Protein AF-0000000087192881 (afdb_homodimer)

Solvent-accessible surface area (backbone atoms only — not comparable to full-atom values): 39849 Å² total; per-residue (Å²): 116,74,61,61,55,50,52,50,51,49,50,22,24,50,28,8,51,49,17,38,58,36,42,42,67,43,46,51,52,30,50,38,41,51,73,66,45,63,80,57,54,69,40,66,75,92,54,49,67,68,55,51,27,50,55,30,47,52,55,35,50,54,48,49,50,52,34,49,49,20,51,47,54,42,43,89,67,48,80,72,46,74,58,66,79,51,50,53,61,47,37,44,45,44,3,37,34,52,46,48,57,48,17,48,61,53,14,49,50,49,26,69,74,68,67,51,81,60,75,58,68,41,70,60,44,40,36,36,66,49,45,51,48,46,55,49,27,48,41,53,19,37,56,28,37,52,50,19,47,52,46,49,48,45,71,74,40,38,68,61,36,63,31,36,34,60,72,55,77,77,54,82,82,48,46,69,58,43,46,52,46,45,52,52,22,36,53,30,23,47,51,35,13,52,52,26,36,42,40,29,74,67,48,63,81,61,52,43,71,66,47,61,70,67,61,45,56,44,58,25,35,37,25,34,47,33,11,52,22,12,42,42,7,34,52,12,45,47,26,64,72,70,45,38,63,36,87,37,43,34,42,56,35,46,50,29,24,50,43,10,35,15,17,26,38,43,63,26,59,62,77,49,32,70,54,56,67,59,55,22,42,54,54,41,48,37,14,49,29,22,47,52,22,34,51,39,51,48,51,45,49,52,55,50,51,46,45,53,52,51,54,59,65,64,49,68,73,71,71,76,70,76,76,74,70,76,74,72,69,79,75,76,72,79,75,80,76,82,77,85,86,90,85,86,80,85,71,82,81,78,82,86,79,87,80,83,86,76,89,90,92,85,94,74,95,87,89,88,96,73,93,132,116,74,61,60,55,51,51,51,51,50,50,21,23,51,28,8,51,49,17,38,58,36,41,43,67,44,47,52,52,29,50,38,40,50,73,66,45,64,79,57,53,70,40,67,76,91,55,47,68,68,55,52,30,50,56,31,45,52,53,36,50,54,52,50,49,51,33,50,50,22,51,46,53,43,42,88,68,46,81,73,45,74,57,66,79,53,50,53,61,48,37,44,47,44,4,38,35,53,44,48,57,48,15,49,61,51,14,51,48,50,27,70,74,69,67,50,81,58,76,60,67,39,72,60,43,40,37,38,67,50,45,52,48,46,53,50,29,47,41,56,19,36,56,29,36,52,49,20,46,51,47,48,46,44,71,74,41,37,68,60,37,64,32,37,35,58,72,55,77,76,54,84,83,46,45,70,59,43,44,52,45,46,52,52,21,36,53,29,23,46,53,34,12,51,52,26,36,42,42,29,74,66,49,62,80,63,54,42,70,65,48,60,71,67,62,45,55,43,57,25,35,37,24,35,48,34,10,52,22,11,42,41,8,35,52,12,44,48,26,63,72,70,43,37,64,36,87,37,42,33,41,56,35,46,48,31,23,49,43,10,36,16,16,25,38,43,63,27,59,64,75,48,33,69,55,58,66,59,54,21,41,54,54,41,49,37,15,50,29,22,49,51,21,32,50,38,48,49,52,43,50,52,54,51,51,45,45,54,52,51,55,58,66,65,49,69,73,72,69,76,72,75,78,76,69,78,74,75,68,80,74,78,73,79,77,81,78,78,78,84,83,76,86,85,78,86,74,87,75,84,87,81,86,80,91,79,92,84,93,85,91,84,92,78,90,91,74,94,85,82,90,132

Secondary structure (DSSP, 8-state):
-HHHHHHHHHHHHHHHHHHHHHHHHHHHHHHHHHTT--TTB---TT--HHHHHHHHHHHHHHHHHHHHHHHHHTSGGGGGS-SHHHHHHHHHHHHHHHHHHHHHHHHHHHHHHHT---GGG--SSB-HHHHIIIIIHHHHHHHHHHHHHHHHHHHHHHHHHHSBGGGSPPPTTTHHHHHHHHHHHHHHHHHHHHHHHHHHTT--TT--HHHHHT--HHHHHHHHHHHHHHHHHHHHHHHHHTT-STTSBTHHHHHHHHHHHHHHHHSSGGG--S--TT--HHHHHHHHHHHHHHHHHHHHHHHHHHHHHHHHHHS---------------------------------------------------------/-HHHHHHHHHHHHHHHHHHHHHHHHHHHHHHHHHTT--TTB---TT--HHHHHHHHHHHHHHHHHHHHHHHHHTSGGGGGS-SHHHHHHHHHHHHHHHHHHHHHHHHHHHHHHHT---GGG--SSB-HHHHIIIIIHHHHHHHHHHHHHHHHHHHHHHHHHHSBGGGSPPPTTTHHHHHHHHHHHHHHHHHHHHHHHHHHTT--TT--HHHHHT--HHHHHHHHHHHHHHHHHHHHHHHHHTT-STTSBTHHHHHHHHHHHHHHHHSSGGG--S--TT--HHHHHHHHHHHHHHHHHHHHHHHHHHHHHHHHHHS---------------------------------------------------------

Structure (mmCIF, N/CA/C/O backbone):
data_AF-0000000087192881-model_v1
#
loop_
_entity.id
_entity.type
_entity.pdbx_description
1 polymer 'Uncharacterized protein'
#
loop_
_atom_site.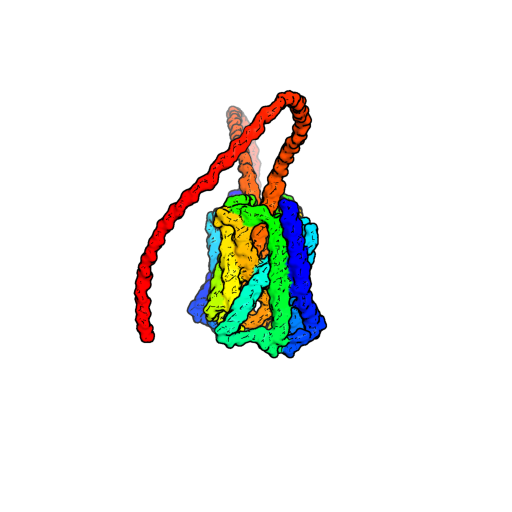group_PDB
_atom_site.id
_atom_site.type_symbol
_atom_site.label_atom_id
_atom_site.label_alt_id
_atom_site.label_comp_id
_atom_site.label_asym_id
_atom_site.label_entity_id
_atom_site.label_seq_id
_atom_site.pdbx_PDB_ins_code
_atom_site.Cartn_x
_atom_site.Cartn_y
_atom_site.Cartn_z
_atom_site.occupancy
_atom_site.B_iso_or_equiv
_atom_site.auth_seq_id
_atom_site.auth_comp_id
_atom_site.auth_asym_id
_atom_site.auth_atom_id
_atom_site.pdbx_PDB_model_num
ATOM 1 N N . MET A 1 1 ? -45.156 -8.992 7.578 1 46.88 1 MET A N 1
ATOM 2 C CA . MET A 1 1 ? -43.875 -8.289 7.477 1 46.88 1 MET A CA 1
ATOM 3 C C . MET A 1 1 ? -42.812 -8.961 8.328 1 46.88 1 MET A C 1
ATOM 5 O O . MET A 1 1 ? -41.656 -9.016 7.941 1 46.88 1 MET A O 1
ATOM 9 N N . PRO A 1 2 ? -43.219 -9.398 9.625 1 59.66 2 PRO A N 1
ATOM 10 C CA . PRO A 1 2 ? -42.312 -10.117 10.531 1 59.66 2 PRO A CA 1
ATOM 11 C C . PRO A 1 2 ? -41.844 -11.438 9.953 1 59.66 2 PRO A C 1
ATOM 13 O O . PRO A 1 2 ? -40.688 -11.836 10.195 1 59.66 2 PRO A O 1
ATOM 16 N N . ASP A 1 3 ? -42.625 -11.977 9.047 1 73.06 3 ASP A N 1
ATOM 17 C CA . ASP A 1 3 ? -42.375 -13.312 8.516 1 73.06 3 ASP A CA 1
ATOM 18 C C . ASP A 1 3 ? -41.25 -13.273 7.488 1 73.06 3 ASP A C 1
ATOM 20 O O . ASP A 1 3 ? -40.344 -14.141 7.496 1 73.06 3 ASP A O 1
ATOM 24 N N . HIS A 1 4 ? -41.188 -12.219 6.688 1 77.75 4 HIS A N 1
ATOM 25 C CA . HIS A 1 4 ? -40.156 -12.117 5.656 1 77.75 4 HIS A CA 1
ATOM 26 C C . HIS A 1 4 ? -38.75 -11.953 6.266 1 77.75 4 HIS A C 1
ATOM 28 O O . HIS A 1 4 ? -37.781 -12.523 5.77 1 77.75 4 HIS A O 1
ATOM 34 N N . SER A 1 5 ? -38.719 -11.281 7.312 1 80 5 SER A N 1
ATOM 35 C CA . SER A 1 5 ? -37.469 -11.055 7.992 1 80 5 SER A CA 1
ATOM 36 C C . SER A 1 5 ? -36.906 -12.344 8.609 1 80 5 SER A C 1
ATOM 38 O O . SER A 1 5 ? -35.719 -12.609 8.555 1 80 5 SER A O 1
ATOM 40 N N . GLU A 1 6 ? -37.812 -13.086 9.133 1 83.88 6 GLU A N 1
ATOM 41 C CA . GLU A 1 6 ? -37.406 -14.352 9.734 1 83.88 6 GLU A CA 1
ATOM 42 C C . GLU A 1 6 ? -36.938 -15.344 8.68 1 83.88 6 GLU A C 1
ATOM 44 O O . GLU A 1 6 ? -36 -16.125 8.914 1 83.88 6 GLU A O 1
ATOM 49 N N . ARG A 1 7 ? -37.625 -15.414 7.582 1 85.62 7 ARG A N 1
ATOM 50 C CA . ARG A 1 7 ? -37.25 -16.297 6.48 1 85.62 7 ARG A CA 1
ATOM 51 C C . ARG A 1 7 ? -35.844 -15.922 5.949 1 85.62 7 ARG A C 1
ATOM 53 O O . ARG A 1 7 ? -35.031 -16.812 5.66 1 85.62 7 ARG A O 1
ATOM 60 N N . ARG A 1 8 ? -35.688 -14.688 5.789 1 85.12 8 ARG A N 1
ATOM 61 C CA . ARG A 1 8 ? -34.375 -14.227 5.328 1 85.12 8 ARG A CA 1
ATOM 62 C C . ARG A 1 8 ? -33.281 -14.594 6.32 1 85.12 8 ARG A C 1
ATOM 64 O O . ARG A 1 8 ? -32.188 -15.008 5.922 1 85.12 8 ARG A O 1
ATOM 71 N N . ALA A 1 9 ? -33.562 -14.484 7.516 1 85.81 9 ALA A N 1
ATOM 72 C CA . ALA A 1 9 ? -32.625 -14.836 8.562 1 85.81 9 ALA A CA 1
ATOM 73 C C . ALA A 1 9 ? -32.312 -16.328 8.547 1 85.81 9 ALA A C 1
ATOM 75 O O . ALA A 1 9 ? -31.156 -16.734 8.711 1 85.81 9 ALA A O 1
ATOM 76 N N . ARG A 1 10 ? -33.312 -17.031 8.359 1 88.06 10 ARG A N 1
ATOM 77 C CA . ARG A 1 10 ? -33.156 -18.484 8.289 1 88.06 10 ARG A CA 1
ATOM 78 C C . ARG A 1 10 ? -32.312 -18.875 7.082 1 88.06 10 ARG A C 1
ATOM 80 O O . ARG A 1 10 ? -31.438 -19.734 7.18 1 88.06 10 ARG A O 1
ATOM 87 N N . ARG A 1 11 ? -32.625 -18.312 5.973 1 90.75 11 ARG A N 1
ATOM 88 C CA . ARG A 1 11 ? -31.859 -18.578 4.762 1 90.75 11 ARG A CA 1
ATOM 89 C C . ARG A 1 11 ? -30.391 -18.203 4.957 1 90.75 11 ARG A C 1
ATOM 91 O O . ARG A 1 11 ? -29.5 -18.938 4.531 1 90.75 11 ARG A O 1
ATOM 98 N N . ARG A 1 12 ? -30.141 -17.125 5.516 1 90.25 12 ARG A N 1
ATOM 99 C CA . ARG A 1 12 ? -28.781 -16.703 5.809 1 90.25 12 ARG A CA 1
ATOM 100 C C . ARG A 1 12 ? -28.047 -17.75 6.645 1 90.25 12 ARG A C 1
ATOM 102 O O . ARG A 1 12 ? -26.906 -18.125 6.332 1 90.25 12 ARG A O 1
ATOM 109 N N . ARG A 1 13 ? -28.688 -18.266 7.621 1 91.12 13 ARG A N 1
ATOM 110 C CA . ARG A 1 13 ? -28.078 -19.219 8.531 1 91.12 13 ARG A CA 1
ATOM 111 C C . ARG A 1 13 ? -27.766 -20.531 7.809 1 91.12 13 ARG A C 1
ATOM 113 O O . ARG A 1 13 ? -26.703 -21.125 8.023 1 91.12 13 ARG A O 1
ATOM 120 N N . ILE A 1 14 ? -28.656 -20.891 6.988 1 92.38 14 ILE A N 1
ATOM 121 C CA . ILE A 1 14 ? -28.469 -22.125 6.238 1 92.38 14 ILE A CA 1
ATOM 122 C C . ILE A 1 14 ? -27.297 -21.969 5.277 1 92.38 14 ILE A C 1
ATOM 124 O O . ILE A 1 14 ? -26.422 -22.844 5.203 1 92.38 14 ILE A O 1
ATOM 128 N N . LEU A 1 15 ? -27.328 -20.906 4.609 1 91.38 15 LEU A N 1
ATOM 129 C CA . LEU A 1 15 ? -26.234 -20.641 3.678 1 91.38 15 LEU A CA 1
ATOM 130 C C . LEU A 1 15 ? -24.891 -20.547 4.414 1 91.38 15 LEU A C 1
ATOM 132 O O . LEU A 1 15 ? -23.891 -21.062 3.938 1 91.38 15 LEU A O 1
ATOM 136 N N . ALA A 1 16 ? -24.922 -19.953 5.531 1 91.12 16 ALA A N 1
ATOM 137 C CA . ALA A 1 16 ? -23.719 -19.812 6.328 1 91.12 16 ALA A CA 1
ATOM 138 C C . ALA A 1 16 ? -23.203 -21.172 6.816 1 91.12 16 ALA A C 1
ATOM 140 O O . ALA A 1 16 ? -22 -21.438 6.812 1 91.12 16 ALA A O 1
ATOM 141 N N . ARG A 1 17 ? -24.062 -22.031 7.172 1 92.69 17 ARG A N 1
ATOM 142 C CA . ARG A 1 17 ? -23.688 -23.375 7.582 1 92.69 17 ARG A CA 1
ATOM 143 C C . ARG A 1 17 ? -23.109 -24.156 6.41 1 92.69 17 ARG A C 1
ATOM 145 O O . ARG A 1 17 ? -22.125 -24.891 6.57 1 92.69 17 ARG A O 1
ATOM 152 N N . LEU A 1 18 ? -23.719 -23.953 5.328 1 93.75 18 LEU A N 1
ATOM 153 C CA . LEU A 1 18 ? -23.219 -24.609 4.125 1 93.75 18 LEU A CA 1
ATOM 154 C C . LEU A 1 18 ? -21.828 -24.109 3.768 1 93.75 18 LEU A C 1
ATOM 156 O O . LEU A 1 18 ? -20.984 -24.875 3.289 1 93.75 18 LEU A O 1
ATOM 160 N N . ALA A 1 19 ? -21.641 -22.875 3.996 1 92.75 19 ALA A N 1
ATOM 161 C CA . ALA A 1 19 ? -20.328 -22.312 3.719 1 92.75 19 ALA A CA 1
ATOM 162 C C . ALA A 1 19 ? -19.266 -22.922 4.625 1 92.75 19 ALA A C 1
ATOM 164 O O . ALA A 1 19 ? -18.156 -23.203 4.176 1 92.75 19 ALA A O 1
ATOM 165 N N . VAL A 1 20 ? -19.547 -23.109 5.844 1 93.38 20 VAL A N 1
ATOM 166 C CA . VAL A 1 20 ? -18.625 -23.734 6.785 1 93.38 20 VAL A CA 1
ATOM 167 C C . VAL A 1 20 ? -18.266 -25.141 6.305 1 93.38 20 VAL A C 1
ATOM 169 O O . VAL A 1 20 ? -17.094 -25.516 6.27 1 93.38 20 VAL A O 1
ATOM 172 N N . VAL A 1 21 ? -19.234 -25.859 5.844 1 93.75 21 VAL A N 1
ATOM 173 C CA . VAL A 1 21 ? -19.047 -27.234 5.391 1 93.75 21 VAL A CA 1
ATOM 174 C C . VAL A 1 21 ? -18.234 -27.234 4.102 1 93.75 21 VAL A C 1
ATOM 176 O O . VAL A 1 21 ? -17.344 -28.078 3.93 1 93.75 21 VAL A O 1
ATOM 179 N N . ALA A 1 22 ? -18.531 -26.312 3.281 1 93.56 22 ALA A N 1
ATOM 180 C CA . ALA A 1 22 ? -17.859 -26.234 1.987 1 93.56 22 ALA A CA 1
ATOM 181 C C . ALA A 1 22 ? -16.375 -25.938 2.16 1 93.56 22 ALA A C 1
ATOM 183 O O . ALA A 1 22 ? -15.562 -26.25 1.281 1 93.56 22 ALA A O 1
ATOM 184 N N . CYS A 1 23 ? -15.938 -25.375 3.297 1 93.38 23 CYS A N 1
ATOM 185 C CA . CYS A 1 23 ? -14.555 -25.016 3.549 1 93.38 23 CYS A CA 1
ATOM 186 C C . CYS A 1 23 ? -13.734 -26.219 3.992 1 93.38 23 CYS A C 1
ATOM 188 O O . CYS A 1 23 ? -12.508 -26.203 3.895 1 93.38 23 CYS A O 1
ATOM 190 N N . LEU A 1 24 ? -14.328 -27.266 4.355 1 94.75 24 LEU A N 1
ATOM 191 C CA . LEU A 1 24 ? -13.656 -28.328 5.109 1 94.75 24 LEU A CA 1
ATOM 192 C C . LEU A 1 24 ? -12.664 -29.078 4.227 1 94.75 24 LEU A C 1
ATOM 194 O O . LEU A 1 24 ? -11.523 -29.312 4.629 1 94.75 24 LEU A O 1
ATOM 198 N N . PRO A 1 25 ? -13.07 -29.516 2.998 1 95.12 25 PRO A N 1
ATOM 199 C CA . PRO A 1 25 ? -12.094 -30.25 2.188 1 95.12 25 PRO A CA 1
ATOM 200 C C . PRO A 1 25 ? -10.82 -29.453 1.931 1 95.12 25 PRO A C 1
ATOM 202 O O . PRO A 1 25 ? -9.719 -30.016 2.002 1 95.12 25 PRO A O 1
ATOM 205 N N . TYR A 1 26 ? -10.977 -28.25 1.656 1 95.5 26 TYR A N 1
ATOM 206 C CA . TYR A 1 26 ? -9.828 -27.375 1.419 1 95.5 26 TYR A CA 1
ATOM 207 C C . TYR A 1 26 ? -9 -27.203 2.684 1 95.5 26 TYR A C 1
ATOM 209 O O . TYR A 1 26 ? -7.773 -27.359 2.65 1 95.5 26 TYR A O 1
ATOM 217 N N . LEU A 1 27 ? -9.617 -26.906 3.783 1 96.69 27 LEU A N 1
ATOM 218 C CA . LEU A 1 27 ? -8.93 -26.688 5.051 1 96.69 27 LEU A CA 1
ATOM 219 C C . LEU A 1 27 ? -8.188 -27.953 5.488 1 96.69 27 LEU A C 1
ATOM 221 O O . LEU A 1 27 ? -7.055 -27.875 5.969 1 96.69 27 LEU A O 1
ATOM 225 N N . VAL A 1 28 ? -8.812 -29.062 5.273 1 97 28 VAL A N 1
ATOM 226 C CA . VAL A 1 28 ? -8.188 -30.328 5.652 1 97 28 VAL A CA 1
ATOM 227 C C . VAL A 1 28 ? -6.957 -30.578 4.789 1 97 28 VAL A C 1
ATOM 229 O O . VAL A 1 28 ? -5.895 -30.938 5.301 1 97 28 VAL A O 1
ATOM 232 N N . LEU A 1 29 ? -7.09 -30.391 3.518 1 97.06 29 LEU A N 1
ATOM 233 C CA . LEU A 1 29 ? -5.969 -30.578 2.605 1 97.06 29 LEU A CA 1
ATOM 234 C C . LEU A 1 29 ? -4.801 -29.672 2.967 1 97.06 29 LEU A C 1
ATOM 236 O O . LEU A 1 29 ? -3.658 -30.125 3.049 1 97.06 29 LEU A O 1
ATOM 240 N N . LYS A 1 30 ? -5.082 -28.406 3.207 1 96.19 30 LYS A N 1
ATOM 241 C CA . LYS A 1 30 ? -4.035 -27.438 3.555 1 96.19 30 LYS A CA 1
ATOM 242 C C . LYS A 1 30 ? -3.387 -27.797 4.891 1 96.19 30 LYS A C 1
ATOM 244 O O . LYS A 1 30 ? -2.172 -27.672 5.051 1 96.19 30 LYS A O 1
ATOM 249 N N . LEU A 1 31 ? -4.152 -28.234 5.766 1 96.75 31 LEU A N 1
ATOM 250 C CA . LEU A 1 31 ? -3.623 -28.625 7.066 1 96.75 31 LEU A CA 1
ATOM 251 C C . LEU A 1 31 ? -2.688 -29.828 6.934 1 96.75 31 LEU A C 1
ATOM 253 O O . LEU A 1 31 ? -1.646 -29.891 7.594 1 96.75 31 LEU A O 1
ATOM 257 N N . LEU A 1 32 ? -3.049 -30.781 6.086 1 97.31 32 LEU A N 1
ATOM 258 C CA . LEU A 1 32 ? -2.193 -31.938 5.836 1 97.31 32 LEU A CA 1
ATOM 259 C C . LEU A 1 32 ? -0.871 -31.516 5.211 1 97.31 32 LEU A C 1
ATOM 261 O O . LEU A 1 32 ? 0.192 -32 5.594 1 97.31 32 LEU A O 1
ATOM 265 N N . TRP A 1 33 ? -0.982 -30.609 4.277 1 96.56 33 TRP A N 1
ATOM 266 C CA . TRP A 1 33 ? 0.229 -30.125 3.629 1 96.56 33 TRP A CA 1
ATOM 267 C C . TRP A 1 33 ? 1.109 -29.359 4.617 1 96.56 33 TRP A C 1
ATOM 269 O O . TRP A 1 33 ? 2.334 -29.5 4.602 1 96.56 33 TRP A O 1
ATOM 279 N N . VAL A 1 34 ? 0.533 -28.562 5.473 1 96.56 34 VAL A N 1
ATOM 280 C CA . VAL A 1 34 ? 1.275 -27.828 6.484 1 96.56 34 VAL A CA 1
ATOM 281 C C . VAL A 1 34 ? 1.902 -28.797 7.484 1 96.56 34 VAL A C 1
ATOM 283 O O . VAL A 1 34 ? 3.018 -28.562 7.961 1 96.56 34 VAL A O 1
ATOM 286 N N . ALA A 1 35 ? 1.293 -29.906 7.746 1 96.81 35 ALA A N 1
ATOM 287 C CA . ALA A 1 35 ? 1.779 -30.906 8.68 1 96.81 35 ALA A CA 1
ATOM 288 C C . ALA A 1 35 ? 2.846 -31.797 8.023 1 96.81 35 ALA A C 1
ATOM 290 O O . ALA A 1 35 ? 3.439 -32.656 8.68 1 96.81 35 ALA A O 1
ATOM 291 N N . GLY A 1 36 ? 3.01 -31.672 6.734 1 94.56 36 GLY A N 1
ATOM 292 C CA . GLY A 1 36 ? 4.102 -32.375 6.074 1 94.56 36 GLY A CA 1
ATOM 293 C C . GLY A 1 36 ? 3.643 -33.562 5.246 1 94.56 36 GLY A C 1
ATOM 294 O O . GLY A 1 36 ? 4.461 -34.281 4.672 1 94.56 36 GLY A O 1
ATOM 295 N N . ALA A 1 37 ? 2.32 -33.688 5.18 1 95.69 37 ALA A N 1
ATOM 296 C CA . ALA A 1 37 ? 1.802 -34.75 4.348 1 95.69 37 ALA A CA 1
ATOM 297 C C . ALA A 1 37 ? 1.784 -34.375 2.877 1 95.69 37 ALA A C 1
ATOM 299 O O . ALA A 1 37 ? 1.435 -33.219 2.539 1 95.69 37 ALA A O 1
ATOM 300 N N . ASP A 1 38 ? 2.184 -35.219 2.021 1 95.12 38 ASP A N 1
ATOM 301 C CA . ASP A 1 38 ? 2.266 -34.938 0.593 1 95.12 38 ASP A CA 1
ATOM 302 C C . ASP A 1 38 ? 1.069 -35.531 -0.153 1 95.12 38 ASP A C 1
ATOM 304 O O . ASP A 1 38 ? 1.235 -36.188 -1.18 1 95.12 38 ASP A O 1
ATOM 308 N N . VAL A 1 39 ? -0.024 -35.312 0.432 1 95.69 39 VAL A N 1
ATOM 309 C CA . VAL A 1 39 ? -1.247 -35.781 -0.203 1 95.69 39 VAL A CA 1
ATOM 310 C C . VAL A 1 39 ? -1.478 -35.031 -1.513 1 95.69 39 VAL A C 1
ATOM 312 O O . VAL A 1 39 ? -1.594 -33.812 -1.521 1 95.69 39 VAL A O 1
ATOM 315 N N . GLY A 1 40 ? -1.473 -35.781 -2.645 1 96.12 40 GLY A N 1
ATOM 316 C CA . GLY A 1 40 ? -1.749 -35.188 -3.939 1 96.12 40 GLY A CA 1
ATOM 317 C C . GLY A 1 40 ? -0.559 -34.438 -4.52 1 96.12 40 GLY A C 1
ATOM 318 O O . GLY A 1 40 ? -0.668 -33.812 -5.57 1 96.12 40 GLY A O 1
ATOM 319 N N . VAL A 1 41 ? 0.534 -34.438 -3.846 1 95.38 41 VAL A N 1
ATOM 320 C CA . VAL A 1 41 ? 1.734 -33.75 -4.32 1 95.38 41 VAL A CA 1
ATOM 321 C C . VAL A 1 41 ? 2.611 -34.75 -5.094 1 95.38 41 VAL A C 1
ATOM 323 O O . VAL A 1 41 ? 2.949 -35.812 -4.59 1 95.38 41 VAL A O 1
ATOM 326 N N . ARG A 1 42 ? 2.938 -34.375 -6.297 1 93.44 42 ARG A N 1
ATOM 327 C CA . ARG A 1 42 ? 3.791 -35.188 -7.137 1 93.44 42 ARG A CA 1
ATOM 328 C C . ARG A 1 42 ? 5.238 -34.719 -7.086 1 93.44 42 ARG A C 1
ATOM 330 O O . ARG A 1 42 ? 6.152 -35.531 -6.883 1 93.44 42 ARG A O 1
ATOM 337 N N . ASP A 1 43 ? 5.41 -33.438 -7.293 1 91.56 43 ASP A N 1
ATOM 338 C CA . ASP A 1 43 ? 6.746 -32.844 -7.359 1 91.56 43 ASP A CA 1
ATOM 339 C C . ASP A 1 43 ? 6.711 -31.359 -7.023 1 91.56 43 ASP A C 1
ATOM 341 O O . ASP A 1 43 ? 6.062 -30.562 -7.719 1 91.56 43 ASP A O 1
ATOM 345 N N . LEU A 1 44 ? 7.465 -31 -6.016 1 87.81 44 LEU A N 1
ATOM 346 C CA . LEU A 1 44 ? 7.48 -29.594 -5.609 1 87.81 44 LEU A CA 1
ATOM 347 C C . LEU A 1 44 ? 8.438 -28.797 -6.48 1 87.81 44 LEU A C 1
ATOM 349 O O . LEU A 1 44 ? 8.406 -27.562 -6.465 1 87.81 44 LEU A O 1
ATOM 353 N N . GLY A 1 45 ? 9.133 -29.5 -7.254 1 83.12 45 GLY A N 1
ATOM 354 C CA . GLY A 1 45 ? 10.078 -28.812 -8.117 1 83.12 45 GLY A CA 1
ATOM 355 C C . GLY A 1 45 ? 11.07 -27.953 -7.359 1 83.12 45 GLY A C 1
ATOM 356 O O . GLY A 1 45 ? 11.727 -28.438 -6.43 1 83.12 45 GLY A O 1
ATOM 357 N N . SER A 1 46 ? 11.133 -26.625 -7.719 1 75.31 46 SER A N 1
ATOM 358 C CA . SER A 1 46 ? 12.117 -25.703 -7.145 1 75.31 46 SER A CA 1
ATOM 359 C C . SER A 1 46 ? 11.617 -25.109 -5.836 1 75.31 46 SER A C 1
ATOM 361 O O . SER A 1 46 ? 12.344 -24.375 -5.16 1 75.31 46 SER A O 1
ATOM 363 N N . LEU A 1 47 ? 10.453 -25.516 -5.469 1 79.19 47 LEU A N 1
ATOM 364 C CA . LEU A 1 47 ? 9.875 -24.969 -4.246 1 79.19 47 LEU A CA 1
ATOM 365 C C . LEU A 1 47 ? 10.406 -25.688 -3.02 1 79.19 47 LEU A C 1
ATOM 367 O O . LEU A 1 47 ? 10.375 -26.922 -2.959 1 79.19 47 LEU A O 1
ATOM 371 N N . SER A 1 48 ? 10.945 -24.859 -2.115 1 81.06 48 SER A N 1
ATOM 372 C CA . SER A 1 48 ? 11.422 -25.484 -0.88 1 81.06 48 SER A CA 1
ATOM 373 C C . SER A 1 48 ? 10.258 -25.906 0.006 1 81.06 48 SER A C 1
ATOM 375 O O . SER A 1 48 ? 9.141 -25.406 -0.131 1 81.06 48 SER A O 1
ATOM 377 N N . ARG A 1 49 ? 10.57 -26.812 0.887 1 87.62 49 ARG A N 1
ATOM 378 C CA . ARG A 1 49 ? 9.562 -27.297 1.827 1 87.62 49 ARG A CA 1
ATOM 379 C C . ARG A 1 49 ? 9.078 -26.156 2.729 1 87.62 49 ARG A C 1
ATOM 381 O O . ARG A 1 49 ? 7.883 -26.062 3.018 1 87.62 49 ARG A O 1
ATOM 388 N N . ALA A 1 50 ? 9.961 -25.359 3.123 1 83.12 50 ALA A N 1
ATOM 389 C CA . ALA A 1 50 ? 9.609 -24.234 3.975 1 83.12 50 ALA A CA 1
ATOM 390 C C . ALA A 1 50 ? 8.672 -23.281 3.25 1 83.12 50 ALA A C 1
ATOM 392 O O . ALA A 1 50 ? 7.695 -22.797 3.834 1 83.12 50 ALA A O 1
ATOM 393 N N . GLN A 1 51 ? 8.977 -23.062 2.021 1 80.69 51 GLN A N 1
ATOM 394 C CA . GLN A 1 51 ? 8.117 -22.203 1.218 1 80.69 51 GLN A CA 1
ATOM 395 C C . GLN A 1 51 ? 6.734 -22.812 1.036 1 80.69 51 GLN A C 1
ATOM 397 O O . GLN A 1 51 ? 5.723 -22.125 1.115 1 80.69 51 GLN A O 1
ATOM 402 N N . TRP A 1 52 ? 6.773 -24.125 0.825 1 88.75 52 TRP A N 1
ATOM 403 C CA . TRP A 1 52 ? 5.527 -24.859 0.643 1 88.75 52 TRP A CA 1
ATOM 404 C C . TRP A 1 52 ? 4.656 -24.766 1.892 1 88.75 52 TRP A C 1
ATOM 406 O O . TRP A 1 52 ? 3.473 -24.438 1.81 1 88.75 52 TRP A O 1
ATOM 416 N N . ILE A 1 53 ? 5.223 -24.938 2.959 1 90.81 53 ILE A N 1
ATOM 417 C CA . ILE A 1 53 ? 4.496 -24.922 4.223 1 90.81 53 ILE A CA 1
ATOM 418 C C . ILE A 1 53 ? 4.004 -23.5 4.516 1 90.81 53 ILE A C 1
ATOM 420 O O . ILE A 1 53 ? 2.855 -23.312 4.918 1 90.81 53 ILE A O 1
ATOM 424 N N . ALA A 1 54 ? 4.805 -22.531 4.266 1 85.19 54 ALA A N 1
ATOM 425 C CA . ALA A 1 54 ? 4.438 -21.141 4.539 1 85.19 54 ALA A CA 1
ATOM 426 C C . ALA A 1 54 ? 3.264 -20.703 3.666 1 85.19 54 ALA A C 1
ATOM 428 O O . ALA A 1 54 ? 2.305 -20.109 4.16 1 85.19 54 ALA A O 1
ATOM 429 N N . ALA A 1 55 ? 3.412 -20.984 2.408 1 87.25 55 ALA A N 1
ATOM 430 C CA . ALA A 1 55 ? 2.346 -20.609 1.483 1 87.25 55 ALA A CA 1
ATOM 431 C C . ALA A 1 55 ? 1.027 -21.281 1.865 1 87.25 55 ALA A C 1
ATOM 433 O O . ALA A 1 55 ? -0.03 -20.641 1.824 1 87.25 55 ALA A O 1
ATOM 434 N N . ASN A 1 56 ? 1.112 -22.5 2.273 1 93.62 56 ASN A N 1
ATOM 435 C CA . ASN A 1 56 ? -0.105 -23.234 2.615 1 93.62 56 ASN A CA 1
ATOM 436 C C . ASN A 1 56 ? -0.632 -22.828 3.99 1 93.62 56 ASN A C 1
ATOM 438 O O . ASN A 1 56 ? -1.844 -22.812 4.215 1 93.62 56 ASN A O 1
ATOM 442 N N . ALA A 1 57 ? 0.207 -22.438 4.828 1 93.88 57 ALA A N 1
ATOM 443 C CA . ALA A 1 57 ? -0.234 -21.922 6.125 1 93.88 57 ALA A CA 1
ATOM 444 C C . ALA A 1 57 ? -1.009 -20.625 5.961 1 93.88 57 ALA A C 1
ATOM 446 O O . ALA A 1 57 ? -2.039 -20.422 6.609 1 93.88 57 ALA A O 1
ATOM 447 N N . VAL A 1 58 ? -0.528 -19.781 5.078 1 89.44 58 VAL A N 1
ATOM 448 C CA . VAL A 1 58 ? -1.191 -18.5 4.832 1 89.44 58 VAL A CA 1
ATOM 449 C C . VAL A 1 58 ? -2.57 -18.75 4.219 1 89.44 58 VAL A C 1
ATOM 451 O O . VAL A 1 58 ? -3.562 -18.156 4.656 1 89.44 58 VAL A O 1
ATOM 454 N N . THR A 1 59 ? -2.607 -19.625 3.242 1 93.06 59 THR A N 1
ATOM 455 C CA . THR A 1 59 ? -3.879 -19.875 2.572 1 93.06 59 THR A CA 1
ATOM 456 C C . THR A 1 59 ? -4.84 -20.609 3.492 1 93.06 59 THR A C 1
ATOM 458 O O . THR A 1 59 ? -6.055 -20.422 3.424 1 93.06 59 THR A O 1
ATOM 461 N N . PHE A 1 60 ? -4.254 -21.453 4.332 1 95.69 60 PHE A N 1
ATOM 462 C CA . PHE A 1 60 ? -5.07 -22.078 5.367 1 95.69 60 PHE A CA 1
ATOM 463 C C . PHE A 1 60 ? -5.684 -21.031 6.281 1 95.69 60 PHE A C 1
ATOM 465 O O . PHE A 1 60 ? -6.883 -21.062 6.562 1 95.69 60 PHE A O 1
ATOM 472 N N . GLY A 1 61 ? -4.875 -20.125 6.738 1 95.75 61 GLY A N 1
ATOM 473 C CA . GLY A 1 61 ? -5.359 -19.047 7.598 1 95.75 61 GLY A CA 1
ATOM 474 C C . GLY A 1 61 ? -6.449 -18.219 6.953 1 95.75 61 GLY A C 1
ATOM 475 O O . GLY A 1 61 ? -7.441 -17.875 7.602 1 95.75 61 GLY A O 1
ATOM 476 N N . MET A 1 62 ? -6.301 -17.906 5.707 1 93.5 62 MET A N 1
ATOM 477 C CA . MET A 1 62 ? -7.293 -17.109 4.984 1 93.5 62 MET A CA 1
ATOM 478 C C . MET A 1 62 ? -8.633 -17.828 4.945 1 93.5 62 MET A C 1
ATOM 480 O O . MET A 1 62 ? -9.672 -17.219 5.219 1 93.5 62 MET A O 1
ATOM 484 N N . ASP A 1 63 ? -8.547 -19.078 4.637 1 96.31 63 ASP A N 1
ATOM 485 C CA . ASP A 1 63 ? -9.789 -19.812 4.531 1 96.31 63 ASP A CA 1
ATOM 486 C C . ASP A 1 63 ? -10.398 -20.078 5.91 1 96.31 63 ASP A C 1
ATOM 488 O O . ASP A 1 63 ? -11.625 -20.172 6.047 1 96.31 63 ASP A O 1
ATOM 492 N N . ALA A 1 64 ? -9.586 -20.25 6.922 1 96.38 64 ALA A N 1
ATOM 493 C CA . ALA A 1 64 ? -10.086 -20.375 8.289 1 96.38 64 ALA A CA 1
ATOM 494 C C . ALA A 1 64 ? -10.859 -19.141 8.711 1 96.38 64 ALA A C 1
ATOM 496 O O . ALA A 1 64 ? -11.883 -19.234 9.391 1 96.38 64 ALA A O 1
ATOM 497 N N . ILE A 1 65 ? -10.375 -18.016 8.32 1 95.56 65 ILE A N 1
ATOM 498 C CA . ILE A 1 65 ? -11.062 -16.766 8.609 1 95.56 65 ILE A CA 1
ATOM 499 C C . ILE A 1 65 ? -12.406 -16.734 7.879 1 95.56 65 ILE A C 1
ATOM 501 O O . ILE A 1 65 ? -13.422 -16.344 8.453 1 95.56 65 ILE A O 1
ATOM 505 N N . ALA A 1 66 ? -12.383 -17.156 6.66 1 95.25 66 ALA A N 1
ATOM 506 C CA . ALA A 1 66 ? -13.641 -17.234 5.914 1 95.25 66 ALA A CA 1
ATOM 507 C C . ALA A 1 66 ? -14.633 -18.172 6.609 1 95.25 66 ALA A C 1
ATOM 509 O O . ALA A 1 66 ? -15.812 -17.828 6.73 1 95.25 66 ALA A O 1
ATOM 510 N N . ALA A 1 67 ? -14.133 -19.25 7.07 1 94.75 67 ALA A N 1
ATOM 511 C CA . ALA A 1 67 ? -14.977 -20.203 7.793 1 94.75 67 ALA A CA 1
ATOM 512 C C . ALA A 1 67 ? -15.516 -19.594 9.086 1 94.75 67 ALA A C 1
ATOM 514 O O . ALA A 1 67 ? -16.672 -19.797 9.445 1 94.75 67 ALA A O 1
ATOM 515 N N . LEU A 1 68 ? -14.688 -18.891 9.742 1 93.31 68 LEU A N 1
ATOM 516 C CA . LEU A 1 68 ? -15.102 -18.234 10.977 1 93.31 68 LEU A CA 1
ATOM 517 C C . LEU A 1 68 ? -16.188 -17.188 10.711 1 93.31 68 LEU A C 1
ATOM 519 O O . LEU A 1 68 ? -17.156 -17.094 11.461 1 93.31 68 LEU A O 1
ATOM 523 N N . ILE A 1 69 ? -16.016 -16.453 9.664 1 92.94 69 ILE A N 1
ATOM 524 C CA . ILE A 1 69 ? -17.031 -15.477 9.281 1 92.94 69 ILE A CA 1
ATOM 525 C C . ILE A 1 69 ? -18.344 -16.188 8.961 1 92.94 69 ILE A C 1
ATOM 527 O O . ILE A 1 69 ? -19.406 -15.758 9.414 1 92.94 69 ILE A O 1
ATOM 531 N N . ALA A 1 70 ? -18.219 -17.219 8.188 1 93.06 70 ALA A N 1
ATOM 532 C CA . ALA A 1 70 ? -19.422 -18.016 7.883 1 93.06 70 ALA A CA 1
ATOM 533 C C . ALA A 1 70 ? -20.094 -18.484 9.164 1 93.06 70 ALA A C 1
ATOM 535 O O . ALA A 1 70 ? -21.328 -18.391 9.289 1 93.06 70 ALA A O 1
ATOM 536 N N . HIS A 1 71 ? -19.328 -18.859 10.07 1 90.56 71 HIS A N 1
ATOM 537 C CA . HIS A 1 71 ? -19.859 -19.328 11.344 1 90.56 71 HIS A CA 1
ATOM 538 C C . HIS A 1 71 ? -20.562 -18.203 12.094 1 90.56 71 HIS A C 1
ATOM 540 O O . HIS A 1 71 ? -21.641 -18.406 12.656 1 90.56 71 HIS A O 1
ATOM 546 N N . VAL A 1 72 ? -19.984 -17.078 12.078 1 88.56 72 VAL A N 1
ATOM 547 C CA . VAL A 1 72 ? -20.562 -15.922 12.75 1 88.56 72 VAL A CA 1
ATOM 548 C C . VAL A 1 72 ? -21.906 -15.57 12.102 1 88.56 72 VAL A C 1
ATOM 550 O O . VAL A 1 72 ? -22.859 -15.203 12.789 1 88.56 72 VAL A O 1
ATOM 553 N N . LEU A 1 73 ? -21.984 -15.664 10.828 1 88.19 73 LEU A N 1
ATOM 554 C CA . LEU A 1 73 ? -23.188 -15.312 10.086 1 88.19 73 LEU A CA 1
ATOM 555 C C . LEU A 1 73 ? -24.312 -16.312 10.367 1 88.19 73 LEU A C 1
ATOM 557 O O . LEU A 1 73 ? -25.469 -16.047 10.055 1 88.19 73 LEU A O 1
ATOM 561 N N . THR A 1 74 ? -23.953 -17.453 10.961 1 87.5 74 THR A N 1
ATOM 562 C CA . THR A 1 74 ? -24.969 -18.438 11.312 1 87.5 74 THR A CA 1
ATOM 563 C C . THR A 1 74 ? -25.703 -18.016 12.594 1 87.5 74 THR A C 1
ATOM 565 O O . THR A 1 74 ? -26.781 -18.531 12.891 1 87.5 74 THR A O 1
ATOM 568 N N . ARG A 1 75 ? -25.109 -17.141 13.305 1 84.06 75 ARG A N 1
ATOM 569 C CA . ARG A 1 75 ? -25.625 -16.828 14.633 1 84.06 75 ARG A CA 1
ATOM 570 C C . ARG A 1 75 ? -26.688 -15.734 14.562 1 84.06 75 ARG A C 1
ATOM 572 O O . ARG A 1 75 ? -26.609 -14.844 13.719 1 84.06 75 ARG A O 1
ATOM 579 N N . PRO A 1 76 ? -27.75 -15.789 15.367 1 70.88 76 PRO A N 1
ATOM 580 C CA . PRO A 1 76 ? -28.828 -14.789 15.359 1 70.88 76 PRO A CA 1
ATOM 581 C C . PRO A 1 76 ? -28.328 -13.391 15.742 1 70.88 76 PRO A C 1
ATOM 583 O O . PRO A 1 76 ? -28.828 -12.398 15.211 1 70.88 76 PRO A O 1
ATOM 586 N N . GLY A 1 77 ? -27.484 -13.211 16.719 1 61.78 77 GLY A N 1
ATOM 587 C CA . GLY A 1 77 ? -27.062 -11.914 17.219 1 61.78 77 GLY A CA 1
ATOM 588 C C . GLY A 1 77 ? -25.938 -11.305 16.406 1 61.78 77 GLY A C 1
ATOM 589 O O . GLY A 1 77 ? -25.219 -10.43 16.906 1 61.78 77 GLY A O 1
ATOM 590 N N . GLY A 1 78 ? -25.812 -11.828 15.25 1 54 78 GLY A N 1
ATOM 591 C CA . GLY A 1 78 ? -24.688 -11.328 14.484 1 54 78 GLY A CA 1
ATOM 592 C C . GLY A 1 78 ? -24.797 -9.852 14.148 1 54 78 GLY A C 1
ATOM 593 O O . GLY A 1 78 ? -23.797 -9.188 13.898 1 54 78 GLY A O 1
ATOM 594 N N . ARG A 1 79 ? -26.016 -9.305 14.367 1 57.59 79 ARG A N 1
ATOM 595 C CA . ARG A 1 79 ? -26.266 -7.902 14.055 1 57.59 79 ARG A CA 1
ATOM 596 C C . ARG A 1 79 ? -25.625 -6.988 15.094 1 57.59 79 ARG A C 1
ATOM 598 O O . ARG A 1 79 ? -25.391 -5.809 14.828 1 57.59 79 ARG A O 1
ATOM 605 N N . HIS A 1 80 ? -25.328 -7.621 16.25 1 60.62 80 HIS A N 1
ATOM 606 C CA . HIS A 1 80 ? -24.781 -6.77 17.297 1 60.62 80 HIS A CA 1
ATOM 607 C C . HIS A 1 80 ? -23.266 -6.758 17.281 1 60.62 80 HIS A C 1
ATOM 609 O O . HIS A 1 80 ? -22.641 -5.969 17.984 1 60.62 80 HIS A O 1
ATOM 615 N N . VAL A 1 81 ? -22.828 -7.641 16.484 1 61.38 81 VAL A N 1
ATOM 616 C CA . VAL A 1 81 ? -21.375 -7.652 16.438 1 61.38 81 VAL A CA 1
ATOM 617 C C . VAL A 1 81 ? -20.875 -6.441 15.641 1 61.38 81 VAL A C 1
ATOM 619 O O . VAL A 1 81 ? -21.531 -6 14.695 1 61.38 81 VAL A O 1
ATOM 622 N N . ARG A 1 82 ? -19.922 -5.859 16.25 1 74 82 ARG A N 1
ATOM 623 C CA . ARG A 1 82 ? -19.281 -4.789 15.5 1 74 82 ARG A CA 1
ATOM 624 C C . ARG A 1 82 ? -18.938 -5.242 14.086 1 74 82 ARG A C 1
ATOM 626 O O . ARG A 1 82 ? -18.391 -6.328 13.891 1 74 82 ARG A O 1
ATOM 633 N N . ALA A 1 83 ? -19.344 -4.609 13.18 1 77.44 83 ALA A N 1
ATOM 634 C CA . ALA A 1 83 ? -19.297 -5.02 11.773 1 77.44 83 ALA A CA 1
ATOM 635 C C . ALA A 1 83 ? -17.875 -4.922 11.219 1 77.44 83 ALA A C 1
ATOM 637 O O . ALA A 1 83 ? -17.531 -5.633 10.273 1 77.44 83 ALA A O 1
ATOM 638 N N . TRP A 1 84 ? -17.016 -4.23 11.883 1 76.44 84 TRP A N 1
ATOM 639 C CA . TRP A 1 84 ? -15.766 -3.875 11.219 1 76.44 84 TRP A CA 1
ATOM 640 C C . TRP A 1 84 ? -14.836 -5.078 11.125 1 76.44 84 TRP A C 1
ATOM 642 O O . TRP A 1 84 ? -14.172 -5.285 10.102 1 76.44 84 TRP A O 1
ATOM 652 N N . PRO A 1 85 ? -14.867 -5.984 12.086 1 80.75 85 PRO A N 1
ATOM 653 C CA . PRO A 1 85 ? -13.969 -7.137 11.961 1 80.75 85 PRO A CA 1
ATOM 654 C C . PRO A 1 85 ? -14.398 -8.109 10.875 1 80.75 85 PRO A C 1
ATOM 656 O O . PRO A 1 85 ? -13.594 -8.914 10.398 1 80.75 85 PRO A O 1
ATOM 659 N N . ILE A 1 86 ? -15.609 -8 10.469 1 87.19 86 ILE A N 1
ATOM 660 C CA . ILE A 1 86 ? -16.156 -8.898 9.461 1 87.19 86 ILE A CA 1
ATOM 661 C C . ILE A 1 86 ? -15.984 -8.281 8.07 1 87.19 86 ILE A C 1
ATOM 663 O O . ILE A 1 86 ? -15.703 -8.992 7.105 1 87.19 86 ILE A O 1
ATOM 667 N N . LEU A 1 87 ? -16.062 -6.977 8.039 1 90.44 87 LEU A N 1
ATOM 668 C CA . LEU A 1 87 ? -16.172 -6.301 6.75 1 90.44 87 LEU A CA 1
ATOM 669 C C . LEU A 1 87 ? -14.852 -6.375 5.988 1 90.44 87 LEU A C 1
ATOM 671 O O . LEU A 1 87 ? -14.844 -6.602 4.773 1 90.44 87 LEU A O 1
ATOM 675 N N . PHE A 1 88 ? -13.766 -6.336 6.691 1 90.69 88 PHE A N 1
ATOM 676 C CA . PHE A 1 88 ? -12.5 -6.312 5.969 1 90.69 88 PHE A CA 1
ATOM 677 C C . PHE A 1 88 ? -12.18 -7.684 5.387 1 90.69 88 PHE A C 1
ATOM 679 O O . PHE A 1 88 ? -11.969 -7.82 4.18 1 90.69 88 PHE A O 1
ATOM 686 N N . PRO A 1 89 ? -12.125 -8.711 6.223 1 93.69 89 PRO A N 1
ATOM 687 C CA . PRO A 1 89 ? -11.852 -10.031 5.641 1 93.69 89 PRO A CA 1
ATOM 688 C C . PRO A 1 89 ? -12.875 -10.438 4.586 1 93.69 89 PRO A C 1
ATOM 690 O O . PRO A 1 89 ? -12.531 -11.102 3.607 1 93.69 89 PRO A O 1
ATOM 693 N N . MET A 1 90 ? -14.07 -10.008 4.789 1 94.81 90 MET A N 1
ATOM 694 C CA . MET A 1 90 ? -15.102 -10.352 3.816 1 94.81 90 MET A CA 1
ATOM 695 C C . MET A 1 90 ? -14.875 -9.617 2.498 1 94.81 90 MET A C 1
ATOM 697 O O . MET A 1 90 ? -15.156 -10.156 1.428 1 94.81 90 MET A O 1
ATOM 701 N N . TRP A 1 91 ? -14.438 -8.398 2.6 1 95.56 91 TRP A N 1
ATOM 702 C CA . TRP A 1 91 ? -14.109 -7.645 1.397 1 95.56 91 TRP A CA 1
ATOM 703 C C . TRP A 1 91 ? -12.992 -8.32 0.614 1 95.56 91 TRP A C 1
ATOM 705 O O . TRP A 1 91 ? -13.094 -8.508 -0.601 1 95.56 91 TRP A O 1
ATOM 715 N N . VAL A 1 92 ? -12 -8.742 1.254 1 94.81 92 VAL A N 1
ATOM 716 C CA . VAL A 1 92 ? -10.883 -9.453 0.629 1 94.81 92 VAL A CA 1
ATOM 717 C C . VAL A 1 92 ? -11.375 -10.773 0.035 1 94.81 92 VAL A C 1
ATOM 719 O O . VAL A 1 92 ? -11.062 -11.102 -1.112 1 94.81 92 VAL A O 1
ATOM 722 N N . ALA A 1 93 ? -12.156 -11.453 0.828 1 95.88 93 ALA A N 1
ATOM 723 C CA . ALA A 1 93 ? -12.711 -12.719 0.361 1 95.88 93 ALA A CA 1
ATOM 724 C C . ALA A 1 93 ? -13.57 -12.516 -0.882 1 95.88 93 ALA A C 1
ATOM 726 O O . ALA A 1 93 ? -13.484 -13.289 -1.839 1 95.88 93 ALA A O 1
ATOM 727 N N . THR A 1 94 ? -14.367 -11.516 -0.835 1 96.69 94 THR A N 1
ATOM 728 C CA . THR A 1 94 ? -15.219 -11.219 -1.984 1 96.69 94 THR A CA 1
ATOM 729 C C . THR A 1 94 ? -14.375 -11.031 -3.244 1 96.69 94 THR A C 1
ATOM 731 O O . THR A 1 94 ? -14.664 -11.633 -4.285 1 96.69 94 THR A O 1
ATOM 734 N N . GLY A 1 95 ? -13.391 -10.25 -3.166 1 96.69 95 GLY A N 1
ATOM 735 C CA . GLY A 1 95 ? -12.539 -9.992 -4.316 1 96.69 95 GLY A CA 1
ATOM 736 C C . GLY A 1 95 ? -11.891 -11.25 -4.867 1 96.69 95 GLY A C 1
ATOM 737 O O . GLY A 1 95 ? -11.938 -11.5 -6.074 1 96.69 95 GLY A O 1
ATOM 738 N N . MET A 1 96 ? -11.359 -12.016 -3.973 1 95.62 96 MET A N 1
ATOM 739 C CA . MET A 1 96 ? -10.656 -13.234 -4.375 1 95.62 96 MET A CA 1
ATOM 740 C C . MET A 1 96 ? -11.633 -14.258 -4.945 1 95.62 96 MET A C 1
ATOM 742 O O . MET A 1 96 ? -11.359 -14.867 -5.984 1 95.62 96 MET A O 1
ATOM 746 N N . LEU A 1 97 ? -12.758 -14.406 -4.309 1 96.56 97 LEU A N 1
ATOM 747 C CA . LEU A 1 97 ? -13.695 -15.461 -4.684 1 96.56 97 LEU A CA 1
ATOM 748 C C . LEU A 1 97 ? -14.445 -15.086 -5.957 1 96.56 97 LEU A C 1
ATOM 750 O O . LEU A 1 97 ? -14.672 -15.938 -6.82 1 96.56 97 LEU A O 1
ATOM 754 N N . VAL A 1 98 ? -14.844 -13.852 -6.082 1 97.44 98 VAL A N 1
ATOM 755 C CA . VAL A 1 98 ? -15.547 -13.422 -7.285 1 97.44 98 VAL A CA 1
ATOM 756 C C . VAL A 1 98 ? -14.633 -13.57 -8.5 1 97.44 98 VAL A C 1
ATOM 758 O O . VAL A 1 98 ? -15.047 -14.07 -9.547 1 97.44 98 VAL A O 1
ATOM 761 N N . ALA A 1 99 ? -13.391 -13.117 -8.367 1 96.81 99 ALA A N 1
ATOM 762 C CA . ALA A 1 99 ? -12.43 -13.266 -9.461 1 96.81 99 ALA A CA 1
ATOM 763 C C . ALA A 1 99 ? -12.289 -14.734 -9.867 1 96.81 99 ALA A C 1
ATOM 765 O O . ALA A 1 99 ? -12.328 -15.062 -11.055 1 96.81 99 ALA A O 1
ATOM 766 N N . LEU A 1 100 ? -12.195 -15.578 -8.906 1 95.94 100 LEU A N 1
ATOM 767 C CA . LEU A 1 100 ? -12.023 -17.016 -9.141 1 95.94 100 LEU A CA 1
ATOM 768 C C . LEU A 1 100 ? -13.273 -17.609 -9.773 1 95.94 100 LEU A C 1
ATOM 770 O O . LEU A 1 100 ? -13.18 -18.375 -10.742 1 95.94 100 LEU A O 1
ATOM 774 N N . MET A 1 101 ? -14.383 -17.281 -9.258 1 96.94 101 MET A N 1
ATOM 775 C CA . MET A 1 101 ? -15.648 -17.859 -9.664 1 96.94 101 MET A CA 1
ATOM 776 C C . MET A 1 101 ? -16.016 -17.438 -11.086 1 96.94 101 MET A C 1
ATOM 778 O O . MET A 1 101 ? -16.828 -18.094 -11.742 1 96.94 101 MET A O 1
ATOM 782 N N . ILE A 1 102 ? -15.438 -16.375 -11.547 1 96.75 102 ILE A N 1
ATOM 783 C CA . ILE A 1 102 ? -15.695 -15.938 -12.922 1 96.75 102 ILE A CA 1
ATOM 784 C C . ILE A 1 102 ? -14.578 -16.438 -13.836 1 96.75 102 ILE A C 1
ATOM 786 O O . ILE A 1 102 ? -14.852 -17.016 -14.891 1 96.75 102 ILE A O 1
ATOM 790 N N . ALA A 1 103 ? -13.336 -16.328 -13.438 1 95.5 103 ALA A N 1
ATOM 791 C CA . ALA A 1 103 ? -12.188 -16.641 -14.289 1 95.5 103 ALA A CA 1
ATOM 792 C C . ALA A 1 103 ? -12.109 -18.141 -14.578 1 95.5 103 ALA A C 1
ATOM 794 O O . ALA A 1 103 ? -11.773 -18.547 -15.695 1 95.5 103 ALA A O 1
ATOM 795 N N . LEU A 1 104 ? -12.445 -18.938 -13.633 1 95.25 104 LEU A N 1
ATOM 796 C CA . LEU A 1 104 ? -12.258 -20.375 -13.781 1 95.25 104 LEU A CA 1
ATOM 797 C C . LEU A 1 104 ? -13.273 -20.969 -14.75 1 95.25 104 LEU A C 1
ATOM 799 O O . LEU A 1 104 ? -12.906 -21.594 -15.75 1 95.25 104 LEU A O 1
ATOM 803 N N . PRO A 1 105 ? -14.562 -20.797 -14.547 1 95.06 105 PRO A N 1
ATOM 804 C CA . PRO A 1 105 ? -15.516 -21.344 -15.516 1 95.06 105 PRO A CA 1
ATOM 805 C C . PRO A 1 105 ? -15.375 -20.734 -16.906 1 95.06 105 PRO A C 1
ATOM 807 O O . PRO A 1 105 ? -15.492 -21.438 -17.906 1 95.06 105 PRO A O 1
ATOM 810 N N . VAL A 1 106 ? -15.109 -19.453 -16.984 1 96.06 106 VAL A N 1
ATOM 811 C CA . VAL A 1 106 ? -14.945 -18.812 -18.281 1 96.06 106 VAL A CA 1
ATOM 812 C C . VAL A 1 106 ? -13.664 -19.312 -18.953 1 96.06 106 VAL A C 1
ATOM 814 O O . VAL A 1 106 ? -13.664 -19.625 -20.141 1 96.06 106 VAL A O 1
ATOM 817 N N . GLY A 1 107 ? -12.586 -19.422 -18.188 1 95.5 107 GLY A N 1
ATOM 818 C CA . GLY A 1 107 ? -11.344 -19.984 -18.703 1 95.5 107 GLY A CA 1
ATOM 819 C C . GLY A 1 107 ? -11.484 -21.406 -19.188 1 95.5 107 GLY A C 1
ATOM 820 O O . GLY A 1 107 ? -10.969 -21.766 -20.25 1 95.5 107 GLY A O 1
ATOM 821 N N . GLN A 1 108 ? -12.188 -22.172 -18.484 1 94.56 108 GLN A N 1
ATOM 822 C CA . GLN A 1 108 ? -12.445 -23.547 -18.891 1 94.56 108 GLN A CA 1
ATOM 823 C C . GLN A 1 108 ? -13.281 -23.594 -20.172 1 94.56 108 GLN A C 1
ATOM 825 O O . GLN A 1 108 ? -13.094 -24.484 -21 1 94.56 108 GLN A O 1
ATOM 830 N N . GLY A 1 109 ? -14.211 -22.719 -20.266 1 95.88 109 GLY A N 1
ATOM 831 C CA . GLY A 1 109 ? -14.977 -22.609 -21.5 1 95.88 109 GLY A CA 1
ATOM 832 C C . GLY A 1 109 ? -14.117 -22.297 -22.703 1 95.88 109 GLY A C 1
ATOM 833 O O . GLY A 1 109 ? -14.305 -22.875 -23.781 1 95.88 109 GLY A O 1
ATOM 834 N N . VAL A 1 110 ? -13.18 -21.438 -22.516 1 94.94 110 VAL A N 1
ATOM 835 C CA . VAL A 1 110 ? -12.266 -21.078 -23.594 1 94.94 110 VAL A CA 1
ATOM 836 C C . VAL A 1 110 ? -11.414 -22.281 -23.969 1 94.94 110 VAL A C 1
ATOM 838 O O . VAL A 1 110 ? -11.211 -22.578 -25.141 1 94.94 110 VAL A O 1
ATOM 841 N N . ILE A 1 111 ? -10.992 -22.953 -23 1 94.81 111 ILE A N 1
ATOM 842 C CA . ILE A 1 111 ? -10.188 -24.156 -23.203 1 94.81 111 ILE A CA 1
ATOM 843 C C . ILE A 1 111 ? -10.992 -25.188 -24 1 94.81 111 ILE A C 1
ATOM 845 O O . ILE A 1 111 ? -10.5 -25.766 -24.969 1 94.81 111 ILE A O 1
ATOM 849 N N . ALA A 1 112 ? -12.164 -25.406 -23.609 1 95.38 112 ALA A N 1
ATOM 850 C CA . ALA A 1 112 ? -13.031 -26.359 -24.281 1 95.38 112 ALA A CA 1
ATOM 851 C C . ALA A 1 112 ? -13.297 -25.953 -25.734 1 95.38 112 ALA A C 1
ATOM 853 O O . ALA A 1 112 ? -13.336 -26.797 -26.625 1 95.38 112 ALA A O 1
ATOM 854 N N . ALA A 1 113 ? -13.43 -24.703 -25.969 1 96.12 113 ALA A N 1
ATOM 855 C CA . ALA A 1 113 ? -13.773 -24.172 -27.297 1 96.12 113 ALA A CA 1
ATOM 856 C C . ALA A 1 113 ? -12.562 -24.172 -28.219 1 96.12 113 ALA A C 1
ATOM 858 O O . ALA A 1 113 ? -12.695 -24.312 -29.438 1 96.12 113 ALA A O 1
ATOM 859 N N . THR A 1 114 ? -11.367 -24.031 -27.688 1 93.81 114 THR A N 1
ATOM 860 C CA . THR A 1 114 ? -10.188 -23.844 -28.516 1 93.81 114 THR A CA 1
ATOM 861 C C . THR A 1 114 ? -9.336 -25.109 -28.531 1 93.81 114 THR A C 1
ATOM 863 O O . THR A 1 114 ? -8.453 -25.266 -29.375 1 93.81 114 THR A O 1
ATOM 866 N N . GLY A 1 115 ? -9.5 -25.953 -27.656 1 92.75 115 GLY A N 1
ATOM 867 C CA . GLY A 1 115 ? -8.672 -27.156 -27.531 1 92.75 115 GLY A CA 1
ATOM 868 C C . GLY A 1 115 ? -7.324 -26.875 -26.891 1 92.75 115 GLY A C 1
ATOM 869 O O . GLY A 1 115 ? -6.395 -27.688 -27.016 1 92.75 115 GLY A O 1
ATOM 870 N N . ALA A 1 116 ? -7.262 -25.734 -26.234 1 90.06 116 ALA A N 1
ATOM 871 C CA . ALA A 1 116 ? -6.02 -25.375 -25.562 1 90.06 116 ALA A CA 1
ATOM 872 C C . ALA A 1 116 ? -5.727 -26.344 -24.406 1 90.06 116 ALA A C 1
ATOM 874 O O . ALA A 1 116 ? -6.617 -27.062 -23.953 1 90.06 116 ALA A O 1
ATOM 875 N N . GLU A 1 117 ? -4.488 -26.359 -24.016 1 88 117 GLU A N 1
ATOM 876 C CA . GLU A 1 117 ? -4.098 -27.203 -22.891 1 88 117 GLU A CA 1
ATOM 877 C C . GLU A 1 117 ? -4.773 -26.766 -21.609 1 88 117 GLU A C 1
ATOM 879 O O . GLU A 1 117 ? -4.891 -25.562 -21.344 1 88 117 GLU A O 1
ATOM 884 N N . ASN A 1 118 ? -5.176 -27.797 -20.844 1 89.69 118 ASN A N 1
ATOM 885 C CA . ASN A 1 118 ? -5.836 -27.531 -19.562 1 89.69 118 ASN A CA 1
ATOM 886 C C . ASN A 1 118 ? -4.887 -27.719 -18.391 1 89.69 118 ASN A C 1
ATOM 888 O O . ASN A 1 118 ? -4.539 -28.859 -18.047 1 89.69 118 ASN A O 1
ATOM 892 N N . PRO A 1 119 ? -4.512 -26.625 -17.734 1 84.94 119 PRO A N 1
ATOM 893 C CA . PRO A 1 119 ? -3.59 -26.75 -16.609 1 84.94 119 PRO A CA 1
ATOM 894 C C . PRO A 1 119 ? -4.164 -27.594 -15.469 1 84.94 119 PRO A C 1
ATOM 896 O O . PRO A 1 119 ? -3.41 -28.172 -14.672 1 84.94 119 PRO A O 1
ATOM 899 N N . ALA A 1 120 ? -5.41 -27.781 -15.398 1 85.38 120 ALA A N 1
ATOM 900 C CA . ALA A 1 120 ? -6.062 -28.547 -14.336 1 85.38 120 ALA A CA 1
ATOM 901 C C . ALA A 1 120 ? -5.801 -30.031 -14.5 1 85.38 120 ALA A C 1
ATOM 903 O O . ALA A 1 120 ? -5.977 -30.812 -13.547 1 85.38 120 ALA A O 1
ATOM 904 N N . LEU A 1 121 ? -5.43 -30.375 -15.656 1 87 121 LEU A N 1
ATOM 905 C CA . LEU A 1 121 ? -5.223 -31.797 -15.945 1 87 121 LEU A CA 1
ATOM 906 C C . LEU A 1 121 ? -3.738 -32.125 -15.938 1 87 121 LEU A C 1
ATOM 908 O O . LEU A 1 121 ? -3.367 -33.312 -16.062 1 87 121 LEU A O 1
ATOM 912 N N . SER A 1 122 ? -3.031 -31.078 -15.734 1 81.62 122 SER A N 1
ATOM 913 C CA . SER A 1 122 ? -1.593 -31.312 -15.711 1 81.62 122 SER A CA 1
ATOM 914 C C . SER A 1 122 ? -1.195 -32.125 -14.484 1 81.62 122 SER A C 1
ATOM 916 O O . SER A 1 122 ? -1.78 -31.969 -13.406 1 81.62 122 SER A O 1
ATOM 918 N N . ASP A 1 123 ? -0.282 -33.062 -14.594 1 83.69 123 ASP A N 1
ATOM 919 C CA . ASP A 1 123 ? 0.216 -33.906 -13.516 1 83.69 123 ASP A CA 1
ATOM 920 C C . ASP A 1 123 ? 1.659 -33.562 -13.164 1 83.69 123 ASP A C 1
ATOM 922 O O . ASP A 1 123 ? 2.486 -34.469 -12.953 1 83.69 123 ASP A O 1
ATOM 926 N N . ASP A 1 124 ? 1.928 -32.375 -13.078 1 83.56 124 ASP A N 1
ATOM 927 C CA . ASP A 1 124 ? 3.309 -31.953 -12.859 1 83.56 124 ASP A CA 1
ATOM 928 C C . ASP A 1 124 ? 3.594 -31.734 -11.375 1 83.56 124 ASP A C 1
ATOM 930 O O . ASP A 1 124 ? 4.172 -32.625 -10.727 1 83.56 124 ASP A O 1
ATOM 934 N N . MET A 1 125 ? 3.076 -30.797 -10.789 1 86.94 125 MET A N 1
ATOM 935 C CA . MET A 1 125 ? 3.354 -30.516 -9.383 1 86.94 125 MET A CA 1
ATOM 936 C C . MET A 1 125 ? 2.322 -31.188 -8.484 1 86.94 125 MET A C 1
ATOM 938 O O . MET A 1 125 ? 2.682 -31.859 -7.516 1 86.94 125 MET A O 1
ATOM 942 N N . LEU A 1 126 ? 1.071 -31.078 -8.891 1 92.38 126 LEU A N 1
ATOM 943 C CA . LEU A 1 126 ? -0.038 -31.641 -8.125 1 92.38 126 LEU A CA 1
ATOM 944 C C . LEU A 1 126 ? -0.854 -32.594 -8.984 1 92.38 126 LEU A C 1
ATOM 946 O O . LEU A 1 126 ? -0.966 -32.438 -10.195 1 92.38 126 LEU A O 1
ATOM 950 N N . ARG A 1 127 ? -1.385 -33.625 -8.32 1 94.44 127 ARG A N 1
ATOM 951 C CA . ARG A 1 127 ? -2.305 -34.531 -9.016 1 94.44 127 ARG A CA 1
ATOM 952 C C . ARG A 1 127 ? -3.549 -33.781 -9.484 1 94.44 127 ARG A C 1
ATOM 954 O O . ARG A 1 127 ? -4.031 -32.875 -8.797 1 94.44 127 ARG A O 1
ATOM 961 N N . PRO A 1 128 ? -4.109 -34.25 -10.539 1 92.5 128 PRO A N 1
ATOM 962 C CA . PRO A 1 128 ? -5.227 -33.5 -11.148 1 92.5 128 PRO A CA 1
ATOM 963 C C . PRO A 1 128 ? -6.426 -33.375 -10.211 1 92.5 128 PRO A C 1
ATOM 965 O O . PRO A 1 128 ? -7.133 -32.375 -10.242 1 92.5 128 PRO A O 1
ATOM 968 N N . TRP A 1 129 ? -6.668 -34.344 -9.352 1 92.88 129 TRP A N 1
ATOM 969 C CA . TRP A 1 129 ? -7.84 -34.281 -8.484 1 92.88 129 TRP A CA 1
ATOM 970 C C . TRP A 1 129 ? -7.727 -33.125 -7.488 1 92.88 129 TRP A C 1
ATOM 972 O O . TRP A 1 129 ? -8.734 -32.656 -6.969 1 92.88 129 TRP A O 1
ATOM 982 N N . VAL A 1 130 ? -6.52 -32.688 -7.172 1 94.94 130 VAL A N 1
ATOM 983 C CA . VAL A 1 130 ? -6.293 -31.609 -6.227 1 94.94 130 VAL A CA 1
ATOM 984 C C . VAL A 1 130 ? -6.918 -30.312 -6.758 1 94.94 130 VAL A C 1
ATOM 986 O O . VAL A 1 130 ? -7.488 -29.531 -5.996 1 94.94 130 VAL A O 1
ATOM 989 N N . PHE A 1 131 ? -6.863 -30.156 -8.016 1 92.44 131 PHE A N 1
ATOM 990 C CA . PHE A 1 131 ? -7.449 -28.969 -8.633 1 92.44 131 PHE A CA 1
ATOM 991 C C . PHE A 1 131 ? -8.953 -28.922 -8.391 1 92.44 131 PHE A C 1
ATOM 993 O O . PHE A 1 131 ? -9.492 -27.875 -8.031 1 92.44 131 PHE A O 1
ATOM 1000 N N . GLY A 1 132 ? -9.586 -30.016 -8.609 1 91.56 132 GLY A N 1
ATOM 1001 C CA . GLY A 1 132 ? -11.016 -30.078 -8.375 1 91.56 132 GLY A CA 1
ATOM 1002 C C . GLY A 1 132 ? -11.398 -29.812 -6.93 1 91.56 132 GLY A C 1
ATOM 1003 O O . GLY A 1 132 ? -12.359 -29.094 -6.652 1 91.56 132 GLY A O 1
ATOM 1004 N N . VAL A 1 133 ? -10.648 -30.344 -6.082 1 93.44 133 VAL A N 1
ATOM 1005 C CA . VAL A 1 133 ? -10.945 -30.203 -4.66 1 93.44 133 VAL A CA 1
ATOM 1006 C C . VAL A 1 133 ? -10.727 -28.766 -4.215 1 93.44 133 VAL A C 1
ATOM 1008 O O . VAL A 1 133 ? -11.57 -28.172 -3.529 1 93.44 133 VAL A O 1
ATOM 1011 N N . VAL A 1 134 ? -9.625 -28.188 -4.641 1 94.25 134 VAL A N 1
ATOM 1012 C CA . VAL A 1 134 ? -9.258 -26.844 -4.188 1 94.25 134 VAL A CA 1
ATOM 1013 C C . VAL A 1 134 ? -10.164 -25.812 -4.852 1 94.25 134 VAL A C 1
ATOM 1015 O O . VAL A 1 134 ? -10.898 -25.078 -4.168 1 94.25 134 VAL A O 1
ATOM 1018 N N . TYR A 1 135 ? -10.203 -25.828 -6.125 1 94.19 135 TYR A N 1
ATOM 1019 C CA . TYR A 1 135 ? -10.883 -24.75 -6.828 1 94.19 135 TYR A CA 1
ATOM 1020 C C . TYR A 1 135 ? -12.383 -25 -6.887 1 94.19 135 TYR A C 1
ATOM 1022 O O . TYR A 1 135 ? -13.18 -24.062 -6.848 1 94.19 135 TYR A O 1
ATOM 1030 N N . GLY A 1 136 ? -12.75 -26.297 -7 1 92.94 136 GLY A N 1
ATOM 1031 C CA . GLY A 1 136 ? -14.164 -26.594 -6.863 1 92.94 136 GLY A CA 1
ATOM 1032 C C . GLY A 1 136 ? -14.719 -26.25 -5.492 1 92.94 136 GLY A C 1
ATOM 1033 O O . GLY A 1 136 ? -15.82 -25.703 -5.387 1 92.94 136 GLY A O 1
ATOM 1034 N N . GLY A 1 137 ? -13.969 -26.531 -4.496 1 93.62 137 GLY A N 1
ATOM 1035 C CA . GLY A 1 137 ? -14.359 -26.188 -3.139 1 93.62 137 GLY A CA 1
ATOM 1036 C C . GLY A 1 137 ? -14.453 -24.688 -2.916 1 93.62 137 GLY A C 1
ATOM 1037 O O . GLY A 1 137 ? -15.406 -24.203 -2.301 1 93.62 137 GLY A O 1
ATOM 1038 N N . LEU A 1 138 ? -13.531 -23.984 -3.42 1 95.69 138 LEU A N 1
ATOM 1039 C CA . LEU A 1 138 ? -13.508 -22.531 -3.262 1 95.69 138 LEU A CA 1
ATOM 1040 C C . LEU A 1 138 ? -14.688 -21.891 -3.979 1 95.69 138 LEU A C 1
ATOM 1042 O O . LEU A 1 138 ? -15.281 -20.938 -3.475 1 95.69 138 LEU A O 1
ATOM 1046 N N . CYS A 1 139 ? -15.031 -22.391 -5.117 1 95.94 139 CYS A N 1
ATOM 1047 C CA . CYS A 1 139 ? -16.188 -21.859 -5.844 1 95.94 139 CYS A CA 1
ATOM 1048 C C . CYS A 1 139 ? -17.469 -22.125 -5.082 1 95.94 139 CYS A C 1
ATOM 1050 O O . CYS A 1 139 ? -18.312 -21.234 -4.941 1 95.94 139 CYS A O 1
ATOM 1052 N N . ALA A 1 140 ? -17.562 -23.328 -4.598 1 95.31 140 ALA A N 1
ATOM 1053 C CA . ALA A 1 140 ? -18.75 -23.688 -3.826 1 95.31 140 ALA A CA 1
ATOM 1054 C C . ALA A 1 140 ? -18.859 -22.828 -2.566 1 95.31 140 ALA A C 1
ATOM 1056 O O . ALA A 1 140 ? -19.922 -22.281 -2.277 1 95.31 140 ALA A O 1
ATOM 1057 N N . GLU A 1 141 ? -17.797 -22.703 -1.892 1 95.94 141 GLU A N 1
ATOM 1058 C CA . GLU A 1 141 ? -17.766 -21.891 -0.678 1 95.94 141 GLU A CA 1
ATOM 1059 C C . GLU A 1 141 ? -18.031 -20.422 -0.991 1 95.94 141 GLU A C 1
ATOM 1061 O O . GLU A 1 141 ? -18.781 -19.75 -0.266 1 95.94 141 GLU A O 1
ATOM 1066 N N . GLY A 1 142 ? -17.391 -19.953 -2.021 1 96.56 142 GLY A N 1
ATOM 1067 C CA . GLY A 1 142 ? -17.609 -18.562 -2.414 1 96.56 142 GLY A CA 1
ATOM 1068 C C . GLY A 1 142 ? -19.062 -18.25 -2.699 1 96.56 142 GLY A C 1
ATOM 1069 O O . GLY A 1 142 ? -19.578 -17.219 -2.254 1 96.56 142 GLY A O 1
ATOM 1070 N N . LEU A 1 143 ? -19.719 -19.125 -3.404 1 95.81 143 LEU A N 1
ATOM 1071 C CA . LEU A 1 143 ? -21.125 -18.922 -3.775 1 95.81 143 LEU A CA 1
ATOM 1072 C C . LEU A 1 143 ? -22 -18.812 -2.535 1 95.81 143 LEU A C 1
ATOM 1074 O O . LEU A 1 143 ? -22.797 -17.875 -2.406 1 95.81 143 LEU A O 1
ATOM 1078 N N . VAL A 1 144 ? -21.797 -19.672 -1.62 1 95.81 144 VAL A N 1
ATOM 1079 C CA . VAL A 1 144 ? -22.688 -19.734 -0.458 1 95.81 144 VAL A CA 1
ATOM 1080 C C . VAL A 1 144 ? -22.312 -18.625 0.528 1 95.81 144 VAL A C 1
ATOM 1082 O O . VAL A 1 144 ? -23.203 -18 1.129 1 95.81 144 VAL A O 1
ATOM 1085 N N . LEU A 1 145 ? -21.047 -18.391 0.717 1 96.12 145 LEU A N 1
ATOM 1086 C CA . LEU A 1 145 ? -20.609 -17.344 1.648 1 96.12 145 LEU A CA 1
ATOM 1087 C C . LEU A 1 145 ? -21.047 -15.969 1.174 1 96.12 145 LEU A C 1
ATOM 1089 O O . LEU A 1 145 ? -21.531 -15.164 1.967 1 96.12 145 LEU A O 1
ATOM 1093 N N . LEU A 1 146 ? -20.828 -15.688 -0.07 1 97.06 146 LEU A N 1
ATOM 1094 C CA . LEU A 1 146 ? -21.219 -14.383 -0.604 1 97.06 146 LEU A CA 1
ATOM 1095 C C . LEU A 1 146 ? -22.719 -14.195 -0.556 1 97.06 146 LEU A C 1
ATOM 1097 O O . LEU A 1 146 ? -23.203 -13.086 -0.295 1 97.06 146 LEU A O 1
ATOM 1101 N N . ALA A 1 147 ? -23.453 -15.266 -0.792 1 95.75 147 ALA A N 1
ATOM 1102 C CA . ALA A 1 147 ? -24.906 -15.195 -0.671 1 95.75 147 ALA A CA 1
ATOM 1103 C C . ALA A 1 147 ? -25.312 -14.898 0.769 1 95.75 147 ALA A C 1
ATOM 1105 O O . ALA A 1 147 ? -26.172 -14.047 1.015 1 95.75 147 ALA A O 1
ATOM 1106 N N . ALA A 1 148 ? -24.703 -15.594 1.663 1 94.25 148 ALA A N 1
ATOM 1107 C CA . ALA A 1 148 ? -25 -15.359 3.076 1 94.25 148 ALA A CA 1
ATOM 1108 C C . ALA A 1 148 ? -24.656 -13.922 3.475 1 94.25 148 ALA A C 1
ATOM 1110 O O . ALA A 1 148 ? -25.406 -13.281 4.215 1 94.25 148 ALA A O 1
ATOM 1111 N N . PHE A 1 149 ? -23.625 -13.453 3.021 1 94.62 149 PHE A N 1
ATOM 1112 C CA . PHE A 1 149 ? -23.188 -12.102 3.352 1 94.62 149 PHE A CA 1
ATOM 1113 C C . PHE A 1 149 ? -24.141 -11.07 2.754 1 94.62 149 PHE A C 1
ATOM 1115 O O . PHE A 1 149 ? -24.406 -10.039 3.373 1 94.62 149 PHE A O 1
ATOM 1122 N N . ALA A 1 150 ? -24.531 -11.336 1.52 1 93.62 150 ALA A N 1
ATOM 1123 C CA . ALA A 1 150 ? -25.5 -10.43 0.904 1 93.62 150 ALA A CA 1
ATOM 1124 C C . ALA A 1 150 ? -26.766 -10.312 1.747 1 93.62 150 ALA A C 1
ATOM 1126 O O . ALA A 1 150 ? -27.297 -9.219 1.927 1 93.62 150 ALA A O 1
ATOM 1127 N N . LEU A 1 151 ? -27.203 -11.398 2.25 1 91.81 151 LEU A N 1
ATOM 1128 C CA . LEU A 1 151 ? -28.375 -11.398 3.115 1 91.81 151 LEU A CA 1
ATOM 1129 C C . LEU A 1 151 ? -28.094 -10.656 4.418 1 91.81 151 LEU A C 1
ATOM 1131 O O . LEU A 1 151 ? -28.906 -9.867 4.887 1 91.81 151 LEU A O 1
ATOM 1135 N N . TYR A 1 152 ? -26.953 -10.891 4.918 1 90 152 TYR A N 1
ATOM 1136 C CA . TYR A 1 152 ? -26.531 -10.211 6.133 1 90 152 TYR A CA 1
ATOM 1137 C C . TYR A 1 152 ? -26.484 -8.703 5.926 1 90 152 TYR A C 1
ATOM 1139 O O . TYR A 1 152 ? -27 -7.941 6.746 1 90 152 TYR A O 1
ATOM 1147 N N . ALA A 1 153 ? -25.906 -8.273 4.863 1 90.5 153 ALA A N 1
ATOM 1148 C CA . ALA A 1 153 ? -25.797 -6.852 4.539 1 90.5 153 ALA A CA 1
ATOM 1149 C C . ALA A 1 153 ? -27.172 -6.223 4.352 1 90.5 153 ALA A C 1
ATOM 1151 O O . ALA A 1 153 ? -27.406 -5.09 4.777 1 90.5 153 ALA A O 1
ATOM 1152 N N . GLY A 1 154 ? -28.062 -6.973 3.721 1 89.25 154 GLY A N 1
ATOM 1153 C CA . GLY A 1 154 ? -29.422 -6.496 3.547 1 89.25 154 GLY A CA 1
ATOM 1154 C C . GLY A 1 154 ? -30.156 -6.305 4.859 1 89.25 154 GLY A C 1
ATOM 1155 O O . GLY A 1 154 ? -30.922 -5.355 5.012 1 89.25 154 GLY A O 1
ATOM 1156 N N . GLU A 1 155 ? -29.906 -7.172 5.723 1 87.19 155 GLU A N 1
ATOM 1157 C CA . GLU A 1 155 ? -30.547 -7.09 7.035 1 87.19 155 GLU A CA 1
ATOM 1158 C C . GLU A 1 155 ? -29.984 -5.93 7.848 1 87.19 155 GLU A C 1
ATOM 1160 O O . GLU A 1 155 ? -30.719 -5.223 8.531 1 87.19 155 GLU A O 1
ATOM 1165 N N . ARG A 1 156 ? -28.766 -5.754 7.723 1 84.94 156 ARG A N 1
ATOM 1166 C CA . ARG A 1 156 ? -28.109 -4.785 8.586 1 84.94 156 ARG A CA 1
ATOM 1167 C C . ARG A 1 156 ? -28.188 -3.379 8 1 84.94 156 ARG A C 1
ATOM 1169 O O . ARG A 1 156 ? -28.375 -2.406 8.734 1 84.94 156 ARG A O 1
ATOM 1176 N N . TRP A 1 157 ? -28.031 -3.285 6.695 1 89.25 157 TRP A N 1
ATOM 1177 C CA . TRP A 1 157 ? -27.922 -1.969 6.074 1 89.25 157 TRP A CA 1
ATOM 1178 C C . TRP A 1 157 ? -28.969 -1.795 4.98 1 89.25 157 TRP A C 1
ATOM 1180 O O . TRP A 1 157 ? -28.766 -1.029 4.035 1 89.25 157 TRP A O 1
ATOM 1190 N N . GLY A 1 158 ? -30 -2.441 5.055 1 89.44 158 GLY A N 1
ATOM 1191 C CA . GLY A 1 158 ? -31.031 -2.404 4.039 1 89.44 158 GLY A CA 1
ATOM 1192 C C . GLY A 1 158 ? -31.5 -0.998 3.707 1 89.44 158 GLY A C 1
ATOM 1193 O O . GLY A 1 158 ? -31.672 -0.654 2.537 1 89.44 158 GLY A O 1
ATOM 1194 N N . ARG A 1 159 ? -31.688 -0.202 4.629 1 89.19 159 ARG A N 1
ATOM 1195 C CA . ARG A 1 159 ? -32.156 1.166 4.41 1 89.19 159 ARG A CA 1
ATOM 1196 C C . ARG A 1 159 ? -31.125 1.973 3.629 1 89.19 159 ARG A C 1
ATOM 1198 O O . ARG A 1 159 ? -31.469 2.678 2.68 1 89.19 159 ARG A O 1
ATOM 1205 N N . LEU A 1 160 ? -29.938 1.825 4.008 1 89.06 160 LEU A N 1
ATOM 1206 C CA . LEU A 1 160 ? -28.859 2.535 3.312 1 89.06 160 LEU A CA 1
ATOM 1207 C C . LEU A 1 160 ? -28.75 2.074 1.863 1 89.06 160 LEU A C 1
ATOM 1209 O O . LEU A 1 160 ? -28.609 2.896 0.955 1 89.06 160 LEU A O 1
ATOM 1213 N N . LEU A 1 161 ? -28.906 0.819 1.689 1 93 161 LEU A N 1
ATOM 1214 C CA . LEU A 1 161 ? -28.734 0.236 0.363 1 93 161 LEU A CA 1
ATOM 1215 C C . LEU A 1 161 ? -29.859 0.671 -0.569 1 93 161 LEU A C 1
ATOM 1217 O O . LEU A 1 161 ? -29.672 0.721 -1.787 1 93 161 LEU A O 1
ATOM 1221 N N . ARG A 1 162 ? -30.938 1.074 -0.029 1 93.38 162 ARG A N 1
ATOM 1222 C CA . ARG A 1 162 ? -32.094 1.461 -0.827 1 93.38 162 ARG A CA 1
ATOM 1223 C C . ARG A 1 162 ? -32.188 2.977 -0.969 1 93.38 162 ARG A C 1
ATOM 1225 O O . ARG A 1 162 ? -32.969 3.488 -1.765 1 93.38 162 ARG A O 1
ATOM 1232 N N . THR A 1 163 ? -31.344 3.637 -0.269 1 93.12 163 THR A N 1
ATOM 1233 C CA . THR A 1 163 ? -31.312 5.09 -0.382 1 93.12 163 THR A CA 1
ATOM 1234 C C . THR A 1 163 ? -30.703 5.512 -1.721 1 93.12 163 THR A C 1
ATOM 1236 O O . THR A 1 163 ? -29.828 4.828 -2.256 1 93.12 163 THR A O 1
ATOM 1239 N N . ARG A 1 164 ? -31.266 6.613 -2.17 1 94.88 164 ARG A N 1
ATOM 1240 C CA . ARG A 1 164 ? -30.719 7.141 -3.418 1 94.88 164 ARG A CA 1
ATOM 1241 C C . ARG A 1 164 ? -29.391 7.844 -3.18 1 94.88 164 ARG A C 1
ATOM 1243 O O . ARG A 1 164 ? -29.203 8.5 -2.15 1 94.88 164 ARG A O 1
ATOM 1250 N N . VAL A 1 165 ? -28.469 7.766 -4.105 1 94.25 165 VAL A N 1
ATOM 1251 C CA . VAL A 1 165 ? -27.125 8.32 -3.982 1 94.25 165 VAL A CA 1
ATOM 1252 C C . VAL A 1 165 ? -27.203 9.82 -3.715 1 94.25 165 VAL A C 1
ATOM 1254 O O . VAL A 1 165 ? -26.453 10.352 -2.9 1 94.25 165 VAL A O 1
ATOM 1257 N N . ARG A 1 166 ? -28.141 10.508 -4.348 1 92.31 166 ARG A N 1
ATOM 1258 C CA . ARG A 1 166 ? -28.266 11.953 -4.188 1 92.31 166 ARG A CA 1
ATOM 1259 C C . ARG A 1 166 ? -28.719 12.305 -2.775 1 92.31 166 ARG A C 1
ATOM 1261 O O . ARG A 1 166 ? -28.547 13.445 -2.328 1 92.31 166 ARG A O 1
ATOM 1268 N N . ASP A 1 167 ? -29.328 11.391 -2.062 1 91.31 167 ASP A N 1
ATOM 1269 C CA . ASP A 1 167 ? -29.891 11.656 -0.746 1 91.31 167 ASP A CA 1
ATOM 1270 C C . ASP A 1 167 ? -28.891 11.344 0.363 1 91.31 167 ASP A C 1
ATOM 1272 O O . ASP A 1 167 ? -29.188 11.516 1.546 1 91.31 167 ASP A O 1
ATOM 1276 N N . LEU A 1 168 ? -27.75 10.961 -0.004 1 88.88 168 LEU A N 1
ATOM 1277 C CA . LEU A 1 168 ? -26.719 10.688 0.999 1 88.88 168 LEU A CA 1
ATOM 1278 C C . LEU A 1 168 ? -26.25 11.977 1.656 1 88.88 168 LEU A C 1
ATOM 1280 O O . LEU A 1 168 ? -26.094 13 0.985 1 88.88 168 LEU A O 1
ATOM 1284 N N . THR A 1 169 ? -26.125 11.898 2.889 1 83.5 169 THR A N 1
ATOM 1285 C CA . THR A 1 169 ? -25.625 13.062 3.615 1 83.5 169 THR A CA 1
ATOM 1286 C C . THR A 1 169 ? -24.141 13.266 3.344 1 83.5 169 THR A C 1
ATOM 1288 O O . THR A 1 169 ? -23.359 12.312 3.367 1 83.5 169 THR A O 1
ATOM 1291 N N . ASP A 1 170 ? -23.797 14.469 3.076 1 81.31 170 ASP A N 1
ATOM 1292 C CA . ASP A 1 170 ? -22.391 14.781 2.852 1 81.31 170 ASP A CA 1
ATOM 1293 C C . ASP A 1 170 ? -21.578 14.648 4.141 1 81.31 170 ASP A C 1
ATOM 1295 O O . ASP A 1 170 ? -22.062 15.023 5.215 1 81.31 170 ASP A O 1
ATOM 1299 N N . PRO A 1 171 ? -20.438 14.023 3.996 1 76.38 171 PRO A N 1
ATOM 1300 C CA . PRO A 1 171 ? -19.594 13.922 5.188 1 76.38 171 PRO A CA 1
ATOM 1301 C C . PRO A 1 171 ? -19.203 15.281 5.77 1 76.38 171 PRO A C 1
ATOM 1303 O O . PRO A 1 171 ? -18.938 16.219 5.02 1 76.38 171 PRO A O 1
ATOM 1306 N N . ALA A 1 172 ? -19.328 15.297 7.07 1 72.5 172 ALA A N 1
ATOM 1307 C CA . ALA A 1 172 ? -19.062 16.547 7.77 1 72.5 172 ALA A CA 1
ATOM 1308 C C . ALA A 1 172 ? -17.562 16.859 7.797 1 72.5 172 ALA A C 1
ATOM 1310 O O . ALA A 1 172 ? -16.781 16.109 8.398 1 72.5 172 ALA A O 1
ATOM 1311 N N . GLY A 1 173 ? -17.109 17.688 6.949 1 74.06 173 GLY A N 1
ATOM 1312 C CA . GLY A 1 173 ? -15.789 18.281 7.074 1 74.06 173 GLY A CA 1
ATOM 1313 C C . GLY A 1 173 ? -14.719 17.516 6.305 1 74.06 173 GLY A C 1
ATOM 1314 O O . GLY A 1 173 ? -13.641 18.047 6.039 1 74.06 173 GLY A O 1
ATOM 1315 N N . THR A 1 174 ? -14.992 16.219 5.957 1 82.44 174 THR A N 1
ATOM 1316 C CA . THR A 1 174 ? -13.898 15.453 5.352 1 82.44 174 THR A CA 1
ATOM 1317 C C . THR A 1 174 ? -14.195 15.156 3.885 1 82.44 174 THR A C 1
ATOM 1319 O O . THR A 1 174 ? -13.508 14.352 3.258 1 82.44 174 THR A O 1
ATOM 1322 N N . GLN A 1 175 ? -15.234 15.688 3.348 1 85.62 175 GLN A N 1
ATOM 1323 C CA . GLN A 1 175 ? -15.656 15.398 1.982 1 85.62 175 GLN A CA 1
ATOM 1324 C C . GLN A 1 175 ? -14.547 15.703 0.984 1 85.62 175 GLN A C 1
ATOM 1326 O O . GLN A 1 175 ? -14.289 14.922 0.067 1 85.62 175 GLN A O 1
ATOM 1331 N N . GLY A 1 176 ? -13.938 16.875 1.168 1 86.5 176 GLY A N 1
ATOM 1332 C CA . GLY A 1 176 ? -12.859 17.25 0.268 1 86.5 176 GLY A CA 1
ATOM 1333 C C . GLY A 1 176 ? -11.719 16.25 0.252 1 86.5 176 GLY A C 1
ATOM 1334 O O . GLY A 1 176 ? -11.242 15.859 -0.815 1 86.5 176 GLY A O 1
ATOM 1335 N N . MET A 1 177 ? -11.32 15.812 1.396 1 86.62 177 MET A N 1
ATOM 1336 C CA . MET A 1 177 ? -10.234 14.844 1.507 1 86.62 177 MET A CA 1
ATOM 1337 C C . MET A 1 177 ? -10.641 13.492 0.928 1 86.62 177 MET A C 1
ATOM 1339 O O . MET A 1 177 ? -9.836 12.82 0.278 1 86.62 177 MET A O 1
ATOM 1343 N N . GLN A 1 178 ? -11.812 13.07 1.177 1 90.94 178 GLN A N 1
ATOM 1344 C CA . GLN A 1 178 ? -12.312 11.828 0.599 1 90.94 178 GLN A CA 1
ATOM 1345 C C . GLN A 1 178 ? -12.305 11.883 -0.926 1 90.94 178 GLN A C 1
ATOM 1347 O O . GLN A 1 178 ? -11.969 10.898 -1.587 1 90.94 178 GLN A O 1
ATOM 1352 N N . ARG A 1 179 ? -12.656 13.008 -1.461 1 92.88 179 ARG A N 1
ATOM 1353 C CA . ARG A 1 179 ? -12.656 13.172 -2.912 1 92.88 179 ARG A CA 1
ATOM 1354 C C . ARG A 1 179 ? -11.234 13.102 -3.467 1 92.88 179 ARG A C 1
ATOM 1356 O O . ARG A 1 179 ? -11 12.5 -4.52 1 92.88 179 ARG A O 1
ATOM 1363 N N . VAL A 1 180 ? -10.328 13.664 -2.791 1 90.69 180 VAL A N 1
ATOM 1364 C CA . VAL A 1 180 ? -8.938 13.641 -3.229 1 90.69 180 VAL A CA 1
ATOM 1365 C C . VAL A 1 180 ? -8.406 12.211 -3.193 1 90.69 180 VAL A C 1
ATOM 1367 O O . VAL A 1 180 ? -7.832 11.727 -4.172 1 90.69 180 VAL A O 1
ATOM 1370 N N . LEU A 1 181 ? -8.586 11.531 -2.068 1 93.19 181 LEU A N 1
ATOM 1371 C CA . LEU A 1 181 ? -8.117 10.156 -1.932 1 93.19 181 LEU A CA 1
ATOM 1372 C C . LEU A 1 181 ? -8.797 9.242 -2.951 1 93.19 181 LEU A C 1
ATOM 1374 O O . LEU A 1 181 ? -8.156 8.352 -3.514 1 93.19 181 LEU A O 1
ATOM 1378 N N . THR A 1 182 ? -10.062 9.508 -3.154 1 95.88 182 THR A N 1
ATOM 1379 C CA . THR A 1 182 ? -10.781 8.719 -4.148 1 95.88 182 THR A CA 1
ATOM 1380 C C . THR A 1 182 ? -10.242 9 -5.551 1 95.88 182 THR A C 1
ATOM 1382 O O . THR A 1 182 ? -10.078 8.078 -6.352 1 95.88 182 THR A O 1
ATOM 1385 N N . GLY A 1 183 ? -10.008 10.273 -5.867 1 96.25 183 GLY A N 1
ATOM 1386 C CA . GLY A 1 183 ? -9.414 10.594 -7.152 1 96.25 183 GLY A CA 1
ATOM 1387 C C . GLY A 1 183 ? -8.117 9.836 -7.41 1 96.25 183 GLY A C 1
ATOM 1388 O O . GLY A 1 183 ? -7.906 9.32 -8.508 1 96.25 183 GLY A O 1
ATOM 1389 N N . LEU A 1 184 ? -7.309 9.75 -6.418 1 94.81 184 LEU A N 1
ATOM 1390 C CA . LEU A 1 184 ? -6.062 9 -6.523 1 94.81 184 LEU A CA 1
ATOM 1391 C C . LEU A 1 184 ? -6.344 7.516 -6.738 1 94.81 184 LEU A C 1
ATOM 1393 O O . LEU A 1 184 ? -5.746 6.887 -7.613 1 94.81 184 LEU A O 1
ATOM 1397 N N . ALA A 1 185 ? -7.227 6.973 -5.941 1 97.62 185 ALA A N 1
ATOM 1398 C CA . ALA A 1 185 ? -7.59 5.566 -6.09 1 97.62 185 ALA A CA 1
ATOM 1399 C C . ALA A 1 185 ? -8.094 5.273 -7.496 1 97.62 185 ALA A C 1
ATOM 1401 O O . ALA A 1 185 ? -7.754 4.246 -8.086 1 97.62 185 ALA A O 1
ATOM 1402 N N . LEU A 1 186 ? -8.914 6.207 -8.016 1 98.25 186 LEU A N 1
ATOM 1403 C CA . LEU A 1 186 ? -9.445 6.043 -9.367 1 98.25 186 LEU A CA 1
ATOM 1404 C C . LEU A 1 186 ? -8.32 5.98 -10.391 1 98.25 186 LEU A C 1
ATOM 1406 O O . LEU A 1 186 ? -8.336 5.133 -11.289 1 98.25 186 LEU A O 1
ATOM 1410 N N . GLY A 1 187 ? -7.387 6.867 -10.25 1 97.94 187 GLY A N 1
ATOM 1411 C CA . GLY A 1 187 ? -6.246 6.848 -11.148 1 97.94 187 GLY A CA 1
ATOM 1412 C C . GLY A 1 187 ? -5.52 5.516 -11.164 1 97.94 187 GLY A C 1
ATOM 1413 O O . GLY A 1 187 ? -5.215 4.98 -12.227 1 97.94 187 GLY A O 1
ATOM 1414 N N . PHE A 1 188 ? -5.262 4.949 -9.984 1 97.56 188 PHE A N 1
ATOM 1415 C CA . PHE A 1 188 ? -4.562 3.678 -9.875 1 97.56 188 PHE A CA 1
ATOM 1416 C C . PHE A 1 188 ? -5.418 2.539 -10.414 1 97.56 188 PHE A C 1
ATOM 1418 O O . PHE A 1 188 ? -4.91 1.625 -11.062 1 97.56 188 PHE A O 1
ATOM 1425 N N . LEU A 1 189 ? -6.719 2.586 -10.133 1 98.19 189 LEU A N 1
ATOM 1426 C CA . LEU A 1 189 ? -7.613 1.533 -10.602 1 98.19 189 LEU A CA 1
ATOM 1427 C C . LEU A 1 189 ? -7.711 1.546 -12.125 1 98.19 189 LEU A C 1
ATOM 1429 O O . LEU A 1 189 ? -7.68 0.49 -12.758 1 98.19 189 LEU A O 1
ATOM 1433 N N . VAL A 1 190 ? -7.836 2.707 -12.695 1 97.81 190 VAL A N 1
ATOM 1434 C CA . VAL A 1 190 ? -7.961 2.824 -14.141 1 97.81 190 VAL A CA 1
ATOM 1435 C C . VAL A 1 190 ? -6.668 2.371 -14.812 1 97.81 190 VAL A C 1
ATOM 1437 O O . VAL A 1 190 ? -6.695 1.64 -15.805 1 97.81 190 VAL A O 1
ATOM 1440 N N . CYS A 1 191 ? -5.555 2.74 -14.258 1 95.88 191 CYS A N 1
ATOM 1441 C CA . CYS A 1 191 ? -4.262 2.332 -14.797 1 95.88 191 CYS A CA 1
ATOM 1442 C C . CYS A 1 191 ? -4.09 0.821 -14.711 1 95.88 191 CYS A C 1
ATOM 1444 O O . CYS A 1 191 ? -3.754 0.174 -15.711 1 95.88 191 CYS A O 1
ATOM 1446 N N . SER A 1 192 ? -4.344 0.277 -13.578 1 95.06 192 SER A N 1
ATOM 1447 C CA . SER A 1 192 ? -4.238 -1.166 -13.383 1 95.06 192 SER A CA 1
ATOM 1448 C C . SER A 1 192 ? -5.23 -1.915 -14.266 1 95.06 192 SER A C 1
ATOM 1450 O O . SER A 1 192 ? -4.887 -2.932 -14.875 1 95.06 192 SER A O 1
ATOM 1452 N N . GLY A 1 193 ? -6.457 -1.406 -14.297 1 97.19 193 GLY A N 1
ATOM 1453 C CA . GLY A 1 193 ? -7.469 -2.033 -15.133 1 97.19 193 GLY A CA 1
ATOM 1454 C C . GLY A 1 193 ? -7.098 -2.059 -16.609 1 97.19 193 GLY A C 1
ATOM 1455 O O . GLY A 1 193 ? -7.27 -3.078 -17.266 1 97.19 193 GLY A O 1
ATOM 1456 N N . ALA A 1 194 ? -6.574 -0.972 -17.094 1 96.94 194 ALA A N 1
ATOM 1457 C CA . ALA A 1 194 ? -6.156 -0.89 -18.484 1 96.94 194 ALA A CA 1
ATOM 1458 C C . ALA A 1 194 ? -5.027 -1.871 -18.781 1 96.94 194 ALA A C 1
ATOM 1460 O O . ALA A 1 194 ? -5.043 -2.562 -19.797 1 96.94 194 ALA A O 1
ATOM 1461 N N . LEU A 1 195 ? -4.078 -1.958 -17.891 1 94.31 195 LEU A N 1
ATOM 1462 C CA . LEU A 1 195 ? -2.955 -2.873 -18.062 1 94.31 195 LEU A CA 1
ATOM 1463 C C . LEU A 1 195 ? -3.43 -4.32 -18.078 1 94.31 195 LEU A C 1
ATOM 1465 O O . LEU A 1 195 ? -3.037 -5.102 -18.953 1 94.31 195 LEU A O 1
ATOM 1469 N N . ARG A 1 196 ? -4.297 -4.613 -17.172 1 95.81 196 ARG A N 1
ATOM 1470 C CA . ARG A 1 196 ? -4.781 -5.988 -17.062 1 95.81 196 ARG A CA 1
ATOM 1471 C C . ARG A 1 196 ? -5.625 -6.367 -18.281 1 95.81 196 ARG A C 1
ATOM 1473 O O . ARG A 1 196 ? -5.551 -7.496 -18.766 1 95.81 196 ARG A O 1
ATOM 1480 N N . LEU A 1 197 ? -6.379 -5.453 -18.766 1 97.19 197 LEU A N 1
ATOM 1481 C CA . LEU A 1 197 ? -7.176 -5.719 -19.953 1 97.19 197 LEU A CA 1
ATOM 1482 C C . LEU A 1 197 ? -6.277 -5.926 -21.172 1 97.19 197 LEU A C 1
ATOM 1484 O O . LEU A 1 197 ? -6.539 -6.809 -22 1 97.19 197 LEU A O 1
ATOM 1488 N N . LEU A 1 198 ? -5.234 -5.137 -21.25 1 96.25 198 LEU A N 1
ATOM 1489 C CA . LEU A 1 198 ? -4.285 -5.305 -22.344 1 96.25 198 LEU A CA 1
ATOM 1490 C C . LEU A 1 198 ? -3.656 -6.695 -22.312 1 96.25 198 LEU A C 1
ATOM 1492 O O . LEU A 1 198 ? -3.566 -7.367 -23.344 1 96.25 198 LEU A O 1
ATOM 1496 N N . TRP A 1 199 ? -3.273 -7.094 -21.156 1 92.88 199 TRP A N 1
ATOM 1497 C CA . TRP A 1 199 ? -2.656 -8.406 -21.016 1 92.88 199 TRP A CA 1
ATOM 1498 C C . TRP A 1 199 ? -3.678 -9.516 -21.25 1 92.88 199 TRP A C 1
ATOM 1500 O O . TRP A 1 199 ? -3.359 -10.547 -21.844 1 92.88 199 TRP A O 1
ATOM 1510 N N . GLY A 1 200 ? -4.875 -9.352 -20.797 1 94.81 200 GLY A N 1
ATOM 1511 C CA . GLY A 1 200 ? -5.918 -10.344 -21.016 1 94.81 200 GLY A CA 1
ATOM 1512 C C . GLY A 1 200 ? -6.289 -10.5 -22.469 1 94.81 200 GLY A C 1
ATOM 1513 O O . GLY A 1 200 ? -6.684 -11.586 -22.906 1 94.81 200 GLY A O 1
ATOM 1514 N N . LEU A 1 201 ? -6.082 -9.469 -23.188 1 95.31 201 LEU A N 1
ATOM 1515 C CA . LEU A 1 201 ? -6.434 -9.484 -24.609 1 95.31 201 LEU A CA 1
ATOM 1516 C C . LEU A 1 201 ? -5.254 -9.945 -25.453 1 95.31 201 LEU A C 1
ATOM 1518 O O . LEU A 1 201 ? -5.348 -10 -26.688 1 95.31 201 LEU A O 1
ATOM 1522 N N . GLY A 1 202 ? -4.125 -10.211 -24.797 1 92.06 202 GLY A N 1
ATOM 1523 C CA . GLY A 1 202 ? -3.064 -10.898 -25.516 1 92.06 202 GLY A CA 1
ATOM 1524 C C . GLY A 1 202 ? -1.801 -10.07 -25.641 1 92.06 202 GLY A C 1
ATOM 1525 O O . GLY A 1 202 ? -0.813 -10.523 -26.219 1 92.06 202 GLY A O 1
ATOM 1526 N N . SER A 1 203 ? -1.8 -8.875 -25.078 1 93.06 203 SER A N 1
ATOM 1527 C CA . SER A 1 203 ? -0.596 -8.055 -25.125 1 93.06 203 SER A CA 1
ATOM 1528 C C . SER A 1 203 ? 0.487 -8.594 -24.203 1 93.06 203 SER A C 1
ATOM 1530 O O . SER A 1 203 ? 0.195 -9.039 -23.094 1 93.06 203 SER A O 1
ATOM 1532 N N . ASP A 1 204 ? 1.771 -8.508 -24.609 1 89.25 204 ASP A N 1
ATOM 1533 C CA . ASP A 1 204 ? 2.906 -8.898 -23.781 1 89.25 204 ASP A CA 1
ATOM 1534 C C . ASP A 1 204 ? 3.703 -7.676 -23.328 1 89.25 204 ASP A C 1
ATOM 1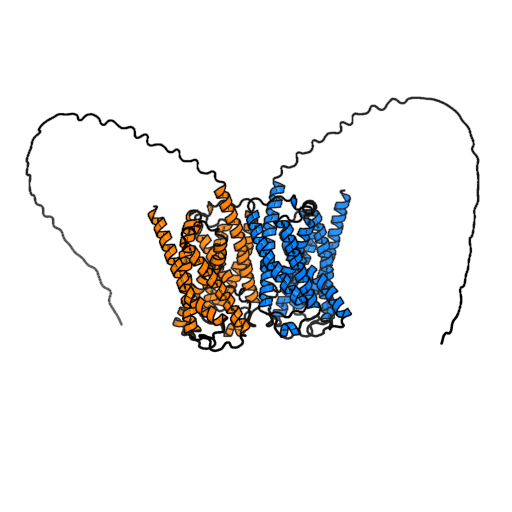536 O O . ASP A 1 204 ? 4.895 -7.777 -23.031 1 89.25 204 ASP A O 1
ATOM 1540 N N . LEU A 1 205 ? 3.029 -6.648 -23.297 1 85.94 205 LEU A N 1
ATOM 1541 C CA . LEU A 1 205 ? 3.697 -5.41 -22.922 1 85.94 205 LEU A CA 1
ATOM 1542 C C . LEU A 1 205 ? 4.355 -5.543 -21.547 1 85.94 205 LEU A C 1
ATOM 1544 O O . LEU A 1 205 ? 3.691 -5.902 -20.578 1 85.94 205 LEU A O 1
ATOM 1548 N N . GLY A 1 206 ? 5.668 -5.363 -21.484 1 81 206 GLY A N 1
ATOM 1549 C CA . GLY A 1 206 ? 6.41 -5.305 -20.234 1 81 206 GLY A CA 1
ATOM 1550 C C . GLY A 1 206 ? 6.688 -6.676 -19.656 1 81 206 GLY A C 1
ATOM 1551 O O . GLY A 1 206 ? 7.211 -6.781 -18.531 1 81 206 GLY A O 1
ATOM 1552 N N . MET A 1 207 ? 6.383 -7.723 -20.359 1 81.69 207 MET A N 1
ATOM 1553 C CA . MET A 1 207 ? 6.527 -9.055 -19.781 1 81.69 207 MET A CA 1
ATOM 1554 C C . MET A 1 207 ? 7.773 -9.75 -20.312 1 81.69 207 MET A C 1
ATOM 1556 O O . MET A 1 207 ? 8.227 -9.453 -21.422 1 81.69 207 MET A O 1
ATOM 1560 N N . ASN A 1 208 ? 8.281 -10.555 -19.438 1 77 208 ASN A N 1
ATOM 1561 C CA . ASN A 1 208 ? 9.438 -11.328 -19.891 1 77 208 ASN A CA 1
ATOM 1562 C C . ASN A 1 208 ? 9.016 -12.602 -20.609 1 77 208 ASN A C 1
ATOM 1564 O O . ASN A 1 208 ? 7.832 -12.938 -20.656 1 77 208 ASN A O 1
ATOM 1568 N N . ALA A 1 209 ? 10.023 -13.234 -21.172 1 76.75 209 ALA A N 1
ATOM 1569 C CA . ALA A 1 209 ? 9.781 -14.414 -21.984 1 76.75 209 ALA A CA 1
ATOM 1570 C C . ALA A 1 209 ? 9.219 -15.562 -21.156 1 76.75 209 ALA A C 1
ATOM 1572 O O . ALA A 1 209 ? 8.367 -16.312 -21.625 1 76.75 209 ALA A O 1
ATOM 1573 N N . GLU A 1 210 ? 9.617 -15.602 -19.984 1 74.31 210 GLU A N 1
ATOM 1574 C CA . GLU A 1 210 ? 9.164 -16.688 -19.109 1 74.31 210 GLU A CA 1
ATOM 1575 C C . GLU A 1 210 ? 7.68 -16.547 -18.781 1 74.31 210 GLU A C 1
ATOM 1577 O O . GLU A 1 210 ? 6.93 -17.516 -18.828 1 74.31 210 GLU A O 1
ATOM 1582 N N . TRP A 1 211 ? 7.281 -15.359 -18.531 1 76.81 211 TRP A N 1
ATOM 1583 C CA . TRP A 1 211 ? 5.875 -15.086 -18.25 1 76.81 211 TRP A CA 1
ATOM 1584 C C . TRP A 1 211 ? 5.008 -15.398 -19.469 1 76.81 211 TRP A C 1
ATOM 1586 O O . TRP A 1 211 ? 3.961 -16.047 -19.344 1 76.81 211 TRP A O 1
ATOM 1596 N N . THR A 1 212 ? 5.48 -15.031 -20.578 1 81.38 212 THR A N 1
ATOM 1597 C CA . THR A 1 212 ? 4.723 -15.234 -21.812 1 81.38 212 THR A CA 1
ATOM 1598 C C . THR A 1 212 ? 4.59 -16.719 -22.125 1 81.38 212 THR A C 1
ATOM 1600 O O . THR A 1 212 ? 3.537 -17.172 -22.594 1 81.38 212 THR A O 1
ATOM 1603 N N . ALA A 1 213 ? 5.598 -17.469 -21.797 1 80 213 ALA A N 1
ATOM 1604 C CA . ALA A 1 213 ? 5.602 -18.891 -22.094 1 80 213 ALA A CA 1
ATOM 1605 C C . ALA A 1 213 ? 4.605 -19.641 -21.219 1 80 213 ALA A C 1
ATOM 1607 O O . ALA A 1 213 ? 4.066 -20.672 -21.609 1 80 213 ALA A O 1
ATOM 1608 N N . HIS A 1 214 ? 4.281 -19.078 -20.094 1 78.06 214 HIS A N 1
ATOM 1609 C CA . HIS A 1 214 ? 3.441 -19.781 -19.141 1 78.06 214 HIS A CA 1
ATOM 1610 C C . HIS A 1 214 ? 2.012 -19.25 -19.172 1 78.06 214 HIS A C 1
ATOM 1612 O O . HIS A 1 214 ? 1.16 -19.719 -18.406 1 78.06 214 HIS A O 1
ATOM 1618 N N . ARG A 1 215 ? 1.838 -18.406 -20.094 1 83.94 215 ARG A N 1
ATOM 1619 C CA . ARG A 1 215 ? 0.501 -17.828 -20.188 1 83.94 215 ARG A CA 1
ATOM 1620 C C . ARG A 1 215 ? -0.496 -18.844 -20.75 1 83.94 215 ARG A C 1
ATOM 1622 O O . ARG A 1 215 ? -0.209 -19.516 -21.734 1 83.94 215 ARG A O 1
ATOM 1629 N N . ASN A 1 216 ? -1.575 -19.125 -20.016 1 88.06 216 ASN A N 1
ATOM 1630 C CA . ASN A 1 216 ? -2.645 -20.016 -20.469 1 88.06 216 ASN A CA 1
ATOM 1631 C C . ASN A 1 216 ? -3.996 -19.297 -20.469 1 88.06 216 ASN A C 1
ATOM 1633 O O . ASN A 1 216 ? -4.078 -18.109 -20.172 1 88.06 216 ASN A O 1
ATOM 1637 N N . ALA A 1 217 ? -5.004 -20.016 -20.875 1 89.94 217 ALA A N 1
ATOM 1638 C CA . ALA A 1 217 ? -6.328 -19.422 -21.062 1 89.94 217 ALA A CA 1
ATOM 1639 C C . ALA A 1 217 ? -6.906 -18.953 -19.734 1 89.94 217 ALA A C 1
ATOM 1641 O O . ALA A 1 217 ? -7.598 -17.938 -19.672 1 89.94 217 ALA A O 1
ATOM 1642 N N . ILE A 1 218 ? -6.68 -19.594 -18.688 1 89.88 218 ILE A N 1
ATOM 1643 C CA . ILE A 1 218 ? -7.203 -19.234 -17.375 1 89.88 218 ILE A CA 1
ATOM 1644 C C . ILE A 1 218 ? -6.559 -17.938 -16.891 1 89.88 218 ILE A C 1
ATOM 1646 O O . ILE A 1 218 ? -7.234 -17.062 -16.359 1 89.88 218 ILE A O 1
ATOM 1650 N N . GLY A 1 219 ? -5.254 -17.828 -17.125 1 90.31 219 GLY A N 1
ATOM 1651 C CA . GLY A 1 219 ? -4.559 -16.594 -16.781 1 90.31 219 GLY A CA 1
ATOM 1652 C C . GLY A 1 219 ? -5.066 -15.391 -17.547 1 90.31 219 GLY A C 1
ATOM 1653 O O . GLY A 1 219 ? -5.25 -14.32 -16.969 1 90.31 219 GLY A O 1
ATOM 1654 N N . ARG A 1 220 ? -5.289 -15.555 -18.797 1 92.88 220 ARG A N 1
ATOM 1655 C CA . ARG A 1 220 ? -5.797 -14.461 -19.609 1 92.88 220 ARG A CA 1
ATOM 1656 C C . ARG A 1 220 ? -7.191 -14.047 -19.156 1 92.88 220 ARG A C 1
ATOM 1658 O O . ARG A 1 220 ? -7.484 -12.852 -19.047 1 92.88 220 ARG A O 1
ATOM 1665 N N . THR A 1 221 ? -7.992 -14.992 -18.969 1 95 221 THR A N 1
ATOM 1666 C CA . THR A 1 221 ? -9.336 -14.695 -18.469 1 95 221 THR A CA 1
ATOM 1667 C C . THR A 1 221 ? -9.273 -14.008 -17.109 1 95 221 THR A C 1
ATOM 1669 O O . THR A 1 221 ? -10.047 -13.094 -16.844 1 95 221 THR A O 1
ATOM 1672 N N . GLY A 1 222 ? -8.375 -14.461 -16.281 1 95.44 222 GLY A N 1
ATOM 1673 C CA . GLY A 1 222 ? -8.172 -13.82 -15 1 95.44 222 GLY A CA 1
ATOM 1674 C C . GLY A 1 222 ? -7.816 -12.352 -15.109 1 95.44 222 GLY A C 1
ATOM 1675 O O . GLY A 1 222 ? -8.328 -11.523 -14.352 1 95.44 222 GLY A O 1
ATOM 1676 N N . ASP A 1 223 ? -6.965 -12.055 -16.047 1 95.31 223 ASP A N 1
ATOM 1677 C CA . ASP A 1 223 ? -6.594 -10.664 -16.281 1 95.31 223 ASP A CA 1
ATOM 1678 C C . ASP A 1 223 ? -7.797 -9.844 -16.75 1 95.31 223 ASP A C 1
ATOM 1680 O O . ASP A 1 223 ? -7.969 -8.695 -16.328 1 95.31 223 ASP A O 1
ATOM 1684 N N . LEU A 1 224 ? -8.586 -10.438 -17.578 1 97.56 224 LEU A N 1
ATOM 1685 C CA . LEU A 1 224 ? -9.781 -9.742 -18.047 1 97.56 224 LEU A CA 1
ATOM 1686 C C . LEU A 1 224 ? -10.742 -9.461 -16.906 1 97.56 224 LEU A C 1
ATOM 1688 O O . LEU A 1 224 ? -11.273 -8.352 -16.781 1 97.56 224 LEU A O 1
ATOM 1692 N N . VAL A 1 225 ? -10.922 -10.445 -16.062 1 97.75 225 VAL A N 1
ATOM 1693 C CA . VAL A 1 225 ? -11.805 -10.281 -14.914 1 97.75 225 VAL A CA 1
ATOM 1694 C C . VAL A 1 225 ? -11.25 -9.211 -13.977 1 97.75 225 VAL A C 1
ATOM 1696 O O . VAL A 1 225 ? -12 -8.359 -13.484 1 97.75 225 VAL A O 1
ATOM 1699 N N . HIS A 1 226 ? -9.953 -9.266 -13.781 1 97.31 226 HIS A N 1
ATOM 1700 C CA . HIS A 1 226 ? -9.281 -8.273 -12.945 1 97.31 226 HIS A CA 1
ATOM 1701 C C . HIS A 1 226 ? -9.461 -6.867 -13.508 1 97.31 226 HIS A C 1
ATOM 1703 O O . HIS A 1 226 ? -9.859 -5.953 -12.773 1 97.31 226 HIS A O 1
ATOM 1709 N N . GLY A 1 227 ? -9.188 -6.715 -14.789 1 97.94 227 GLY A N 1
ATOM 1710 C CA . GLY A 1 227 ? -9.32 -5.41 -15.414 1 97.94 227 GLY A CA 1
ATOM 1711 C C . GLY A 1 227 ? -10.734 -4.867 -15.383 1 97.94 227 GLY A C 1
ATOM 1712 O O . GLY A 1 227 ? -10.953 -3.703 -15.039 1 97.94 227 GLY A O 1
ATOM 1713 N N . LEU A 1 228 ? -11.688 -5.711 -15.688 1 98.19 228 LEU A N 1
ATOM 1714 C CA . LEU A 1 228 ? -13.086 -5.305 -15.664 1 98.19 228 LEU A CA 1
ATOM 1715 C C . LEU A 1 228 ? -13.531 -4.98 -14.25 1 98.19 228 LEU A C 1
ATOM 1717 O O . LEU A 1 228 ? -14.289 -4.027 -14.031 1 98.19 228 LEU A O 1
ATOM 1721 N N . GLY A 1 229 ? -13.094 -5.785 -13.352 1 98.31 229 GLY A N 1
ATOM 1722 C CA . GLY A 1 229 ? -13.391 -5.492 -11.953 1 98.31 229 GLY A CA 1
ATOM 1723 C C . GLY A 1 229 ? -12.844 -4.152 -11.5 1 98.31 229 GLY A C 1
ATOM 1724 O O . GLY A 1 229 ? -13.555 -3.371 -10.867 1 98.31 229 GLY A O 1
ATOM 1725 N N . ALA A 1 230 ? -11.57 -3.912 -11.844 1 98.38 230 ALA A N 1
ATOM 1726 C CA . ALA A 1 230 ? -10.945 -2.648 -11.461 1 98.38 230 ALA A CA 1
ATOM 1727 C C . ALA A 1 230 ? -11.719 -1.461 -12.023 1 98.38 230 ALA A C 1
ATOM 1729 O O . ALA A 1 230 ? -11.977 -0.486 -11.312 1 98.38 230 ALA A O 1
ATOM 1730 N N . LEU A 1 231 ? -12.141 -1.54 -13.242 1 98.44 231 LEU A N 1
ATOM 1731 C CA . LEU A 1 231 ? -12.859 -0.443 -13.883 1 98.44 231 LEU A CA 1
ATOM 1732 C C . LEU A 1 231 ? -14.266 -0.304 -13.312 1 98.44 231 LEU A C 1
ATOM 1734 O O . LEU A 1 231 ? -14.742 0.811 -13.102 1 98.44 231 LEU A O 1
ATOM 1738 N N . ALA A 1 232 ? -14.922 -1.426 -13.078 1 98.44 232 ALA A N 1
ATOM 1739 C CA . ALA A 1 232 ? -16.234 -1.38 -12.43 1 98.44 232 ALA A CA 1
ATOM 1740 C C . ALA A 1 232 ? -16.141 -0.786 -11.031 1 98.44 232 ALA A C 1
ATOM 1742 O O . ALA A 1 232 ? -16.984 0.001 -10.625 1 98.44 232 ALA A O 1
ATOM 1743 N N . GLY A 1 233 ? -15.125 -1.23 -10.312 1 98.5 233 GLY A N 1
ATOM 1744 C CA . GLY A 1 233 ? -14.906 -0.657 -8.992 1 98.5 233 GLY A CA 1
ATOM 1745 C C . GLY A 1 233 ? -14.656 0.839 -9.031 1 98.5 233 GLY A C 1
ATOM 1746 O O . GLY A 1 233 ? -15.188 1.581 -8.203 1 98.5 233 GLY A O 1
ATOM 1747 N N . ALA A 1 234 ? -13.836 1.262 -10 1 98.56 234 ALA A N 1
ATOM 1748 C CA . ALA A 1 234 ? -13.586 2.689 -10.172 1 98.56 234 ALA A CA 1
ATOM 1749 C C . ALA A 1 234 ? -14.883 3.447 -10.438 1 98.56 234 ALA A C 1
ATOM 1751 O O . ALA A 1 234 ? -15.125 4.5 -9.844 1 98.56 234 ALA A O 1
ATOM 1752 N N . ALA A 1 235 ? -15.711 2.916 -11.289 1 98.19 235 ALA A N 1
ATOM 1753 C CA . ALA A 1 235 ? -16.984 3.559 -11.625 1 98.19 235 ALA A CA 1
ATOM 1754 C C . ALA A 1 235 ? -17.891 3.646 -10.398 1 98.19 235 ALA A C 1
ATOM 1756 O O . ALA A 1 235 ? -18.516 4.68 -10.156 1 98.19 235 ALA A O 1
ATOM 1757 N N . GLY A 1 236 ? -17.953 2.588 -9.641 1 98.06 236 GLY A N 1
ATOM 1758 C CA . GLY A 1 236 ? -18.766 2.598 -8.43 1 98.06 236 GLY A CA 1
ATOM 1759 C C . GLY A 1 236 ? -18.281 3.602 -7.398 1 98.06 236 GLY A C 1
ATOM 1760 O O . GLY A 1 236 ? -19.094 4.336 -6.82 1 98.06 236 GLY A O 1
ATOM 1761 N N . LEU A 1 237 ? -17 3.615 -7.164 1 97.38 237 LEU A N 1
ATOM 1762 C CA . LEU A 1 237 ? -16.422 4.562 -6.227 1 97.38 237 LEU A CA 1
ATOM 1763 C C . LEU A 1 237 ? -16.672 6 -6.668 1 97.38 237 LEU A C 1
ATOM 1765 O O . LEU A 1 237 ? -17.016 6.855 -5.848 1 97.38 237 LEU A O 1
ATOM 1769 N N . TYR A 1 238 ? -16.469 6.238 -7.953 1 97.31 238 TYR A N 1
ATOM 1770 C CA . TYR A 1 238 ? -16.719 7.559 -8.523 1 97.31 238 TYR A CA 1
ATOM 1771 C C . TYR A 1 238 ? -18.172 7.988 -8.297 1 97.31 238 TYR A C 1
ATOM 1773 O O . TYR A 1 238 ? -18.422 9.117 -7.867 1 97.31 238 TYR A O 1
ATOM 1781 N N . ALA A 1 239 ? -19.078 7.129 -8.539 1 96.75 239 ALA A N 1
ATOM 1782 C CA . ALA A 1 239 ? -20.5 7.434 -8.398 1 96.75 239 ALA A CA 1
ATOM 1783 C C . ALA A 1 239 ? -20.844 7.754 -6.945 1 96.75 239 ALA A C 1
ATOM 1785 O O . ALA A 1 239 ? -21.641 8.656 -6.676 1 96.75 239 ALA A O 1
ATOM 1786 N N . LEU A 1 240 ? -20.266 7.09 -5.988 1 94.94 240 LEU A N 1
ATOM 1787 C CA . LEU A 1 240 ? -20.609 7.238 -4.578 1 94.94 240 LEU A CA 1
ATOM 1788 C C . LEU A 1 240 ? -20 8.516 -4.004 1 94.94 240 LEU A C 1
ATOM 1790 O O . LEU A 1 240 ? -20.703 9.305 -3.361 1 94.94 240 LEU A O 1
ATOM 1794 N N . VAL A 1 241 ? -18.75 8.719 -4.258 1 94.38 241 VAL A N 1
ATOM 1795 C CA . VAL A 1 241 ? -18.031 9.781 -3.572 1 94.38 241 VAL A CA 1
ATOM 1796 C C . VAL A 1 241 ? -18.312 11.117 -4.258 1 94.38 241 VAL A C 1
ATOM 1798 O O . VAL A 1 241 ? -18.438 12.148 -3.594 1 94.38 241 VAL A O 1
ATOM 1801 N N . PHE A 1 242 ? -18.438 11.078 -5.531 1 93.94 242 PHE A N 1
ATOM 1802 C CA . PHE A 1 242 ? -18.688 12.32 -6.258 1 93.94 242 PHE A CA 1
ATOM 1803 C C . PHE A 1 242 ? -20.188 12.484 -6.52 1 93.94 242 PHE A C 1
ATOM 1805 O O . PHE A 1 242 ? -20.594 13.406 -7.234 1 93.94 242 PHE A O 1
ATOM 1812 N N . ARG A 1 243 ? -21.047 11.578 -6.004 1 92.88 243 ARG A N 1
ATOM 1813 C CA . ARG A 1 243 ? -22.5 11.641 -6.039 1 92.88 243 ARG A CA 1
ATOM 1814 C C . ARG A 1 243 ? -23.016 11.727 -7.473 1 92.88 243 ARG A C 1
ATOM 1816 O O . ARG A 1 243 ? -23.906 12.523 -7.773 1 92.88 243 ARG A O 1
ATOM 1823 N N . ARG A 1 244 ? -22.328 10.836 -8.172 1 90 244 ARG A N 1
ATOM 1824 C CA . ARG A 1 244 ? -22.828 10.664 -9.539 1 90 244 ARG A CA 1
ATOM 1825 C C . ARG A 1 244 ? -23.891 9.578 -9.602 1 90 244 ARG A C 1
ATOM 1827 O O . ARG A 1 244 ? -24.125 8.875 -8.617 1 90 244 ARG A O 1
ATOM 1834 N N . TRP A 1 245 ? -24.719 9.492 -10.5 1 92.25 245 TRP A N 1
ATOM 1835 C CA . TRP A 1 245 ? -25.844 8.57 -10.594 1 92.25 245 TRP A CA 1
ATOM 1836 C C . TRP A 1 245 ? -26.875 8.852 -9.508 1 92.25 245 TRP A C 1
ATOM 1838 O O . TRP A 1 245 ? -27.328 7.934 -8.82 1 92.25 245 TRP A O 1
ATOM 1848 N N . GLY A 1 246 ? -27.156 10.031 -9.297 1 92.38 246 GLY A N 1
ATOM 1849 C CA . GLY A 1 246 ? -27.953 10.555 -8.195 1 92.38 246 GLY A CA 1
ATOM 1850 C C . GLY A 1 246 ? -29.281 9.852 -8.039 1 92.38 246 GLY A C 1
ATOM 1851 O O . GLY A 1 246 ? -29.781 9.703 -6.918 1 92.38 246 GLY A O 1
ATOM 1852 N N . ARG A 1 247 ? -29.906 9.367 -9.117 1 93.38 247 ARG A N 1
ATOM 1853 C CA . ARG A 1 247 ? -31.219 8.742 -9.07 1 93.38 247 ARG A CA 1
ATOM 1854 C C . ARG A 1 247 ? -31.109 7.262 -8.711 1 93.38 247 ARG A C 1
ATOM 1856 O O . ARG A 1 247 ? -32.125 6.621 -8.391 1 93.38 247 ARG A O 1
ATOM 1863 N N . GLY A 1 248 ? -29.875 6.711 -8.742 1 94.56 248 GLY A N 1
ATOM 1864 C CA . GLY A 1 248 ? -29.672 5.301 -8.453 1 94.56 248 GLY A CA 1
ATOM 1865 C C . GLY A 1 248 ? -29.594 5 -6.969 1 94.56 248 GLY A C 1
ATOM 1866 O O . GLY A 1 248 ? -29.25 5.875 -6.168 1 94.56 248 GLY A O 1
ATOM 1867 N N . ARG A 1 249 ? -29.938 3.746 -6.754 1 96.06 249 ARG A N 1
ATOM 1868 C CA . ARG A 1 249 ? -29.828 3.299 -5.371 1 96.06 249 ARG A CA 1
ATOM 1869 C C . ARG A 1 249 ? -28.359 3.098 -4.98 1 96.06 249 ARG A C 1
ATOM 1871 O O . ARG A 1 249 ? -27.562 2.6 -5.777 1 96.06 249 ARG A O 1
ATOM 1878 N N . VAL A 1 250 ? -27.984 3.377 -3.781 1 95.19 250 VAL A N 1
ATOM 1879 C CA . VAL A 1 250 ? -26.625 3.287 -3.252 1 95.19 250 VAL A CA 1
ATOM 1880 C C . VAL A 1 250 ? -26.109 1.855 -3.389 1 95.19 250 VAL A C 1
ATOM 1882 O O . VAL A 1 250 ? -24.906 1.637 -3.602 1 95.19 250 VAL A O 1
ATOM 1885 N N . GLY A 1 251 ? -26.984 0.904 -3.309 1 96.38 251 GLY A N 1
ATOM 1886 C CA . GLY A 1 251 ? -26.609 -0.497 -3.346 1 96.38 251 GLY A CA 1
ATOM 1887 C C . GLY A 1 251 ? -25.859 -0.879 -4.613 1 96.38 251 GLY A C 1
ATOM 1888 O O . GLY A 1 251 ? -25 -1.761 -4.598 1 96.38 251 GLY A O 1
ATOM 1889 N N . VAL A 1 252 ? -26.203 -0.276 -5.699 1 96.5 252 VAL A N 1
ATOM 1890 C CA . VAL A 1 252 ? -25.641 -0.65 -6.988 1 96.5 252 VAL A CA 1
ATOM 1891 C C . VAL A 1 252 ? -24.203 -0.174 -7.078 1 96.5 252 VAL A C 1
ATOM 1893 O O . VAL A 1 252 ? -23.281 -0.983 -7.23 1 96.5 252 VAL A O 1
ATOM 1896 N N . PRO A 1 253 ? -23.969 1.155 -6.938 1 97 253 PRO A N 1
ATOM 1897 C CA . PRO A 1 253 ? -22.562 1.571 -6.992 1 97 253 PRO A CA 1
ATOM 1898 C C . PRO A 1 253 ? -21.75 1.024 -5.828 1 97 253 PRO A C 1
ATOM 1900 O O . PRO A 1 253 ? -20.547 0.803 -5.969 1 97 253 PRO A O 1
ATOM 1903 N N . LEU A 1 254 ? -22.328 0.767 -4.734 1 96.31 254 LEU A N 1
ATOM 1904 C CA . LEU A 1 254 ? -21.609 0.191 -3.607 1 96.31 254 LEU A CA 1
ATOM 1905 C C . LEU A 1 254 ? -21.172 -1.238 -3.914 1 96.31 254 LEU A C 1
ATOM 1907 O O . LEU A 1 254 ? -20.047 -1.637 -3.578 1 96.31 254 LEU A O 1
ATOM 1911 N N . ALA A 1 255 ? -22.062 -2.006 -4.496 1 97.12 255 ALA A N 1
ATOM 1912 C CA . ALA A 1 255 ? -21.703 -3.363 -4.902 1 97.12 255 ALA A CA 1
ATOM 1913 C C . ALA A 1 255 ? -20.594 -3.348 -5.941 1 97.12 255 ALA A C 1
ATOM 1915 O O . ALA A 1 255 ? -19.688 -4.191 -5.902 1 97.12 255 ALA A O 1
ATOM 1916 N N . MET A 1 256 ? -20.688 -2.43 -6.844 1 97.94 256 MET A N 1
ATOM 1917 C CA . MET A 1 256 ? -19.641 -2.277 -7.852 1 97.94 256 MET A CA 1
ATOM 1918 C C . MET A 1 256 ? -18.297 -1.936 -7.203 1 97.94 256 MET A C 1
ATOM 1920 O O . MET A 1 256 ? -17.281 -2.555 -7.512 1 97.94 256 MET A O 1
ATOM 1924 N N . ALA A 1 257 ? -18.312 -0.985 -6.301 1 97.94 257 ALA A N 1
ATOM 1925 C CA . ALA A 1 257 ? -17.094 -0.569 -5.613 1 97.94 257 ALA A CA 1
ATOM 1926 C C . ALA A 1 257 ? -16.562 -1.686 -4.723 1 97.94 257 ALA A C 1
ATOM 1928 O O . ALA A 1 257 ? -15.359 -1.977 -4.738 1 97.94 257 ALA A O 1
ATOM 1929 N N . TRP A 1 258 ? -17.453 -2.322 -4.004 1 97.31 258 TRP A N 1
ATOM 1930 C CA . TRP A 1 258 ? -17.094 -3.395 -3.084 1 97.31 258 TRP A CA 1
ATOM 1931 C C . TRP A 1 258 ? -16.438 -4.551 -3.828 1 97.31 258 TRP A C 1
ATOM 1933 O O . TRP A 1 258 ? -15.32 -4.961 -3.49 1 97.31 258 TRP A O 1
ATOM 1943 N N . THR A 1 259 ? -17.094 -4.984 -4.801 1 97.94 259 THR A N 1
ATOM 1944 C CA . THR A 1 259 ? -16.625 -6.156 -5.535 1 97.94 259 THR A CA 1
ATOM 1945 C C . THR A 1 259 ? -15.469 -5.793 -6.457 1 97.94 259 THR A C 1
ATOM 1947 O O . THR A 1 259 ? -14.461 -6.5 -6.504 1 97.94 259 THR A O 1
ATOM 1950 N N . GLY A 1 260 ? -15.617 -4.711 -7.18 1 98.38 260 GLY A N 1
ATOM 1951 C CA . GLY A 1 260 ? -14.609 -4.34 -8.164 1 98.38 260 GLY A CA 1
ATOM 1952 C C . GLY A 1 260 ? -13.266 -3.996 -7.547 1 98.38 260 GLY A C 1
ATOM 1953 O O . GLY A 1 260 ? -12.234 -4.527 -7.957 1 98.38 260 GLY A O 1
ATOM 1954 N N . VAL A 1 261 ? -13.266 -3.129 -6.57 1 98.19 261 VAL A N 1
ATOM 1955 C CA . VAL A 1 261 ? -12.023 -2.791 -5.883 1 98.19 261 VAL A CA 1
ATOM 1956 C C . VAL A 1 261 ? -11.492 -4.016 -5.137 1 98.19 261 VAL A C 1
ATOM 1958 O O . VAL A 1 261 ? -10.281 -4.227 -5.062 1 98.19 261 VAL A O 1
ATOM 1961 N N . GLY A 1 262 ? -12.383 -4.836 -4.656 1 97.62 262 GLY A N 1
ATOM 1962 C CA . GLY A 1 262 ? -11.984 -6.082 -4.027 1 97.62 262 GLY A CA 1
ATOM 1963 C C . GLY A 1 262 ? -11.25 -7.016 -4.969 1 97.62 262 GLY A C 1
ATOM 1964 O O . GLY A 1 262 ? -10.242 -7.621 -4.594 1 97.62 262 GLY A O 1
ATOM 1965 N N . VAL A 1 263 ? -11.773 -7.098 -6.09 1 97.62 263 VAL A N 1
ATOM 1966 C CA . VAL A 1 263 ? -11.148 -7.949 -7.098 1 97.62 263 VAL A CA 1
ATOM 1967 C C . VAL A 1 263 ? -9.75 -7.422 -7.422 1 97.62 263 VAL A C 1
ATOM 1969 O O . VAL A 1 263 ? -8.789 -8.188 -7.461 1 97.62 263 VAL A O 1
ATOM 1972 N N . ALA A 1 264 ? -9.648 -6.172 -7.633 1 96.62 264 ALA A N 1
ATOM 1973 C CA . ALA A 1 264 ? -8.344 -5.578 -7.938 1 96.62 264 ALA A CA 1
ATOM 1974 C C . ALA A 1 264 ? -7.367 -5.785 -6.785 1 96.62 264 ALA A C 1
ATOM 1976 O O . ALA A 1 264 ? -6.211 -6.148 -7.004 1 96.62 264 ALA A O 1
ATOM 1977 N N . PHE A 1 265 ? -7.824 -5.633 -5.582 1 95.81 265 PHE A N 1
ATOM 1978 C CA . PHE A 1 265 ? -6.992 -5.766 -4.391 1 95.81 265 PHE A CA 1
ATOM 1979 C C . PHE A 1 265 ? -6.672 -7.23 -4.113 1 95.81 265 PHE A C 1
ATOM 1981 O O . PHE A 1 265 ? -5.52 -7.578 -3.84 1 95.81 265 PHE A O 1
ATOM 1988 N N . GLY A 1 266 ? -7.617 -8.047 -4.242 1 91.06 266 GLY A N 1
ATOM 1989 C CA . GLY A 1 266 ? -7.484 -9.445 -3.854 1 91.06 266 GLY A CA 1
ATOM 1990 C C . GLY A 1 266 ? -6.777 -10.289 -4.895 1 91.06 266 GLY A C 1
ATOM 1991 O O . GLY A 1 266 ? -6.141 -11.297 -4.559 1 91.06 266 GLY A O 1
ATOM 1992 N N . SER A 1 267 ? -6.969 -9.906 -6.055 1 84.5 267 SER A N 1
ATOM 1993 C CA . SER A 1 267 ? -6.359 -10.711 -7.113 1 84.5 267 SER A CA 1
ATOM 1994 C C . SER A 1 267 ? -5.039 -10.102 -7.574 1 84.5 267 SER A C 1
ATOM 1996 O O . SER A 1 267 ? -4.406 -10.617 -8.5 1 84.5 267 SER A O 1
ATOM 1998 N N . GLY A 1 268 ? -4.742 -9.023 -6.934 1 80.12 268 GLY A N 1
ATOM 1999 C CA . GLY A 1 268 ? -3.447 -8.453 -7.266 1 80.12 268 GLY A CA 1
ATOM 2000 C C . GLY A 1 268 ? -2.283 -9.289 -6.77 1 80.12 268 GLY A C 1
ATOM 2001 O O . GLY A 1 268 ? -2.41 -10.023 -5.785 1 80.12 268 GLY A O 1
ATOM 2002 N N . GLY A 1 269 ? -1.228 -9.359 -7.449 1 78.06 269 GLY A N 1
ATOM 2003 C CA . GLY A 1 269 ? -0.055 -10.164 -7.141 1 78.06 269 GLY A CA 1
ATOM 2004 C C . GLY A 1 269 ? 0.76 -9.617 -5.984 1 78.06 269 GLY A C 1
ATOM 2005 O O . GLY A 1 269 ? 1.819 -10.148 -5.656 1 78.06 269 GLY A O 1
ATOM 2006 N N . TRP A 1 270 ? 0.149 -8.617 -5.312 1 72.31 270 TRP A N 1
ATOM 2007 C CA . TRP A 1 270 ? 0.921 -8.039 -4.215 1 72.31 270 TRP A CA 1
ATOM 2008 C C . TRP A 1 270 ? 0.977 -8.992 -3.027 1 72.31 270 TRP A C 1
ATOM 2010 O O . TRP A 1 270 ? 1.882 -8.898 -2.195 1 72.31 270 TRP A O 1
ATOM 2020 N N . MET A 1 271 ? 0.122 -9.914 -3.082 1 68.06 271 MET A N 1
ATOM 2021 C CA . MET A 1 271 ? 0.09 -10.875 -1.985 1 68.06 271 MET A CA 1
ATOM 2022 C C . MET A 1 271 ? 1.054 -12.031 -2.246 1 68.06 271 MET A C 1
ATOM 2024 O O . MET A 1 271 ? 1.328 -12.828 -1.35 1 68.06 271 MET A O 1
ATOM 2028 N N . ASP A 1 272 ? 1.491 -11.977 -3.529 1 65.62 272 ASP A N 1
ATOM 2029 C CA . ASP A 1 272 ? 2.416 -13.055 -3.865 1 65.62 272 ASP A CA 1
ATOM 2030 C C . ASP A 1 272 ? 3.826 -12.742 -3.369 1 65.62 272 ASP A C 1
ATOM 2032 O O . ASP A 1 272 ? 4.621 -12.133 -4.086 1 65.62 272 ASP A O 1
ATOM 2036 N N . VAL A 1 273 ? 4.09 -12.805 -2.176 1 54.5 273 VAL A N 1
ATOM 2037 C CA . VAL A 1 273 ? 5.359 -12.422 -1.565 1 54.5 273 VAL A CA 1
ATOM 2038 C C . VAL A 1 273 ? 6.461 -13.367 -2.039 1 54.5 273 VAL A C 1
ATOM 2040 O O . VAL A 1 273 ? 7.648 -13.055 -1.917 1 54.5 273 VAL A O 1
ATOM 2043 N N . GLY A 1 274 ? 6.035 -14.508 -2.58 1 51.53 274 GLY A N 1
ATOM 2044 C CA . GLY A 1 274 ? 7.062 -15.391 -3.115 1 51.53 274 GLY A CA 1
ATOM 2045 C C . GLY A 1 274 ? 7.406 -15.094 -4.562 1 51.53 274 GLY A C 1
ATOM 2046 O O . GLY A 1 274 ? 7.176 -15.922 -5.441 1 51.53 274 GLY A O 1
ATOM 2047 N N . ARG A 1 275 ? 7.652 -13.758 -4.77 1 49.97 275 ARG A N 1
ATOM 2048 C CA . ARG A 1 275 ? 7.797 -13.305 -6.148 1 49.97 275 ARG A CA 1
ATOM 2049 C C . ARG A 1 275 ? 8.781 -14.18 -6.914 1 49.97 275 ARG A C 1
ATOM 2051 O O . ARG A 1 275 ? 9.898 -14.414 -6.449 1 49.97 275 ARG A O 1
ATOM 2058 N N . SER A 1 276 ? 8.227 -15.07 -7.68 1 48.91 276 SER A N 1
ATOM 2059 C CA . SER A 1 276 ? 9.023 -15.75 -8.695 1 48.91 276 SER A CA 1
ATOM 2060 C C . SER A 1 276 ? 9.844 -14.758 -9.516 1 48.91 276 SER A C 1
ATOM 2062 O O . SER A 1 276 ? 9.484 -13.578 -9.609 1 48.91 276 SER A O 1
ATOM 2064 N N . LEU A 1 277 ? 11.086 -15.078 -9.828 1 46.12 277 LEU A N 1
ATOM 2065 C CA . LEU A 1 277 ? 12.078 -14.531 -10.742 1 46.12 277 LEU A CA 1
ATOM 2066 C C . LEU A 1 277 ? 11.414 -13.781 -11.891 1 46.12 277 LEU A C 1
ATOM 2068 O O . LEU A 1 277 ? 12.016 -12.883 -12.484 1 46.12 277 LEU A O 1
ATOM 2072 N N . ASP A 1 278 ? 10.172 -14.195 -12.242 1 49.44 278 ASP A N 1
ATOM 2073 C CA . ASP A 1 278 ? 9.633 -13.82 -13.547 1 49.44 278 ASP A CA 1
ATOM 2074 C C . ASP A 1 278 ? 8.93 -12.469 -13.484 1 49.44 278 ASP A C 1
ATOM 2076 O O . ASP A 1 278 ? 8.164 -12.117 -14.383 1 49.44 278 ASP A O 1
ATOM 2080 N N . THR A 1 279 ? 9.156 -11.742 -12.297 1 58.19 279 THR A N 1
ATOM 2081 C CA . THR A 1 279 ? 8.164 -10.672 -12.242 1 58.19 279 THR A CA 1
ATOM 2082 C C . THR A 1 279 ? 8.656 -9.438 -12.992 1 58.19 279 THR A C 1
ATOM 2084 O O . THR A 1 279 ? 9.812 -9.039 -12.852 1 58.19 279 THR A O 1
ATOM 2087 N N . SER A 1 280 ? 7.98 -9.156 -14.211 1 71.69 280 SER A N 1
ATOM 2088 C CA . SER A 1 280 ? 8.109 -7.922 -14.977 1 71.69 280 SER A CA 1
ATOM 2089 C C . SER A 1 280 ? 7.875 -6.699 -14.094 1 71.69 280 SER A C 1
ATOM 2091 O O . SER A 1 280 ? 7.07 -6.742 -13.164 1 71.69 280 SER A O 1
ATOM 2093 N N . ALA A 1 281 ? 8.836 -5.746 -14.227 1 74.56 281 ALA A N 1
ATOM 2094 C CA . ALA A 1 281 ? 8.711 -4.477 -13.516 1 74.56 281 ALA A CA 1
ATOM 2095 C C . ALA A 1 281 ? 7.309 -3.895 -13.664 1 74.56 281 ALA A C 1
ATOM 2097 O O . ALA A 1 281 ? 6.754 -3.346 -12.711 1 74.56 281 ALA A O 1
ATOM 2098 N N . LEU A 1 282 ? 6.73 -4.074 -14.797 1 81.75 282 LEU A N 1
ATOM 2099 C CA . LEU A 1 282 ? 5.418 -3.498 -15.055 1 81.75 282 LEU A CA 1
ATOM 2100 C C . LEU A 1 282 ? 4.336 -4.242 -14.281 1 81.75 282 LEU A C 1
ATOM 2102 O O . LEU A 1 282 ? 3.371 -3.633 -13.812 1 81.75 282 LEU A O 1
ATOM 2106 N N . LEU A 1 283 ? 4.508 -5.516 -14.133 1 83.5 283 LEU A N 1
ATOM 2107 C CA . LEU A 1 283 ? 3.586 -6.289 -13.312 1 83.5 283 LEU A CA 1
ATOM 2108 C C . LEU A 1 283 ? 3.662 -5.852 -11.852 1 83.5 283 LEU A C 1
ATOM 2110 O O . LEU A 1 283 ? 2.637 -5.75 -11.172 1 83.5 283 LEU A O 1
ATOM 2114 N N . GLY A 1 284 ? 4.883 -5.652 -11.438 1 82.75 284 GLY A N 1
ATOM 2115 C CA . GLY A 1 284 ? 5.066 -5.152 -10.078 1 82.75 284 GLY A CA 1
ATOM 2116 C C . GLY A 1 284 ? 4.391 -3.816 -9.836 1 82.75 284 GLY A C 1
ATOM 2117 O O . GLY A 1 284 ? 3.771 -3.609 -8.797 1 82.75 284 GLY A O 1
ATOM 2118 N N . VAL A 1 285 ? 4.48 -2.963 -10.789 1 83.56 285 VAL A N 1
ATOM 2119 C CA . VAL A 1 285 ? 3.838 -1.655 -10.711 1 83.56 285 VAL A CA 1
ATOM 2120 C C . VAL A 1 285 ? 2.322 -1.828 -10.641 1 83.56 285 VAL A C 1
ATOM 2122 O O . VAL A 1 285 ? 1.648 -1.163 -9.852 1 83.56 285 VAL A O 1
ATOM 2125 N N . GLY A 1 286 ? 1.836 -2.693 -11.477 1 87.38 286 GLY A N 1
ATOM 2126 C CA . GLY A 1 286 ? 0.409 -2.975 -11.445 1 87.38 286 GLY A CA 1
ATOM 2127 C C . GLY A 1 286 ? -0.063 -3.512 -10.109 1 87.38 286 GLY A C 1
ATOM 2128 O O . GLY A 1 286 ? -1.087 -3.068 -9.578 1 87.38 286 GLY A O 1
ATOM 2129 N N . ASN A 1 287 ? 0.67 -4.414 -9.555 1 88.44 287 ASN A N 1
ATOM 2130 C CA . ASN A 1 287 ? 0.322 -4.992 -8.266 1 88.44 287 ASN A CA 1
ATOM 2131 C C . ASN A 1 287 ? 0.361 -3.945 -7.152 1 88.44 287 ASN A C 1
ATOM 2133 O O . ASN A 1 287 ? -0.507 -3.93 -6.277 1 88.44 287 ASN A O 1
ATOM 2137 N N . THR A 1 288 ? 1.334 -3.17 -7.184 1 88.31 288 THR A N 1
ATOM 2138 C CA . THR A 1 288 ? 1.449 -2.102 -6.199 1 88.31 288 THR A CA 1
ATOM 2139 C C . THR A 1 288 ? 0.294 -1.113 -6.332 1 88.31 288 THR A C 1
ATOM 2141 O O . THR A 1 288 ? -0.25 -0.646 -5.328 1 88.31 288 THR A O 1
ATOM 2144 N N . ALA A 1 289 ? -0.042 -0.796 -7.566 1 91.88 289 ALA A N 1
ATOM 2145 C CA . ALA A 1 289 ? -1.176 0.089 -7.816 1 91.88 289 ALA A CA 1
ATOM 2146 C C . ALA A 1 289 ? -2.459 -0.477 -7.215 1 91.88 289 ALA A C 1
ATOM 2148 O O . ALA A 1 289 ? -3.246 0.259 -6.617 1 91.88 289 ALA A O 1
ATOM 2149 N N . ASP A 1 290 ? -2.625 -1.725 -7.363 1 94.88 290 ASP A N 1
ATOM 2150 C CA . ASP A 1 290 ? -3.807 -2.377 -6.809 1 94.88 290 ASP A CA 1
ATOM 2151 C C . ASP A 1 290 ? -3.834 -2.268 -5.285 1 94.88 290 ASP A C 1
ATOM 2153 O O . ASP A 1 290 ? -4.883 -1.999 -4.695 1 94.88 290 ASP A O 1
ATOM 2157 N N . LEU A 1 291 ? -2.729 -2.49 -4.703 1 93.38 291 LEU A N 1
ATOM 2158 C CA . LEU A 1 291 ? -2.625 -2.398 -3.252 1 93.38 291 LEU A CA 1
ATOM 2159 C C . LEU A 1 291 ? -2.947 -0.987 -2.771 1 93.38 291 LEU A C 1
ATOM 2161 O O . LEU A 1 291 ? -3.736 -0.807 -1.841 1 93.38 291 LEU A O 1
ATOM 2165 N N . ILE A 1 292 ? -2.377 -0.027 -3.416 1 94.81 292 ILE A N 1
ATOM 2166 C CA . ILE A 1 292 ? -2.584 1.366 -3.033 1 94.81 292 ILE A CA 1
ATOM 2167 C C . ILE A 1 292 ? -4.051 1.741 -3.223 1 94.81 292 ILE A C 1
ATOM 2169 O O . ILE A 1 292 ? -4.676 2.305 -2.32 1 94.81 292 ILE A O 1
ATOM 2173 N N . ALA A 1 293 ? -4.559 1.396 -4.375 1 96.94 293 ALA A N 1
ATOM 2174 C CA . ALA A 1 293 ? -5.957 1.711 -4.664 1 96.94 293 ALA A CA 1
ATOM 2175 C C . ALA A 1 293 ? -6.887 1.052 -3.65 1 96.94 293 ALA A C 1
ATOM 2177 O O . ALA A 1 293 ? -7.84 1.677 -3.176 1 96.94 293 ALA A O 1
ATOM 2178 N N . GLY A 1 294 ? -6.605 -0.156 -3.373 1 96.94 294 GLY A N 1
ATOM 2179 C CA . GLY A 1 294 ? -7.422 -0.865 -2.4 1 96.94 294 GLY A CA 1
ATOM 2180 C C . GLY A 1 294 ? -7.387 -0.236 -1.02 1 96.94 294 GLY A C 1
ATOM 2181 O O . GLY A 1 294 ? -8.43 -0.088 -0.372 1 96.94 294 GLY A O 1
ATOM 2182 N N . LEU A 1 295 ? -6.238 0.158 -0.57 1 95.44 295 LEU A N 1
ATOM 2183 C CA . LEU A 1 295 ? -6.098 0.753 0.754 1 95.44 295 LEU A CA 1
ATOM 2184 C C . LEU A 1 295 ? -6.77 2.121 0.81 1 95.44 295 LEU A C 1
ATOM 2186 O O . LEU A 1 295 ? -7.414 2.459 1.806 1 95.44 295 LEU A O 1
ATOM 2190 N N . LEU A 1 296 ? -6.59 2.883 -0.208 1 96.19 296 LEU A N 1
ATOM 2191 C CA . LEU A 1 296 ? -7.238 4.191 -0.258 1 96.19 296 LEU A CA 1
ATOM 2192 C C . LEU A 1 296 ? -8.758 4.047 -0.232 1 96.19 296 LEU A C 1
ATOM 2194 O O . LEU A 1 296 ? -9.438 4.762 0.503 1 96.19 296 LEU A O 1
ATOM 2198 N N . ALA A 1 297 ? -9.242 3.129 -1.02 1 96.06 297 ALA A N 1
ATOM 2199 C CA . ALA A 1 297 ? -10.68 2.891 -1.049 1 96.06 297 ALA A CA 1
ATOM 2200 C C . ALA A 1 297 ? -11.188 2.422 0.312 1 96.06 297 ALA A C 1
ATOM 2202 O O . ALA A 1 297 ? -12.266 2.824 0.753 1 96.06 297 ALA A O 1
ATOM 2203 N N . LEU A 1 298 ? -10.406 1.603 0.921 1 93.19 298 LEU A N 1
ATOM 2204 C CA . LEU A 1 298 ? -10.766 1.12 2.25 1 93.19 298 LEU A CA 1
ATOM 2205 C C . LEU A 1 298 ? -10.82 2.271 3.248 1 93.19 298 LEU A C 1
ATOM 2207 O O . LEU A 1 298 ? -11.766 2.369 4.035 1 93.19 298 LEU A O 1
ATOM 2211 N N . CYS A 1 299 ? -9.844 3.152 3.236 1 91.75 299 CYS A N 1
ATOM 2212 C CA . CYS A 1 299 ? -9.805 4.289 4.148 1 91.75 299 CYS A CA 1
ATOM 2213 C C . CYS A 1 299 ? -10.992 5.219 3.914 1 91.75 299 CYS A C 1
ATOM 2215 O O . CYS A 1 299 ? -11.672 5.609 4.863 1 91.75 299 CYS A O 1
ATOM 2217 N N . VAL A 1 300 ? -11.273 5.496 2.666 1 91.88 300 VAL A N 1
ATOM 2218 C CA . VAL A 1 300 ? -12.406 6.348 2.324 1 91.88 300 VAL A CA 1
ATOM 2219 C C . VAL A 1 300 ? -13.703 5.699 2.807 1 91.88 300 VAL A C 1
ATOM 2221 O O . VAL A 1 300 ? -14.555 6.371 3.391 1 91.88 300 VAL A O 1
ATOM 2224 N N . GLY A 1 301 ? -13.828 4.422 2.557 1 89.81 301 GLY A N 1
ATOM 2225 C CA . GLY A 1 301 ? -15.016 3.701 3.002 1 89.81 301 GLY A CA 1
ATOM 2226 C C . GLY A 1 301 ? -15.195 3.725 4.508 1 89.81 301 GLY A C 1
ATOM 2227 O O . GLY A 1 301 ? -16.312 3.889 5.004 1 89.81 301 GLY A O 1
ATOM 2228 N N . CYS A 1 302 ? -14.133 3.551 5.246 1 86.94 302 CYS A N 1
ATOM 2229 C CA . CYS A 1 302 ? -14.18 3.557 6.703 1 86.94 302 CYS A CA 1
ATOM 2230 C C . CYS A 1 302 ? -14.625 4.914 7.23 1 86.94 302 CYS A C 1
ATOM 2232 O O . CYS A 1 302 ? -15.492 4.996 8.102 1 86.94 302 CYS A O 1
ATOM 2234 N N . PHE A 1 303 ? -14.086 5.961 6.723 1 85.38 303 PHE A N 1
ATOM 2235 C CA . PHE A 1 303 ? -14.43 7.297 7.188 1 85.38 303 PHE A CA 1
ATOM 2236 C C . PHE A 1 303 ? -15.852 7.664 6.773 1 85.38 303 PHE A C 1
ATOM 2238 O O . PHE A 1 303 ? -16.594 8.258 7.551 1 85.38 303 PHE A O 1
ATOM 2245 N N . ALA A 1 304 ? -16.219 7.27 5.559 1 84.25 304 ALA A N 1
ATOM 2246 C CA . ALA A 1 304 ? -17.578 7.535 5.09 1 84.25 304 ALA A CA 1
ATOM 2247 C C . ALA A 1 304 ? -18.609 6.801 5.945 1 84.25 304 ALA A C 1
ATOM 2249 O O . ALA A 1 304 ? -19.625 7.379 6.328 1 84.25 304 ALA A O 1
ATOM 2250 N N . LEU A 1 305 ? -18.391 5.582 6.23 1 80.38 305 LEU A N 1
ATOM 2251 C CA . LEU A 1 305 ? -19.312 4.785 7.027 1 80.38 305 LEU A CA 1
ATOM 2252 C C . LEU A 1 305 ? -19.406 5.328 8.445 1 80.38 305 LEU A C 1
ATOM 2254 O O . LEU A 1 305 ? -20.484 5.348 9.031 1 80.38 305 LEU A O 1
ATOM 2258 N N . THR A 1 306 ? -18.297 5.742 8.992 1 79.38 306 THR A N 1
ATOM 2259 C CA . THR A 1 306 ? -18.281 6.301 10.336 1 79.38 306 THR A CA 1
ATOM 2260 C C . THR A 1 306 ? -19.109 7.582 10.398 1 79.38 306 THR A C 1
ATOM 2262 O O . THR A 1 306 ? -19.906 7.773 11.328 1 79.38 306 THR A O 1
ATOM 2265 N N . GLU A 1 307 ? -18.984 8.352 9.453 1 79.56 307 GLU A N 1
ATOM 2266 C CA . GLU A 1 307 ? -19.719 9.617 9.438 1 79.56 307 GLU A CA 1
ATOM 2267 C C . GLU A 1 307 ? -21.203 9.391 9.18 1 79.56 307 GLU A C 1
ATOM 2269 O O . GLU A 1 307 ? -22.047 10.086 9.734 1 79.56 307 GLU A O 1
ATOM 2274 N N . LEU A 1 308 ? -21.531 8.438 8.367 1 77.56 308 LEU A N 1
ATOM 2275 C CA . LEU A 1 308 ? -22.922 8.109 8.078 1 77.56 308 LEU A CA 1
ATOM 2276 C C . LEU A 1 308 ? -23.609 7.535 9.312 1 77.56 308 LEU A C 1
ATOM 2278 O O . LEU A 1 308 ? -24.766 7.852 9.586 1 77.56 308 LEU A O 1
ATOM 2282 N N . THR A 1 309 ? -22.922 6.758 10.039 1 75.31 309 THR A N 1
ATOM 2283 C CA . THR A 1 309 ? -23.484 6.168 11.242 1 75.31 309 THR A CA 1
ATOM 2284 C C . THR A 1 309 ? -23.625 7.215 12.344 1 75.31 309 THR A C 1
ATOM 2286 O O . THR A 1 309 ? -24.594 7.195 13.117 1 75.31 309 THR A O 1
ATOM 2289 N N . ALA A 1 310 ? -22.688 8.125 12.438 1 75.06 310 ALA A N 1
ATOM 2290 C CA . ALA A 1 310 ? -22.75 9.195 13.43 1 75.06 310 ALA A CA 1
ATOM 2291 C C . ALA A 1 310 ? -23.922 10.133 13.141 1 75.06 310 ALA A C 1
ATOM 2293 O O . ALA A 1 310 ? -24.578 10.617 14.07 1 75.06 310 ALA A O 1
ATOM 2294 N N . SER A 1 311 ? -24.156 10.375 11.961 1 72 311 SER A N 1
ATOM 2295 C CA . SER A 1 311 ? -25.266 11.25 11.57 1 72 311 SER A CA 1
ATOM 2296 C C . SER A 1 311 ? -26.609 10.602 11.852 1 72 311 SER A C 1
ATOM 2298 O O . SER A 1 311 ? -27.578 11.289 12.195 1 72 311 SER A O 1
ATOM 2300 N N . GLU A 1 312 ? -26.688 9.375 11.703 1 67.69 312 GLU A N 1
ATOM 2301 C CA . GLU A 1 312 ? -27.938 8.664 11.961 1 67.69 312 GLU A CA 1
ATOM 2302 C C . GLU A 1 312 ? -28.234 8.617 13.461 1 67.69 312 GLU A C 1
ATOM 2304 O O . GLU A 1 312 ? -29.406 8.641 13.859 1 67.69 312 GLU A O 1
ATOM 2309 N N . SER A 1 313 ? -27.172 8.516 14.164 1 63.16 313 SER A N 1
ATOM 2310 C CA . SER A 1 313 ? -27.359 8.477 15.609 1 63.16 313 SER A CA 1
ATOM 2311 C C . SER A 1 313 ? -27.75 9.852 16.156 1 63.16 313 SER A C 1
ATOM 2313 O O . SER A 1 313 ? -28.344 9.953 17.219 1 63.16 313 SER A O 1
ATOM 2315 N N . ALA A 1 314 ? -27.438 10.906 15.508 1 59.44 314 ALA A N 1
ATOM 2316 C CA . ALA A 1 314 ? -27.75 12.266 15.945 1 59.44 314 ALA A CA 1
ATOM 2317 C C . ALA A 1 314 ? -29.188 12.641 15.617 1 59.44 314 ALA A C 1
ATOM 2319 O O . ALA A 1 314 ? -29.703 13.633 16.125 1 59.44 314 ALA A O 1
ATOM 2320 N N . LEU A 1 315 ? -29.797 12.016 14.805 1 55.31 315 LEU A N 1
ATOM 2321 C CA . LEU A 1 315 ? -31.219 12.266 14.547 1 55.31 315 LEU A CA 1
ATOM 2322 C C . LEU A 1 315 ? -32.062 11.898 15.758 1 55.31 315 LEU A C 1
ATOM 2324 O O . LEU A 1 315 ? -31.906 10.812 16.328 1 55.31 315 LEU A O 1
ATOM 2328 N N . PRO A 1 316 ? -32.594 12.938 16.375 1 55.66 316 PRO A N 1
ATOM 2329 C CA . PRO A 1 316 ? -33.469 12.664 17.531 1 55.66 316 PRO A CA 1
ATOM 2330 C C . PRO A 1 316 ? -34.438 11.516 17.281 1 55.66 316 PRO A C 1
ATOM 2332 O O . PRO A 1 316 ? -34.844 11.281 16.141 1 55.66 316 PRO A O 1
ATOM 2335 N N . PRO A 1 317 ? -34.438 10.641 18.188 1 50.56 317 PRO A N 1
ATOM 2336 C CA . PRO A 1 317 ? -35.469 9.625 18.016 1 50.56 317 PRO A CA 1
ATOM 2337 C C . PRO A 1 317 ? -36.812 10.211 17.578 1 50.56 317 PRO A C 1
ATOM 2339 O O . PRO A 1 317 ? -37.156 11.336 17.969 1 50.56 317 PRO A O 1
ATOM 2342 N N . SER A 1 318 ? -37.219 9.875 16.438 1 53.16 318 SER A N 1
ATOM 2343 C CA . SER A 1 318 ? -38.562 10.297 16.062 1 53.16 318 SER A CA 1
ATOM 2344 C C . SER A 1 318 ? -39.5 10.352 17.266 1 53.16 318 SER A C 1
ATOM 2346 O O . SER A 1 318 ? -39.469 9.453 18.109 1 53.16 318 SER A O 1
ATOM 2348 N N . PRO A 1 319 ? -40.031 11.461 17.531 1 51.56 319 PRO A N 1
ATOM 2349 C CA . PRO A 1 319 ? -40.969 11.461 18.656 1 51.56 319 PRO A CA 1
ATOM 2350 C C . PRO A 1 319 ? -41.906 10.266 18.641 1 51.56 319 PRO A C 1
ATOM 2352 O O . PRO A 1 319 ? -42.25 9.758 17.562 1 51.56 319 PRO A O 1
ATOM 2355 N N . PRO A 1 320 ? -41.938 9.602 19.672 1 50.38 320 PRO A N 1
ATOM 2356 C CA . PRO A 1 320 ? -42.969 8.539 19.672 1 50.38 320 PRO A CA 1
ATOM 2357 C C . PRO A 1 320 ? -44.281 8.984 19.078 1 50.38 320 PRO A C 1
ATOM 2359 O O . PRO A 1 320 ? -44.719 10.117 19.297 1 50.38 320 PRO A O 1
ATOM 2362 N N . GLN A 1 321 ? -44.625 8.516 17.906 1 51.12 321 GLN A N 1
ATOM 2363 C CA . GLN A 1 321 ? -45.969 8.789 17.391 1 51.12 321 GLN A CA 1
ATOM 2364 C C . GLN A 1 321 ? -47 8.711 18.5 1 51.12 321 GLN A C 1
ATOM 2366 O O . GLN A 1 321 ? -47 7.777 19.297 1 51.12 321 GLN A O 1
ATOM 2371 N N . PRO A 1 322 ? -47.656 9.781 18.781 1 47.69 322 PRO A N 1
ATOM 2372 C CA . PRO A 1 322 ? -48.688 9.664 19.812 1 47.69 322 PRO A CA 1
ATOM 2373 C C . PRO A 1 322 ? -49.594 8.438 19.625 1 47.69 322 PRO A C 1
ATOM 2375 O O . PRO A 1 322 ? -49.938 8.086 18.5 1 47.69 322 PRO A O 1
ATOM 2378 N N . ASP A 1 323 ? -49.469 7.527 20.469 1 41.72 323 ASP A N 1
ATOM 2379 C CA . ASP A 1 323 ? -50.406 6.426 20.484 1 41.72 323 ASP A CA 1
ATOM 2380 C C . ASP A 1 323 ? -51.844 6.938 20.359 1 41.72 323 ASP A C 1
ATOM 2382 O O . ASP A 1 323 ? -52.375 7.551 21.297 1 41.72 323 ASP A O 1
ATOM 2386 N N . VAL A 1 324 ? -52.312 7.402 19.25 1 45.62 324 VAL A N 1
ATOM 2387 C CA . VAL A 1 324 ? -53.75 7.598 19.094 1 45.62 324 VAL A CA 1
ATOM 2388 C C . VAL A 1 324 ? -54.5 6.406 19.688 1 45.62 324 VAL A C 1
ATOM 2390 O O . VAL A 1 324 ? -54.469 5.301 19.141 1 45.62 324 VAL A O 1
ATOM 2393 N N . HIS A 1 325 ? -54.562 6.285 20.906 1 38.47 325 HIS A N 1
ATOM 2394 C CA . HIS A 1 325 ? -55.5 5.367 21.531 1 38.47 325 HIS A CA 1
ATOM 2395 C C . HIS A 1 325 ? -56.844 5.387 20.797 1 38.47 325 HIS A C 1
ATOM 2397 O O . HIS A 1 325 ? -57.438 6.445 20.625 1 38.47 325 HIS A O 1
ATOM 2403 N N . ARG A 1 326 ? -57.094 4.465 19.797 1 40.59 326 ARG A N 1
ATOM 2404 C CA . ARG A 1 326 ? -58.406 4.145 19.25 1 40.59 326 ARG A CA 1
ATOM 2405 C C . ARG A 1 326 ? -59.469 4.172 20.344 1 40.59 326 ARG A C 1
ATOM 2407 O O . ARG A 1 326 ? -59.469 3.307 21.219 1 40.59 326 ARG A O 1
ATOM 2414 N N . GLY A 1 327 ? -59.875 5.359 20.812 1 35.81 327 GLY A N 1
ATOM 2415 C CA . GLY A 1 327 ? -61.125 5.375 21.531 1 35.81 327 GLY A CA 1
ATOM 2416 C C . GLY A 1 327 ? -62.219 4.562 20.859 1 35.81 327 GLY A C 1
ATOM 2417 O O . GLY A 1 327 ? -62.719 4.953 19.797 1 35.81 327 GLY A O 1
ATOM 2418 N N . THR A 1 328 ? -62.062 3.215 20.844 1 37.16 328 THR A N 1
ATOM 2419 C CA . THR A 1 328 ? -63.188 2.357 20.453 1 37.16 328 THR A CA 1
ATOM 2420 C C . THR A 1 328 ? -64.5 2.85 21.094 1 37.16 328 THR A C 1
ATOM 2422 O O . THR A 1 328 ? -64.688 2.723 22.297 1 37.16 328 THR A O 1
ATOM 2425 N N . ALA A 1 329 ? -64.938 3.99 20.641 1 36.56 329 ALA A N 1
ATOM 2426 C CA . ALA A 1 329 ? -66.312 4.32 21 1 36.56 329 ALA A CA 1
ATOM 2427 C C . ALA A 1 329 ? -67.25 3.084 20.938 1 36.56 329 ALA A C 1
ATOM 2429 O O . ALA A 1 329 ? -67.25 2.385 19.922 1 36.56 329 ALA A O 1
ATOM 2430 N N . ALA A 1 330 ? -67.562 2.516 22.016 1 35.03 330 ALA A N 1
ATOM 2431 C CA . ALA A 1 330 ? -68.562 1.474 22.25 1 35.03 330 ALA A CA 1
ATOM 2432 C C . ALA A 1 330 ? -69.812 1.729 21.438 1 35.03 330 ALA A C 1
ATOM 2434 O O . ALA A 1 330 ? -70.562 2.68 21.703 1 35.03 330 ALA A O 1
ATOM 2435 N N . TRP A 1 331 ? -69.75 1.573 20.047 1 35.88 331 TRP A N 1
ATOM 2436 C CA . TRP A 1 331 ? -71 1.619 19.25 1 35.88 331 TRP A CA 1
ATOM 2437 C C . TRP A 1 331 ? -72.125 0.795 19.906 1 35.88 331 TRP A C 1
ATOM 2439 O O . TRP A 1 331 ? -71.938 -0.403 20.156 1 35.88 331 TRP A O 1
ATOM 2449 N N . ALA A 1 332 ? -72.938 1.401 20.688 1 33.72 332 ALA A N 1
ATOM 2450 C CA . ALA A 1 332 ? -74.125 0.89 21.312 1 33.72 332 ALA A CA 1
ATOM 2451 C C . ALA A 1 332 ? -75 0.166 20.312 1 33.72 332 ALA A C 1
ATOM 2453 O O . ALA A 1 332 ? -75.438 0.751 19.297 1 33.72 332 ALA A O 1
ATOM 2454 N N . GLY A 1 333 ? -74.875 -1.174 20.141 1 29.22 333 GLY A N 1
ATOM 2455 C CA . GLY A 1 333 ? -75.562 -2.156 19.312 1 29.22 333 GLY A CA 1
ATOM 2456 C C . GLY A 1 333 ? -77.062 -2.02 19.344 1 29.22 333 GLY A C 1
ATOM 2457 O O . GLY A 1 333 ? -77.625 -1.735 20.391 1 29.22 333 GLY A O 1
ATOM 2458 N N . PRO A 1 334 ? -77.625 -1.423 18.234 1 31.42 334 PRO A N 1
ATOM 2459 C CA . PRO A 1 334 ? -79.062 -1.216 18.297 1 31.42 334 PRO A CA 1
ATOM 2460 C C . PRO A 1 334 ? -79.812 -2.445 18.812 1 31.42 334 PRO A C 1
ATOM 2462 O O . PRO A 1 334 ? -79.25 -3.564 18.734 1 31.42 334 PRO A O 1
ATOM 2465 N N . ALA A 1 335 ? -80.812 -2.184 19.625 1 27.55 335 ALA A N 1
ATOM 2466 C CA . ALA A 1 335 ? -81.688 -3.119 20.312 1 27.55 335 ALA A CA 1
ATOM 2467 C C . ALA A 1 335 ? -82.312 -4.133 19.344 1 27.55 335 ALA A C 1
ATOM 2469 O O . ALA A 1 335 ? -82.5 -3.848 18.156 1 27.55 335 ALA A O 1
ATOM 2470 N N . PRO A 1 336 ? -82.562 -5.367 19.828 1 28.47 336 PRO A N 1
ATOM 2471 C CA . PRO A 1 336 ? -82.938 -6.629 19.188 1 28.47 336 PRO A CA 1
ATOM 2472 C C . PRO A 1 336 ? -84.312 -6.539 18.453 1 28.47 336 PRO A C 1
ATOM 2474 O O . PRO A 1 336 ? -85.312 -6.258 19.062 1 28.47 336 PRO A O 1
ATOM 2477 N N . SER A 1 337 ? -84.312 -5.695 17.328 1 23.7 337 SER A N 1
ATOM 2478 C CA . SER A 1 337 ? -85.75 -5.68 17.047 1 23.7 337 SER A CA 1
ATOM 2479 C C . SER A 1 337 ? -86.312 -7.094 16.812 1 23.7 337 SER A C 1
ATOM 2481 O O . SER A 1 337 ? -85.562 -7.941 16.266 1 23.7 337 SER A O 1
ATOM 2483 N N . PRO A 1 338 ? -87.562 -7.254 17.297 1 23.05 338 PRO A N 1
ATOM 2484 C CA . PRO A 1 338 ? -88.312 -8.484 17.578 1 23.05 338 PRO A CA 1
ATOM 2485 C C . PRO A 1 338 ? -88.5 -9.336 16.312 1 23.05 338 PRO A C 1
ATOM 2487 O O . PRO A 1 338 ? -87.75 -10.242 16.047 1 23.05 338 PRO A O 1
ATOM 2490 N N . HIS A 1 339 ? -89.75 -9.406 15.953 1 19.56 339 HIS A N 1
ATOM 2491 C CA . HIS A 1 339 ? -90.562 -10.625 15.883 1 19.56 339 HIS A CA 1
ATOM 24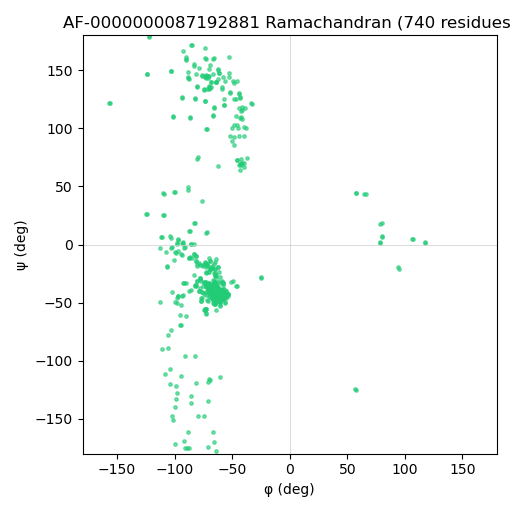92 C C . HIS A 1 339 ? -90.562 -11.211 14.477 1 19.56 339 HIS A C 1
ATOM 2494 O O . HIS A 1 339 ? -90.375 -12.43 14.305 1 19.56 339 HIS A O 1
ATOM 2500 N N . GLY A 1 340 ? -90.875 -10.477 13.266 1 17.8 340 GLY A N 1
ATOM 2501 C CA . GLY A 1 340 ? -92.125 -11.07 12.766 1 17.8 340 GLY A CA 1
ATOM 2502 C C . GLY A 1 340 ? -91.875 -12.297 11.906 1 17.8 340 GLY A C 1
ATOM 2503 O O . GLY A 1 340 ? -90.75 -12.688 11.672 1 17.8 340 GLY A O 1
ATOM 2504 N N . GLY A 1 341 ? -92.562 -12.328 10.617 1 17.23 341 GLY A N 1
ATOM 2505 C CA . GLY A 1 341 ? -93.625 -13.211 10.109 1 17.23 341 GLY A CA 1
ATOM 2506 C C . GLY A 1 341 ? -93.062 -14.328 9.234 1 17.23 341 GLY A C 1
ATOM 2507 O O . GLY A 1 341 ? -91.875 -14.422 9.016 1 17.23 341 GLY A O 1
ATOM 2508 N N . ALA A 1 342 ? -93.562 -14.414 7.855 1 17.64 342 ALA A N 1
ATOM 2509 C CA . ALA A 1 342 ? -94.438 -15.422 7.215 1 17.64 342 ALA A CA 1
ATOM 2510 C C . ALA A 1 342 ? -93.562 -16.375 6.375 1 17.64 342 ALA A C 1
ATOM 2512 O O . ALA A 1 342 ? -92.438 -16.062 6.008 1 17.64 342 ALA A O 1
ATOM 2513 N N . PRO A 1 343 ? -94.312 -16.953 5.172 1 17.92 343 PRO A N 1
ATOM 2514 C CA . PRO A 1 343 ? -94.688 -18.359 4.91 1 17.92 343 PRO A CA 1
ATOM 2515 C C . PRO A 1 343 ? -93.625 -19.047 4.008 1 17.92 343 PRO A C 1
ATOM 2517 O O . PRO A 1 343 ? -93.188 -20.156 4.312 1 17.92 343 PRO A O 1
ATOM 2520 N N . ARG A 1 344 ? -93.375 -18.547 2.715 1 16.61 344 ARG A N 1
ATOM 2521 C CA . ARG A 1 344 ? -93.938 -19.344 1.646 1 16.61 344 ARG A CA 1
ATOM 2522 C C . ARG A 1 344 ? -93 -20.422 1.158 1 16.61 344 ARG A C 1
ATOM 2524 O O . ARG A 1 344 ? -91.812 -20.312 1.36 1 16.61 344 ARG A O 1
ATOM 2531 N N . ASN A 1 345 ? -93.5 -21.125 0.044 1 15.98 345 ASN A N 1
ATOM 2532 C CA . ASN A 1 345 ? -93.625 -22.531 -0.36 1 15.98 345 ASN A CA 1
ATOM 2533 C C . ASN A 1 345 ? -92.375 -22.984 -1.141 1 15.98 345 ASN A C 1
ATOM 2535 O O . ASN A 1 345 ? -91.812 -24.031 -0.84 1 15.98 345 ASN A O 1
ATOM 2539 N N . THR A 1 346 ? -92 -22.406 -2.342 1 17.94 346 THR A N 1
ATOM 2540 C CA . THR A 1 346 ? -92.25 -23.328 -3.449 1 17.94 346 THR A CA 1
ATOM 2541 C C . THR A 1 346 ? -91 -24.219 -3.656 1 17.94 346 THR A C 1
ATOM 2543 O O . THR A 1 346 ? -89.875 -23.828 -3.354 1 17.94 346 THR A O 1
ATOM 2546 N N . SER A 1 347 ? -91.312 -25.484 -4.012 1 16.27 347 SER A N 1
ATOM 2547 C CA . SER A 1 347 ? -90.75 -26.828 -4.078 1 16.27 347 SER A CA 1
ATOM 2548 C C . SER A 1 347 ? -89.812 -26.969 -5.254 1 16.27 347 SER A C 1
ATOM 2550 O O . SER A 1 347 ? -89.375 -28.062 -5.57 1 16.27 347 SER A O 1
ATOM 2552 N N . ARG A 1 348 ? -89.062 -25.953 -5.539 1 16.09 348 ARG A N 1
ATOM 2553 C CA . ARG A 1 348 ? -88.625 -26.328 -6.875 1 16.09 348 ARG A CA 1
ATOM 2554 C C . ARG A 1 348 ? -87.812 -27.625 -6.836 1 16.09 348 ARG A C 1
ATOM 2556 O O . ARG A 1 348 ? -87.062 -27.859 -5.91 1 16.09 348 ARG A O 1
ATOM 2563 N N . ALA A 1 349 ? -88.125 -28.375 -7.945 1 15.83 349 ALA A N 1
ATOM 2564 C CA . ALA A 1 349 ? -87.938 -29.766 -8.383 1 15.83 349 ALA A CA 1
ATOM 2565 C C . ALA A 1 349 ? -86.5 -30.109 -8.555 1 15.83 349 ALA A C 1
ATOM 2567 O O . ALA A 1 349 ? -85.625 -29.234 -8.742 1 15.83 349 ALA A O 1
ATOM 2568 N N . PRO A 1 350 ? -86.25 -31.453 -9.039 1 16.81 350 PRO A N 1
ATOM 2569 C CA . PRO A 1 350 ? -85.312 -32.562 -8.734 1 16.81 350 PRO A CA 1
ATOM 2570 C C . PRO A 1 350 ? -84.125 -32.594 -9.664 1 16.81 350 PRO A C 1
ATOM 2572 O O . PRO A 1 350 ? -83.062 -33.094 -9.297 1 16.81 350 PRO A O 1
ATOM 2575 N N . GLY A 1 351 ? -84 -31.734 -10.789 1 16.64 351 GLY A N 1
ATOM 2576 C CA . GLY A 1 351 ? -83.688 -32.656 -11.875 1 16.64 351 GLY A CA 1
ATOM 2577 C C . GLY A 1 351 ? -82.375 -33.312 -11.758 1 16.64 351 GLY A C 1
ATOM 2578 O O . GLY A 1 351 ? -81.438 -32.75 -11.109 1 16.64 351 GLY A O 1
ATOM 2579 N N . PRO A 1 352 ? -82.312 -34.594 -12.25 1 16.23 352 PRO A N 1
ATOM 2580 C CA . PRO A 1 352 ? -81.5 -35.781 -11.984 1 16.23 352 PRO A CA 1
ATOM 2581 C C . PRO A 1 352 ? -80.062 -35.625 -12.477 1 16.23 352 PRO A C 1
ATOM 2583 O O . PRO A 1 352 ? -79.688 -34.562 -13.023 1 16.23 352 PRO A O 1
ATOM 2586 N N . SER A 1 353 ? -79.625 -36.562 -13.492 1 15.5 353 SER A N 1
ATOM 2587 C CA . SER A 1 353 ? -78.812 -37.75 -13.406 1 15.5 353 SER A CA 1
ATOM 2588 C C . SER A 1 353 ? -77.5 -37.562 -14.094 1 15.5 353 SER A C 1
ATOM 2590 O O . SER A 1 353 ? -76.438 -38 -13.578 1 15.5 353 SER A O 1
ATOM 2592 N N . CYS A 1 354 ? -77.375 -37.031 -15.43 1 16.3 354 CYS A N 1
ATOM 2593 C CA . CYS A 1 354 ? -76.875 -38.031 -16.375 1 16.3 354 CYS A CA 1
ATOM 2594 C C . CYS A 1 354 ? -75.312 -38.156 -16.281 1 16.3 354 CYS A C 1
ATOM 2596 O O . CYS A 1 354 ? -74.625 -37.156 -16.078 1 16.3 354 CYS A O 1
ATOM 2598 N N . PRO A 1 355 ? -74.688 -39.438 -16.516 1 16.84 355 PRO A N 1
ATOM 2599 C CA . PRO A 1 355 ? -73.438 -40.188 -16.25 1 16.84 355 PRO A CA 1
ATOM 2600 C C . PRO A 1 355 ? -72.312 -39.875 -17.25 1 16.84 355 PRO A C 1
ATOM 2602 O O . PRO A 1 355 ? -71.188 -40.281 -17.031 1 16.84 355 PRO A O 1
ATOM 2605 N N . THR A 1 356 ? -72.438 -39 -18.266 1 16.31 356 THR A N 1
ATOM 2606 C CA . THR A 1 356 ? -71.938 -39.562 -19.516 1 16.31 356 THR A CA 1
ATOM 2607 C C . THR A 1 356 ? -70.438 -39.875 -19.375 1 16.31 356 THR A C 1
ATOM 2609 O O . THR A 1 356 ? -69.688 -39.156 -18.734 1 16.31 356 THR A O 1
ATOM 2612 N N . LEU A 1 357 ? -70 -41.031 -20.141 1 15.84 357 LEU A N 1
ATOM 2613 C CA . LEU A 1 357 ? -69.062 -42.156 -20.359 1 15.84 357 LEU A CA 1
ATOM 2614 C C . LEU A 1 357 ? -67.688 -41.656 -20.812 1 15.84 357 LEU A C 1
ATOM 2616 O O . LEU A 1 357 ? -67.562 -40.5 -21.141 1 15.84 357 LEU A O 1
ATOM 2620 N N . THR A 1 358 ? -67.125 -42.406 -21.922 1 15.48 358 THR A N 1
ATOM 2621 C CA . THR A 1 358 ? -66.062 -43.406 -22.188 1 15.48 358 THR A CA 1
ATOM 2622 C C . THR A 1 358 ? -64.938 -42.844 -23.031 1 15.48 358 THR A C 1
ATOM 2624 O O . THR A 1 358 ? -63.938 -43.5 -23.281 1 15.48 358 THR A O 1
ATOM 2627 N N . ALA A 1 359 ? -64.812 -41.625 -23.594 1 14.99 359 ALA A N 1
ATOM 2628 C CA . ALA A 1 359 ? -64.312 -41.688 -24.953 1 14.99 359 ALA A CA 1
ATOM 2629 C C . ALA A 1 359 ? -62.906 -42.312 -25.016 1 14.99 359 ALA A C 1
ATOM 2631 O O . ALA A 1 359 ? -62.062 -42.031 -24.156 1 14.99 359 ALA A O 1
ATOM 2632 N N . SER A 1 360 ? -62.594 -43.094 -26.234 1 15.45 360 SER A N 1
ATOM 2633 C CA . SER A 1 360 ? -61.844 -44.156 -26.859 1 15.45 360 SER A CA 1
ATOM 2634 C C . SER A 1 360 ? -60.406 -43.781 -27.094 1 15.45 360 SER A C 1
ATOM 2636 O O . SER A 1 360 ? -60.031 -42.625 -27.016 1 15.45 360 SER A O 1
ATOM 2638 N N . PRO A 1 361 ? -59.719 -44.406 -28.359 1 16.17 361 PRO A N 1
ATOM 2639 C CA . PRO A 1 361 ? -58.719 -45.406 -28.766 1 16.17 361 PRO A CA 1
ATOM 2640 C C . PRO A 1 361 ? -57.406 -44.781 -29.203 1 16.17 361 PRO A C 1
ATOM 2642 O O . PRO A 1 361 ? -56.344 -45.094 -28.625 1 16.17 361 PRO A O 1
ATOM 2645 N N . SER A 1 362 ? -57.062 -44.781 -30.719 1 15.16 362 SER A N 1
ATOM 2646 C CA . SER A 1 362 ? -56.281 -45.656 -31.562 1 15.16 362 SER A CA 1
ATOM 2647 C C . SER A 1 362 ? -54.938 -45.031 -31.938 1 15.16 362 SER A C 1
ATOM 2649 O O . SER A 1 362 ? -53.875 -45.656 -31.781 1 15.16 362 SER A O 1
ATOM 2651 N N . VAL A 1 363 ? -54.719 -44.156 -33.156 1 15.84 363 VAL A N 1
ATOM 2652 C CA . VAL A 1 363 ? -54.219 -44.656 -34.438 1 15.84 363 VAL A CA 1
ATOM 2653 C C . VAL A 1 363 ? -52.719 -44.531 -34.5 1 15.84 363 VAL A C 1
ATOM 2655 O O . VAL A 1 363 ? -52.094 -43.719 -33.812 1 15.84 363 VAL A O 1
ATOM 2658 N N . GLY A 1 364 ? -51.906 -45.312 -35.656 1 15.3 364 GLY A N 1
ATOM 2659 C CA . GLY A 1 364 ? -50.875 -46.125 -36.281 1 15.3 364 GLY A CA 1
ATOM 2660 C C . GLY A 1 364 ? -49.844 -45.281 -37 1 15.3 364 GLY A C 1
ATOM 2661 O O . GLY A 1 364 ? -48.844 -45.812 -37.5 1 15.3 364 GLY A O 1
ATOM 2662 N N . ARG A 1 365 ? -49.719 -44 -37.406 1 16.05 365 ARG A N 1
ATOM 2663 C CA . ARG A 1 365 ? -49.219 -43.906 -38.781 1 16.05 365 ARG A CA 1
ATOM 2664 C C . ARG A 1 365 ? -47.812 -44.469 -38.906 1 16.05 365 ARG A C 1
ATOM 2666 O O . ARG A 1 365 ? -46.969 -44.25 -38.062 1 16.05 365 ARG A O 1
ATOM 2673 N N . PRO A 1 366 ? -47.406 -45.344 -40.188 1 16.48 366 PRO A N 1
ATOM 2674 C CA . PRO A 1 366 ? -46.5 -46.25 -40.812 1 16.48 366 PRO A CA 1
ATOM 2675 C C . PRO A 1 366 ? -45.156 -45.625 -41.156 1 16.48 366 PRO A C 1
ATOM 2677 O O . PRO A 1 366 ? -44.094 -46.062 -40.688 1 16.48 366 PRO A O 1
ATOM 2680 N N . GLY A 1 367 ? -44.781 -45.531 -42.656 1 15.91 367 GLY A N 1
ATOM 2681 C CA . GLY A 1 367 ? -44 -46.188 -43.688 1 15.91 367 GLY A CA 1
ATOM 2682 C C . GLY A 1 367 ? -42.656 -45.531 -43.906 1 15.91 367 GLY A C 1
ATOM 2683 O O . GLY A 1 367 ? -42.281 -44.594 -43.188 1 15.91 367 GLY A O 1
ATOM 2684 N N . PHE A 1 368 ? -42.219 -45.094 -45.344 1 17.36 368 PHE A N 1
ATOM 2685 C CA . PHE A 1 368 ? -41.281 -45.594 -46.375 1 17.36 368 PHE A CA 1
ATOM 2686 C C . PHE A 1 368 ? -39.938 -44.875 -46.25 1 17.36 368 PHE A C 1
ATOM 2688 O O . PHE A 1 368 ? -38.906 -45.531 -46.094 1 17.36 368 PHE A O 1
ATOM 2695 N N . PRO A 1 369 ? -39.5 -43.969 -47.344 1 18.44 369 PRO A N 1
ATOM 2696 C CA . PRO A 1 369 ? -38.812 -44.375 -48.594 1 18.44 369 PRO A CA 1
ATOM 2697 C C . PRO A 1 369 ? -37.312 -44.156 -48.531 1 18.44 369 PRO A C 1
ATOM 2699 O O . PRO A 1 369 ? -36.812 -43.469 -47.656 1 18.44 369 PRO A O 1
ATOM 2702 N N . SER A 1 370 ? -36.562 -44.406 -50.031 1 16.66 370 SER A N 1
ATOM 2703 C CA . SER A 1 370 ? -35.594 -44.875 -51.031 1 16.66 370 SER A CA 1
ATOM 2704 C C . SER A 1 370 ? -34.594 -43.781 -51.344 1 16.66 370 SER A C 1
ATOM 2706 O O . SER A 1 370 ? -33.594 -44.031 -52.062 1 16.66 370 SER A O 1
ATOM 2708 N N . ALA A 1 371 ? -34.812 -42.469 -51.594 1 17.5 371 ALA A N 1
ATOM 2709 C CA . ALA A 1 371 ? -34.062 -42.062 -52.781 1 17.5 371 ALA A CA 1
ATOM 2710 C C . ALA A 1 371 ? -32.594 -42.438 -52.656 1 17.5 371 ALA A C 1
ATOM 2712 O O . ALA A 1 371 ? -32.062 -42.469 -51.562 1 17.5 371 ALA A O 1
ATOM 2713 N N . GLN A 1 372 ? -31.859 -42.469 -54 1 17.88 372 GLN A N 1
ATOM 2714 C CA . GLN A 1 372 ? -30.719 -42.5 -54.906 1 17.88 372 GLN A CA 1
ATOM 2715 C C . GLN A 1 372 ? -29.672 -41.469 -54.5 1 17.88 372 GLN A C 1
ATOM 2717 O O . GLN A 1 372 ? -30 -40.344 -54.188 1 17.88 372 GLN A O 1
ATOM 2722 N N . MET B 1 1 ? 10.336 42.094 16.25 1 46.56 1 MET B N 1
ATOM 2723 C CA . MET B 1 1 ? 9.602 40.844 15.961 1 46.56 1 MET B CA 1
ATOM 2724 C C . MET B 1 1 ? 9.484 40.625 14.461 1 46.56 1 MET B C 1
ATOM 2726 O O . MET B 1 1 ? 9.539 39.5 13.992 1 46.56 1 MET B O 1
ATOM 2730 N N . PRO B 1 2 ? 9.188 41.781 13.648 1 59.34 2 PRO B N 1
ATOM 2731 C CA . PRO B 1 2 ? 9.094 41.75 12.188 1 59.34 2 PRO B CA 1
ATOM 2732 C C . PRO B 1 2 ? 10.414 41.312 11.531 1 59.34 2 PRO B C 1
ATOM 2734 O O . PRO B 1 2 ? 10.406 40.625 10.508 1 59.34 2 PRO B O 1
ATOM 2737 N N . ASP B 1 3 ? 11.484 41.594 12.234 1 72.94 3 ASP B N 1
ATOM 2738 C CA . ASP B 1 3 ? 12.812 41.375 11.68 1 72.94 3 ASP B CA 1
ATOM 2739 C C . ASP B 1 3 ? 13.18 39.906 11.672 1 72.94 3 ASP B C 1
ATOM 2741 O O . ASP B 1 3 ? 13.727 39.406 10.688 1 72.94 3 ASP B O 1
ATOM 2745 N N . HIS B 1 4 ? 12.75 39.156 12.711 1 77.75 4 HIS B N 1
ATOM 2746 C CA . HIS B 1 4 ? 13.086 37.75 12.805 1 77.75 4 HIS B CA 1
ATOM 2747 C C . HIS B 1 4 ? 12.375 36.938 11.727 1 77.75 4 HIS B C 1
ATOM 2749 O O . HIS B 1 4 ? 12.953 36 11.156 1 77.75 4 HIS B O 1
ATOM 2755 N N . SER B 1 5 ? 11.219 37.344 11.445 1 80 5 SER B N 1
ATOM 2756 C CA . SER B 1 5 ? 10.438 36.656 10.422 1 80 5 SER B CA 1
ATOM 2757 C C . SER B 1 5 ? 11.039 36.844 9.039 1 80 5 SER B C 1
ATOM 2759 O O . SER B 1 5 ? 11.086 35.906 8.234 1 80 5 SER B O 1
ATOM 2761 N N . GLU B 1 6 ? 11.492 38.031 8.836 1 84 6 GLU B N 1
ATOM 2762 C CA . GLU B 1 6 ? 12.094 38.312 7.539 1 84 6 GLU B CA 1
ATOM 2763 C C . GLU B 1 6 ? 13.422 37.562 7.371 1 84 6 GLU B C 1
ATOM 2765 O O . GLU B 1 6 ? 13.766 37.125 6.27 1 84 6 GLU B O 1
ATOM 2770 N N . ARG B 1 7 ? 14.219 37.5 8.391 1 85.75 7 ARG B N 1
ATOM 2771 C CA . ARG B 1 7 ? 15.484 36.781 8.359 1 85.75 7 ARG B CA 1
ATOM 2772 C C . ARG B 1 7 ? 15.258 35.312 8.094 1 85.75 7 ARG B C 1
ATOM 2774 O O . ARG B 1 7 ? 16 34.688 7.32 1 85.75 7 ARG B O 1
ATOM 2781 N N . ARG B 1 8 ? 14.32 34.781 8.75 1 85.38 8 ARG B N 1
ATOM 2782 C CA . ARG B 1 8 ? 13.984 33.375 8.539 1 85.38 8 ARG B CA 1
ATOM 2783 C C . ARG B 1 8 ? 13.531 33.156 7.105 1 85.38 8 ARG B C 1
ATOM 2785 O O . ARG B 1 8 ? 13.906 32.156 6.492 1 85.38 8 ARG B O 1
ATOM 2792 N N . ALA B 1 9 ? 12.789 34.031 6.613 1 85.69 9 ALA B N 1
ATOM 2793 C CA . ALA B 1 9 ? 12.32 33.906 5.234 1 85.69 9 ALA B CA 1
ATOM 2794 C C . ALA B 1 9 ? 13.484 34 4.25 1 85.69 9 ALA B C 1
ATOM 2796 O O . ALA B 1 9 ? 13.523 33.25 3.266 1 85.69 9 ALA B O 1
ATOM 2797 N N . ARG B 1 10 ? 14.336 34.875 4.543 1 88.38 10 ARG B N 1
ATOM 2798 C CA . ARG B 1 10 ? 15.516 35.031 3.691 1 88.38 10 ARG B CA 1
ATOM 2799 C C . ARG B 1 10 ? 16.375 33.75 3.73 1 88.38 10 ARG B C 1
ATOM 2801 O O . ARG B 1 10 ? 16.859 33.312 2.697 1 88.38 10 ARG B O 1
ATOM 2808 N N . ARG B 1 11 ? 16.594 33.281 4.906 1 90.75 11 ARG B N 1
ATOM 2809 C CA . ARG B 1 11 ? 17.359 32.031 5.062 1 90.75 11 ARG B CA 1
ATOM 2810 C C . ARG B 1 11 ? 16.703 30.891 4.305 1 90.75 11 ARG B C 1
ATOM 2812 O O . ARG B 1 11 ? 17.391 30.109 3.643 1 90.75 11 ARG B O 1
ATOM 2819 N N . ARG B 1 12 ? 15.469 30.75 4.414 1 90.56 12 ARG B N 1
ATOM 2820 C CA . ARG B 1 12 ? 14.734 29.719 3.682 1 90.56 12 ARG B CA 1
ATOM 2821 C C . ARG B 1 12 ? 14.984 29.828 2.182 1 90.56 12 ARG B C 1
ATOM 2823 O O . ARG B 1 12 ? 15.266 28.828 1.517 1 90.56 12 ARG B O 1
ATOM 2830 N N . ARG B 1 13 ? 14.938 31.016 1.676 1 91.38 13 ARG B N 1
ATOM 2831 C CA . ARG B 1 13 ? 15.094 31.234 0.243 1 91.38 13 ARG B CA 1
ATOM 2832 C C . ARG B 1 13 ? 16.5 30.875 -0.213 1 91.38 13 ARG B C 1
ATOM 2834 O O . ARG B 1 13 ? 16.688 30.281 -1.276 1 91.38 13 ARG B O 1
ATOM 2841 N N . ILE B 1 14 ? 17.422 31.219 0.593 1 92.5 14 ILE B N 1
ATOM 2842 C CA . ILE B 1 14 ? 18.812 30.938 0.262 1 92.5 14 ILE B CA 1
ATOM 2843 C C . ILE B 1 14 ? 19.031 29.422 0.262 1 92.5 14 ILE B C 1
ATOM 2845 O O . ILE B 1 14 ? 19.625 28.875 -0.672 1 92.5 14 ILE B O 1
ATOM 2849 N N . LEU B 1 15 ? 18.547 28.828 1.271 1 91.5 15 LEU B N 1
ATOM 2850 C CA . LEU B 1 15 ? 18.688 27.375 1.359 1 91.5 15 LEU B CA 1
ATOM 2851 C C . LEU B 1 15 ? 17.969 26.688 0.2 1 91.5 15 LEU B C 1
ATOM 2853 O O . LEU B 1 15 ? 18.469 25.734 -0.37 1 91.5 15 LEU B O 1
ATOM 2857 N N . ALA B 1 16 ? 16.859 27.203 -0.133 1 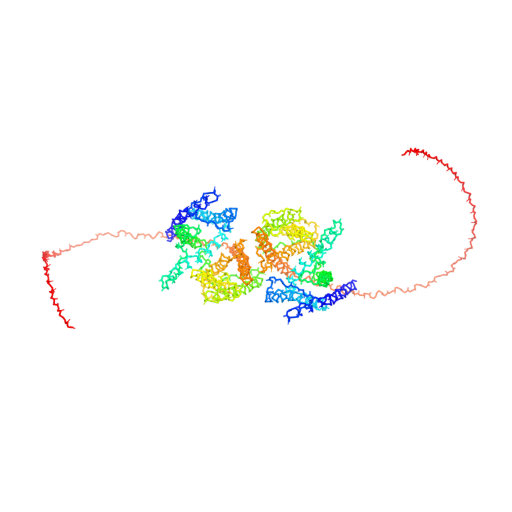91.31 16 ALA B N 1
ATOM 2858 C CA . ALA B 1 16 ? 16.078 26.625 -1.234 1 91.31 16 ALA B CA 1
ATOM 2859 C C . ALA B 1 16 ? 16.812 26.797 -2.562 1 91.31 16 ALA B C 1
ATOM 2861 O O . ALA B 1 16 ? 16.828 25.891 -3.395 1 91.31 16 ALA B O 1
ATOM 2862 N N . ARG B 1 17 ? 17.438 27.875 -2.777 1 92.88 17 ARG B N 1
ATOM 2863 C CA . ARG B 1 17 ? 18.219 28.109 -3.984 1 92.88 17 ARG B CA 1
ATOM 2864 C C . ARG B 1 17 ? 19.422 27.172 -4.035 1 92.88 17 ARG B C 1
ATOM 2866 O O . ARG B 1 17 ? 19.766 26.641 -5.098 1 92.88 17 ARG B O 1
ATOM 2873 N N . LEU B 1 18 ? 19.969 27.016 -2.902 1 93.94 18 LEU B N 1
ATOM 2874 C CA . LEU B 1 18 ? 21.109 26.094 -2.822 1 93.94 18 LEU B CA 1
ATOM 2875 C C . LEU B 1 18 ? 20.656 24.672 -3.123 1 93.94 18 LEU B C 1
ATOM 2877 O O . LEU B 1 18 ? 21.406 23.906 -3.738 1 93.94 18 LEU B O 1
ATOM 2881 N N . ALA B 1 19 ? 19.531 24.359 -2.705 1 92.88 19 ALA B N 1
ATOM 2882 C CA . ALA B 1 19 ? 19 23.031 -2.971 1 92.88 19 ALA B CA 1
ATOM 2883 C C . ALA B 1 19 ? 18.781 22.812 -4.465 1 92.88 19 ALA B C 1
ATOM 2885 O O . ALA B 1 19 ? 19.094 21.734 -4.992 1 92.88 19 ALA B O 1
ATOM 2886 N N . VAL B 1 20 ? 18.297 23.766 -5.141 1 93.31 20 VAL B N 1
ATOM 2887 C CA . VAL B 1 20 ? 18.094 23.672 -6.586 1 93.31 20 VAL B CA 1
ATOM 2888 C C . VAL B 1 20 ? 19.438 23.438 -7.273 1 93.31 20 VAL B C 1
ATOM 2890 O O . VAL B 1 20 ? 19.562 22.562 -8.125 1 93.31 20 VAL B O 1
ATOM 2893 N N . VAL B 1 21 ? 20.438 24.125 -6.844 1 93.75 21 VAL B N 1
ATOM 2894 C CA . VAL B 1 21 ? 21.766 24.031 -7.441 1 93.75 21 VAL B CA 1
ATOM 2895 C C . VAL B 1 21 ? 22.359 22.656 -7.129 1 93.75 21 VAL B C 1
ATOM 2897 O O . VAL B 1 21 ? 22.984 22.031 -7.992 1 93.75 21 VAL B O 1
ATOM 2900 N N . ALA B 1 22 ? 22.141 22.25 -5.949 1 93.56 22 ALA B N 1
ATOM 2901 C CA . ALA B 1 22 ? 22.719 20.969 -5.508 1 93.56 22 ALA B CA 1
ATOM 2902 C C . ALA B 1 22 ? 22.125 19.812 -6.297 1 93.56 22 ALA B C 1
ATOM 2904 O O . ALA B 1 22 ? 22.734 18.75 -6.395 1 93.56 22 ALA B O 1
ATOM 2905 N N . CYS B 1 23 ? 20.953 19.953 -6.926 1 93.31 23 CYS B N 1
ATOM 2906 C CA . CYS B 1 23 ? 20.281 18.891 -7.664 1 93.31 23 CYS B CA 1
ATOM 2907 C C . CYS B 1 23 ? 20.859 18.75 -9.062 1 93.31 23 CYS B C 1
ATOM 2909 O O . CYS B 1 23 ? 20.703 17.703 -9.703 1 93.31 23 CYS B O 1
ATOM 2911 N N . LEU B 1 24 ? 21.594 19.656 -9.531 1 94.88 24 LEU B N 1
ATOM 2912 C CA . LEU B 1 24 ? 21.891 19.781 -10.953 1 94.88 24 LEU B CA 1
ATOM 2913 C C . LEU B 1 24 ? 22.844 18.656 -11.391 1 94.88 24 LEU B C 1
ATOM 2915 O O . LEU B 1 24 ? 22.609 18.016 -12.414 1 94.88 24 LEU B O 1
ATOM 2919 N N . PRO B 1 25 ? 23.953 18.375 -10.664 1 95.06 25 PRO B N 1
ATOM 2920 C CA . PRO B 1 25 ? 24.844 17.312 -11.125 1 95.06 25 PRO B CA 1
ATOM 2921 C C . PRO B 1 25 ? 24.141 15.969 -11.266 1 95.06 25 PRO B C 1
ATOM 2923 O O . PRO B 1 25 ? 24.359 15.25 -12.234 1 95.06 25 PRO B O 1
ATOM 2926 N N . TYR B 1 26 ? 23.344 15.68 -10.336 1 95.5 26 TYR B N 1
ATOM 2927 C CA . TYR B 1 26 ? 22.578 14.438 -10.359 1 95.5 26 TYR B CA 1
ATOM 2928 C C . TYR B 1 26 ? 21.578 14.422 -11.516 1 95.5 26 TYR B C 1
ATOM 2930 O O . TYR B 1 26 ? 21.516 13.461 -12.273 1 95.5 26 TYR B O 1
ATOM 2938 N N . LEU B 1 27 ? 20.828 15.469 -11.664 1 96.69 27 LEU B N 1
ATOM 2939 C CA . LEU B 1 27 ? 19.812 15.57 -12.711 1 96.69 27 LEU B CA 1
ATOM 2940 C C . LEU B 1 27 ? 20.453 15.492 -14.094 1 96.69 27 LEU B C 1
ATOM 2942 O O . LEU B 1 27 ? 19.922 14.828 -14.992 1 96.69 27 LEU B O 1
ATOM 2946 N N . VAL B 1 28 ? 21.562 16.125 -14.227 1 97.06 28 VAL B N 1
ATOM 2947 C CA . VAL B 1 28 ? 22.266 16.109 -15.516 1 97.06 28 VAL B CA 1
ATOM 2948 C C . VAL B 1 28 ? 22.75 14.695 -15.828 1 97.06 28 VAL B C 1
ATOM 2950 O O . VAL B 1 28 ? 22.562 14.211 -16.938 1 97.06 28 VAL B O 1
ATOM 2953 N N . LEU B 1 29 ? 23.328 14.062 -14.867 1 97.06 29 LEU B N 1
ATOM 2954 C CA . LEU B 1 29 ? 23.812 12.703 -15.055 1 97.06 29 LEU B CA 1
ATOM 2955 C C . LEU B 1 29 ? 22.688 11.758 -15.438 1 97.06 29 LEU B C 1
ATOM 2957 O O . LEU B 1 29 ? 22.797 10.984 -16.391 1 97.06 29 LEU B O 1
ATOM 2961 N N . LYS B 1 30 ? 21.578 11.836 -14.727 1 96.12 30 LYS B N 1
ATOM 2962 C CA . LYS B 1 30 ? 20.422 10.969 -15 1 96.12 30 LYS B CA 1
ATOM 2963 C C . LYS B 1 30 ? 19.844 11.266 -16.375 1 96.12 30 LYS B C 1
ATOM 2965 O O . LYS B 1 30 ? 19.438 10.352 -17.094 1 96.12 30 LYS B O 1
ATOM 2970 N N . LEU B 1 31 ? 19.828 12.461 -16.719 1 96.81 31 LEU B N 1
ATOM 2971 C CA . LEU B 1 31 ? 19.312 12.844 -18.031 1 96.81 31 LEU B CA 1
ATOM 2972 C C . LEU B 1 31 ? 20.188 12.273 -19.141 1 96.81 31 LEU B C 1
ATOM 2974 O O . LEU B 1 31 ? 19.672 11.812 -20.172 1 96.81 31 LEU B O 1
ATOM 2978 N N . LEU B 1 32 ? 21.5 12.32 -18.953 1 97.31 32 LEU B N 1
ATOM 2979 C CA . LEU B 1 32 ? 22.422 11.75 -19.922 1 97.31 32 LEU B CA 1
ATOM 2980 C C . LEU B 1 32 ? 22.203 10.242 -20.062 1 97.31 32 LEU B C 1
ATOM 2982 O O . LEU B 1 32 ? 22.203 9.703 -21.172 1 97.31 32 LEU B O 1
ATOM 2986 N N . TRP B 1 33 ? 22.031 9.617 -18.938 1 96.56 33 TRP B N 1
ATOM 2987 C CA . TRP B 1 33 ? 21.797 8.18 -18.953 1 96.56 33 TRP B CA 1
ATOM 2988 C C . TRP B 1 33 ? 20.469 7.852 -19.641 1 96.56 33 TRP B C 1
ATOM 2990 O O . TRP B 1 33 ? 20.391 6.883 -20.391 1 96.56 33 TRP B O 1
ATOM 3000 N N . VAL B 1 34 ? 19.453 8.602 -19.406 1 96.56 34 VAL B N 1
ATOM 3001 C CA . VAL B 1 34 ? 18.156 8.398 -20.016 1 96.56 34 VAL B CA 1
ATOM 3002 C C . VAL B 1 34 ? 18.25 8.664 -21.531 1 96.56 34 VAL B C 1
ATOM 3004 O O . VAL B 1 34 ? 17.609 7.98 -22.328 1 96.56 34 VAL B O 1
ATOM 3007 N N . ALA B 1 35 ? 19.109 9.531 -21.953 1 96.81 35 ALA B N 1
ATOM 3008 C CA . ALA B 1 35 ? 19.312 9.875 -23.359 1 96.81 35 ALA B CA 1
ATOM 3009 C C . ALA B 1 35 ? 20.203 8.852 -24.047 1 96.81 35 ALA B C 1
ATOM 3011 O O . ALA B 1 35 ? 20.406 8.922 -25.266 1 96.81 35 ALA B O 1
ATOM 3012 N N . GLY B 1 36 ? 20.797 7.984 -23.281 1 94.5 36 GLY B N 1
ATOM 3013 C CA . GLY B 1 36 ? 21.547 6.891 -23.891 1 94.5 36 GLY B CA 1
ATOM 3014 C C . GLY B 1 36 ? 23.047 7.066 -23.781 1 94.5 36 GLY B C 1
ATOM 3015 O O . GLY B 1 36 ? 23.812 6.246 -24.281 1 94.5 36 GLY B O 1
ATOM 3016 N N . ALA B 1 37 ? 23.422 8.125 -23.062 1 95.62 37 ALA B N 1
ATOM 3017 C CA . ALA B 1 37 ? 24.844 8.32 -22.859 1 95.62 37 ALA B CA 1
ATOM 3018 C C . ALA B 1 37 ? 25.375 7.438 -21.734 1 95.62 37 ALA B C 1
ATOM 3020 O O . ALA B 1 37 ? 24.719 7.281 -20.703 1 95.62 37 ALA B O 1
ATOM 3021 N N . ASP B 1 38 ? 26.484 6.824 -21.922 1 95 38 ASP B N 1
ATOM 3022 C CA . ASP B 1 38 ? 27.062 5.906 -20.938 1 95 38 ASP B CA 1
ATOM 3023 C C . ASP B 1 38 ? 28.156 6.59 -20.125 1 95 38 ASP B C 1
ATOM 3025 O O . ASP B 1 38 ? 29.25 6.035 -19.969 1 95 38 ASP B O 1
ATOM 3029 N N . VAL B 1 39 ? 27.828 7.738 -19.734 1 95.69 39 VAL B N 1
ATOM 3030 C CA . VAL B 1 39 ? 28.781 8.477 -18.922 1 95.69 39 VAL B CA 1
ATOM 3031 C C . VAL B 1 39 ? 28.969 7.777 -17.578 1 95.69 39 VAL B C 1
ATOM 3033 O O . VAL B 1 39 ? 28.016 7.594 -16.828 1 95.69 39 VAL B O 1
ATOM 3036 N N . GLY B 1 40 ? 30.234 7.324 -17.312 1 96.12 40 GLY B N 1
ATOM 3037 C CA . GLY B 1 40 ? 30.547 6.699 -16.047 1 96.12 40 GLY B CA 1
ATOM 3038 C C . GLY B 1 40 ? 30.078 5.258 -15.953 1 96.12 40 GLY B C 1
ATOM 3039 O O . GLY B 1 40 ? 30.188 4.625 -14.906 1 96.12 40 GLY B O 1
ATOM 3040 N N . VAL B 1 41 ? 29.5 4.723 -16.969 1 95.38 41 VAL B N 1
ATOM 3041 C CA . VAL B 1 41 ? 29.016 3.346 -16.984 1 95.38 41 VAL B CA 1
ATOM 3042 C C . VAL B 1 41 ? 30.094 2.43 -17.562 1 95.38 41 VAL B C 1
ATOM 3044 O O . VAL B 1 41 ? 30.625 2.674 -18.641 1 95.38 41 VAL B O 1
ATOM 3047 N N . ARG B 1 42 ? 30.391 1.416 -16.812 1 93.69 42 ARG B N 1
ATOM 3048 C CA . ARG B 1 42 ? 31.406 0.449 -1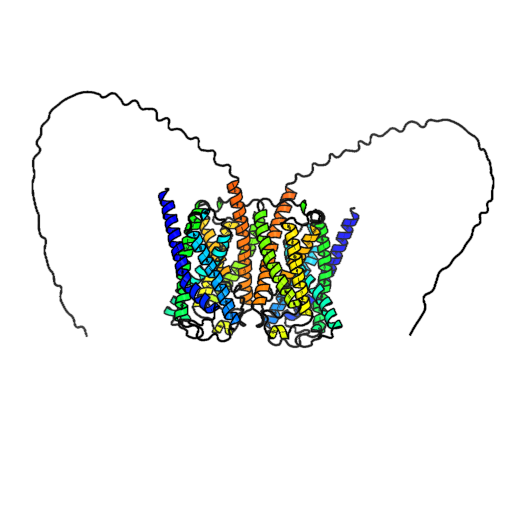7.25 1 93.69 42 ARG B CA 1
ATOM 3049 C C . ARG B 1 42 ? 30.75 -0.792 -17.844 1 93.69 42 ARG B C 1
ATOM 3051 O O . ARG B 1 42 ? 31.125 -1.236 -18.922 1 93.69 42 ARG B O 1
ATOM 3058 N N . ASP B 1 43 ? 29.797 -1.317 -17.109 1 91.69 43 ASP B N 1
ATOM 3059 C CA . ASP B 1 43 ? 29.141 -2.557 -17.5 1 91.69 43 ASP B CA 1
ATOM 3060 C C . ASP B 1 43 ? 27.75 -2.668 -16.859 1 91.69 43 ASP B C 1
ATOM 3062 O O . ASP B 1 43 ? 27.641 -2.701 -15.633 1 91.69 43 ASP B O 1
ATOM 3066 N N . LEU B 1 44 ? 26.781 -2.799 -17.688 1 87.69 44 LEU B N 1
ATOM 3067 C CA . LEU B 1 44 ? 25.422 -2.898 -17.172 1 87.69 44 LEU B CA 1
ATOM 3068 C C . LEU B 1 44 ? 25.094 -4.328 -16.75 1 87.69 44 LEU B C 1
ATOM 3070 O O . LEU B 1 44 ? 24.109 -4.566 -16.062 1 87.69 44 LEU B O 1
ATOM 3074 N N . GLY B 1 45 ? 25.984 -5.152 -17.078 1 83.19 45 GLY B N 1
ATOM 3075 C CA . GLY B 1 45 ? 25.766 -6.539 -16.703 1 83.19 45 GLY B CA 1
ATOM 3076 C C . GLY B 1 45 ? 24.469 -7.109 -17.266 1 83.19 45 GLY B C 1
ATOM 3077 O O . GLY B 1 45 ? 24.219 -7.016 -18.469 1 83.19 45 GLY B O 1
ATOM 3078 N N . SER B 1 46 ? 23.609 -7.652 -16.359 1 75.62 46 SER B N 1
ATOM 3079 C CA . SER B 1 46 ? 22.375 -8.328 -16.75 1 75.62 46 SER B CA 1
ATOM 3080 C C . SER B 1 46 ? 21.234 -7.328 -16.922 1 75.62 46 SER B C 1
ATOM 3082 O O . SER B 1 46 ? 20.141 -7.699 -17.344 1 75.62 46 SER B O 1
ATOM 3084 N N . LEU B 1 47 ? 21.547 -6.094 -16.703 1 79.25 47 LEU B N 1
ATOM 3085 C CA . LEU B 1 47 ? 20.5 -5.074 -16.812 1 79.25 47 LEU B CA 1
ATOM 3086 C C . LEU B 1 47 ? 20.297 -4.668 -18.266 1 79.25 47 LEU B C 1
ATOM 3088 O O . LEU B 1 47 ? 21.266 -4.332 -18.969 1 79.25 47 LEU B O 1
ATOM 3092 N N . SER B 1 48 ? 19.047 -4.773 -18.672 1 80.88 48 SER B N 1
ATOM 3093 C CA . SER B 1 48 ? 18.766 -4.34 -20.031 1 80.88 48 SER B CA 1
ATOM 3094 C C . SER B 1 48 ? 18.797 -2.818 -20.156 1 80.88 48 SER B C 1
ATOM 3096 O O . SER B 1 48 ? 18.672 -2.111 -19.156 1 80.88 48 SER B O 1
ATOM 3098 N N . ARG B 1 49 ? 18.953 -2.391 -21.359 1 87.5 49 ARG B N 1
ATOM 3099 C CA . ARG B 1 49 ? 18.969 -0.956 -21.625 1 87.5 49 ARG B CA 1
ATOM 3100 C C . ARG B 1 49 ? 17.641 -0.315 -21.266 1 87.5 49 ARG B C 1
ATOM 3102 O O . ARG B 1 49 ? 17.594 0.784 -20.703 1 87.5 49 ARG B O 1
ATOM 3109 N N . ALA B 1 50 ? 16.609 -0.986 -21.578 1 82.94 50 ALA B N 1
ATOM 3110 C CA . ALA B 1 50 ? 15.273 -0.48 -21.266 1 82.94 50 ALA B CA 1
ATOM 3111 C C . ALA B 1 50 ? 15.078 -0.338 -19.766 1 82.94 50 ALA B C 1
ATOM 3113 O O . ALA B 1 50 ? 14.523 0.658 -19.297 1 82.94 50 ALA B O 1
ATOM 3114 N N . GLN B 1 51 ? 15.57 -1.304 -19.062 1 80.62 51 GLN B N 1
ATOM 3115 C CA . GLN B 1 51 ? 15.484 -1.249 -17.609 1 80.62 51 GLN B CA 1
ATOM 3116 C C . GLN B 1 51 ? 16.328 -0.1 -17.047 1 80.62 51 GLN B C 1
ATOM 3118 O O . GLN B 1 51 ? 15.891 0.6 -16.125 1 80.62 51 GLN B O 1
ATOM 3123 N N . TRP B 1 52 ? 17.484 0.042 -17.656 1 88.62 52 TRP B N 1
ATOM 3124 C CA . TRP B 1 52 ? 18.391 1.105 -17.25 1 88.62 52 TRP B CA 1
ATOM 3125 C C . TRP B 1 52 ? 17.75 2.477 -17.469 1 88.62 52 TRP B C 1
ATOM 3127 O O . TRP B 1 52 ? 17.734 3.307 -16.547 1 88.62 52 TRP B O 1
ATOM 3137 N N . ILE B 1 53 ? 17.172 2.645 -18.531 1 90.69 53 ILE B N 1
ATOM 3138 C CA . ILE B 1 53 ? 16.562 3.922 -18.875 1 90.69 53 ILE B CA 1
ATOM 3139 C C . ILE B 1 53 ? 15.344 4.164 -18 1 90.69 53 ILE B C 1
ATOM 3141 O O . ILE B 1 53 ? 15.148 5.266 -17.484 1 90.69 53 ILE B O 1
ATOM 3145 N N . ALA B 1 54 ? 14.578 3.164 -17.766 1 84.94 54 ALA B N 1
ATOM 3146 C CA . ALA B 1 54 ? 13.375 3.301 -16.953 1 84.94 54 ALA B CA 1
ATOM 3147 C C . ALA B 1 54 ? 13.719 3.664 -15.508 1 84.94 54 ALA B C 1
ATOM 3149 O O . ALA B 1 54 ? 13.117 4.57 -14.922 1 84.94 54 ALA B O 1
ATOM 3150 N N . ALA B 1 55 ? 14.648 2.918 -14.984 1 87.12 55 ALA B N 1
ATOM 3151 C CA . ALA B 1 55 ? 15.055 3.182 -13.602 1 87.12 55 ALA B CA 1
ATOM 3152 C C . ALA B 1 55 ? 15.594 4.602 -13.453 1 87.12 55 ALA B C 1
ATOM 3154 O O . ALA B 1 55 ? 15.289 5.285 -12.469 1 87.12 55 ALA B O 1
ATOM 3155 N N . ASN B 1 56 ? 16.328 5.039 -14.422 1 93.38 56 ASN B N 1
ATOM 3156 C CA . ASN B 1 56 ? 16.922 6.367 -14.344 1 93.38 56 ASN B CA 1
ATOM 3157 C C . ASN B 1 56 ? 15.898 7.457 -14.656 1 93.38 56 ASN B C 1
ATOM 3159 O O . ASN B 1 56 ? 15.961 8.555 -14.086 1 93.38 56 ASN B O 1
ATOM 3163 N N . ALA B 1 57 ? 14.961 7.152 -15.43 1 93.81 57 ALA B N 1
ATOM 3164 C CA . ALA B 1 57 ? 13.883 8.109 -15.68 1 93.81 57 ALA B CA 1
ATOM 3165 C C . ALA B 1 57 ? 13.062 8.352 -14.422 1 93.81 57 ALA B C 1
ATOM 3167 O O . ALA B 1 57 ? 12.703 9.492 -14.117 1 93.81 57 ALA B O 1
ATOM 3168 N N . VAL B 1 58 ? 12.812 7.301 -13.672 1 89.31 58 VAL B N 1
ATOM 3169 C CA . VAL B 1 58 ? 12.039 7.414 -12.438 1 89.31 58 VAL B CA 1
ATOM 3170 C C . VAL B 1 58 ? 12.82 8.242 -11.414 1 89.31 58 VAL B C 1
ATOM 3172 O O . VAL B 1 58 ? 12.266 9.148 -10.789 1 89.31 58 VAL B O 1
ATOM 3175 N N . THR B 1 59 ? 14.086 7.918 -11.289 1 93 59 THR B N 1
ATOM 3176 C CA . THR B 1 59 ? 14.883 8.625 -10.297 1 93 59 THR B CA 1
ATOM 3177 C C . THR B 1 59 ? 15.117 10.07 -10.719 1 93 59 THR B C 1
ATOM 3179 O O . THR B 1 59 ? 15.203 10.969 -9.875 1 93 59 THR B O 1
ATOM 3182 N N . PHE B 1 60 ? 15.219 10.258 -12.039 1 95.75 60 PHE B N 1
ATOM 3183 C CA . PHE B 1 60 ? 15.273 11.625 -12.547 1 95.75 60 PHE B CA 1
ATOM 3184 C C . PHE B 1 60 ? 14.008 12.391 -12.172 1 95.75 60 PHE B C 1
ATOM 3186 O O . PHE B 1 60 ? 14.078 13.516 -11.672 1 95.75 60 PHE B O 1
ATOM 3193 N N . GLY B 1 61 ? 12.875 11.789 -12.398 1 95.81 61 GLY B N 1
ATOM 3194 C CA . GLY B 1 61 ? 11.609 12.414 -12.055 1 95.81 61 GLY B CA 1
ATOM 3195 C C . GLY B 1 61 ? 11.484 12.75 -10.578 1 95.81 61 GLY B C 1
ATOM 3196 O O . GLY B 1 61 ? 11.008 13.828 -10.219 1 95.81 61 GLY B O 1
ATOM 3197 N N . MET B 1 62 ? 11.93 11.875 -9.734 1 93.5 62 MET B N 1
ATOM 3198 C CA . MET B 1 62 ? 11.875 12.102 -8.289 1 93.5 62 MET B CA 1
ATOM 3199 C C . MET B 1 62 ? 12.703 13.312 -7.895 1 93.5 62 MET B C 1
ATOM 3201 O O . MET B 1 62 ? 12.242 14.172 -7.137 1 93.5 62 MET B O 1
ATOM 3205 N N . ASP B 1 63 ? 13.867 13.344 -8.453 1 96.31 63 ASP B N 1
ATOM 3206 C CA . ASP B 1 63 ? 14.742 14.453 -8.086 1 96.31 63 ASP B CA 1
ATOM 3207 C C . ASP B 1 63 ? 14.266 15.758 -8.719 1 96.31 63 ASP B C 1
ATOM 3209 O O . ASP B 1 63 ? 14.469 16.844 -8.156 1 96.31 63 ASP B O 1
ATOM 3213 N N . ALA B 1 64 ? 13.68 15.703 -9.898 1 96.38 64 ALA B N 1
ATOM 3214 C CA . ALA B 1 64 ? 13.094 16.891 -10.516 1 96.38 64 ALA B CA 1
ATOM 3215 C C . ALA B 1 64 ? 11.984 17.469 -9.648 1 96.38 64 ALA B C 1
ATOM 3217 O O . ALA B 1 64 ? 11.852 18.688 -9.531 1 96.38 64 ALA B O 1
ATOM 3218 N N . ILE B 1 65 ? 11.219 16.625 -9.062 1 95.56 65 ILE B N 1
ATOM 3219 C CA . ILE B 1 65 ? 10.172 17.062 -8.148 1 95.56 65 ILE B CA 1
ATOM 3220 C C . ILE B 1 65 ? 10.789 17.734 -6.93 1 95.56 65 ILE B C 1
ATOM 3222 O O . ILE B 1 65 ? 10.32 18.781 -6.477 1 95.56 65 ILE B O 1
ATOM 3226 N N . ALA B 1 66 ? 11.82 17.141 -6.438 1 95.31 66 ALA B N 1
ATOM 3227 C CA . ALA B 1 66 ? 12.523 17.75 -5.312 1 95.31 66 ALA B CA 1
ATOM 3228 C C . ALA B 1 66 ? 13.039 19.141 -5.68 1 95.31 66 ALA B C 1
ATOM 3230 O O . ALA B 1 66 ? 12.906 20.078 -4.898 1 95.31 66 ALA B O 1
ATOM 3231 N N . ALA B 1 67 ? 13.57 19.219 -6.848 1 94.75 67 ALA B N 1
ATOM 3232 C CA . ALA B 1 67 ? 14.062 20.516 -7.328 1 94.75 67 ALA B CA 1
ATOM 3233 C C . ALA B 1 67 ? 12.93 21.516 -7.469 1 94.75 67 ALA B C 1
ATOM 3235 O O . ALA B 1 67 ? 13.094 22.703 -7.145 1 94.75 67 ALA B O 1
ATOM 3236 N N . LEU B 1 68 ? 11.852 21.078 -7.953 1 93.38 68 LEU B N 1
ATOM 3237 C CA . LEU B 1 68 ? 10.688 21.938 -8.109 1 93.38 68 LEU B CA 1
ATOM 3238 C C . LEU B 1 68 ? 10.188 22.438 -6.754 1 93.38 68 LEU B C 1
ATOM 3240 O O . LEU B 1 68 ? 9.844 23.609 -6.602 1 93.38 68 LEU B O 1
ATOM 3244 N N . ILE B 1 69 ? 10.164 21.562 -5.797 1 93.06 69 ILE B N 1
ATOM 3245 C CA . ILE B 1 69 ? 9.758 21.938 -4.449 1 93.06 69 ILE B CA 1
ATOM 3246 C C . ILE B 1 69 ? 10.742 22.969 -3.895 1 93.06 69 ILE B C 1
ATOM 3248 O O . ILE B 1 69 ? 10.328 23.984 -3.32 1 93.06 69 ILE B O 1
ATOM 3252 N N . ALA B 1 70 ? 12 22.688 -4.066 1 93.38 70 ALA B N 1
ATOM 3253 C CA . ALA B 1 70 ? 13.008 23.656 -3.637 1 93.38 70 ALA B CA 1
ATOM 3254 C C . ALA B 1 70 ? 12.773 25.016 -4.285 1 93.38 70 ALA B C 1
ATOM 3256 O O . ALA B 1 70 ? 12.844 26.047 -3.615 1 93.38 70 ALA B O 1
ATOM 3257 N N . HIS B 1 71 ? 12.43 24.969 -5.488 1 90.75 71 HIS B N 1
ATOM 3258 C CA . HIS B 1 71 ? 12.172 26.203 -6.215 1 90.75 71 HIS B CA 1
ATOM 3259 C C . HIS B 1 71 ? 10.961 26.938 -5.645 1 90.75 71 HIS B C 1
ATOM 3261 O O . HIS B 1 71 ? 10.992 28.156 -5.484 1 90.75 71 HIS B O 1
ATOM 3267 N N . VAL B 1 72 ? 9.961 26.219 -5.344 1 88.88 72 VAL B N 1
ATOM 3268 C CA . VAL B 1 72 ? 8.75 26.812 -4.781 1 88.88 72 VAL B CA 1
ATOM 3269 C C . VAL B 1 72 ? 9.062 27.438 -3.424 1 88.88 72 VAL B C 1
ATOM 3271 O O . VAL B 1 72 ? 8.539 28.5 -3.096 1 88.88 72 VAL B O 1
ATOM 3274 N N . LEU B 1 73 ? 9.891 26.812 -2.662 1 88.31 73 LEU B N 1
ATOM 3275 C CA . LEU B 1 73 ? 10.234 27.297 -1.327 1 88.31 73 LEU B CA 1
ATOM 3276 C C . LEU B 1 73 ? 11.062 28.562 -1.405 1 88.31 73 LEU B C 1
ATOM 3278 O O . LEU B 1 73 ? 11.227 29.266 -0.405 1 88.31 73 LEU B O 1
ATOM 3282 N N . THR B 1 74 ? 11.586 28.875 -2.6 1 87.81 74 THR B N 1
ATOM 3283 C CA . THR B 1 74 ? 12.352 30.109 -2.77 1 87.81 74 THR B CA 1
ATOM 3284 C C . THR B 1 74 ? 11.422 31.312 -2.906 1 87.81 74 THR B C 1
ATOM 3286 O O . THR B 1 74 ? 11.852 32.469 -2.756 1 87.81 74 THR B O 1
ATOM 3289 N N . ARG B 1 75 ? 10.18 31.047 -3.18 1 84.25 75 ARG B N 1
ATOM 3290 C CA . ARG B 1 75 ? 9.266 32.125 -3.531 1 84.25 75 ARG B CA 1
ATOM 3291 C C . ARG B 1 75 ? 8.602 32.719 -2.287 1 84.25 75 ARG B C 1
ATOM 3293 O O . ARG B 1 75 ? 8.336 31.984 -1.324 1 84.25 75 ARG B O 1
ATOM 3300 N N . PRO B 1 76 ? 8.359 34.031 -2.199 1 71.44 76 PRO B N 1
ATOM 3301 C CA . PRO B 1 76 ? 7.719 34.688 -1.042 1 71.44 76 PRO B CA 1
ATOM 3302 C C . PRO B 1 76 ? 6.293 34.156 -0.807 1 71.44 76 PRO B C 1
ATOM 3304 O O . PRO B 1 76 ? 5.855 34.062 0.341 1 71.44 76 PRO B O 1
ATOM 3307 N N . GLY B 1 77 ? 5.445 33.969 -1.815 1 62.19 77 GLY B N 1
ATOM 3308 C CA . GLY B 1 77 ? 4.051 33.562 -1.669 1 62.19 77 GLY B CA 1
ATOM 3309 C C . GLY B 1 77 ? 3.861 32.062 -1.497 1 62.19 77 GLY B C 1
ATOM 3310 O O . GLY B 1 77 ? 2.766 31.547 -1.71 1 62.19 77 GLY B O 1
ATOM 3311 N N . GLY B 1 78 ? 4.918 31.484 -1.136 1 52.56 78 GLY B N 1
ATOM 3312 C CA . GLY B 1 78 ? 4.824 30.031 -1.016 1 52.56 78 GLY B CA 1
ATOM 3313 C C . GLY B 1 78 ? 3.865 29.594 0.071 1 52.56 78 GLY B C 1
ATOM 3314 O O . GLY B 1 78 ? 3.32 28.484 0.01 1 52.56 78 GLY B O 1
ATOM 3315 N N . ARG B 1 79 ? 3.498 30.531 0.938 1 57.78 79 ARG B N 1
ATOM 3316 C CA . ARG B 1 79 ? 2.6 30.25 2.055 1 57.78 79 ARG B CA 1
ATOM 3317 C C . ARG B 1 79 ? 1.156 30.125 1.579 1 57.78 79 ARG B C 1
ATOM 3319 O O . ARG B 1 79 ? 0.322 29.531 2.264 1 57.78 79 ARG B O 1
ATOM 3326 N N . HIS B 1 80 ? 0.96 30.672 0.33 1 61.03 80 HIS B N 1
ATOM 3327 C CA . HIS B 1 80 ? -0.425 30.656 -0.127 1 61.03 80 HIS B CA 1
ATOM 3328 C C . HIS B 1 80 ? -0.705 29.422 -0.982 1 61.03 80 HIS B C 1
ATOM 3330 O O . HIS B 1 80 ? -1.857 29.141 -1.323 1 61.03 80 HIS B O 1
ATOM 3336 N N . VAL B 1 81 ? 0.398 28.812 -1.223 1 61.72 81 VAL B N 1
ATOM 3337 C CA . VAL B 1 81 ? 0.179 27.609 -2.021 1 61.72 81 VAL B CA 1
ATOM 3338 C C . VAL B 1 81 ? -0.434 26.516 -1.151 1 61.72 81 VAL B C 1
ATOM 3340 O O . VAL B 1 81 ? -0.129 26.406 0.039 1 61.72 81 VAL B O 1
ATOM 3343 N N . ARG B 1 82 ? -1.463 25.969 -1.766 1 74.19 82 ARG B N 1
ATOM 3344 C CA . ARG B 1 82 ? -2.01 24.797 -1.07 1 74.19 82 ARG B CA 1
ATOM 3345 C C . ARG B 1 82 ? -0.902 23.844 -0.645 1 74.19 82 ARG B C 1
ATOM 3347 O O . ARG B 1 82 ? -0.013 23.531 -1.437 1 74.19 82 ARG B O 1
ATOM 3354 N N . ALA B 1 83 ? -0.805 23.516 0.485 1 77.38 83 ALA B N 1
ATOM 3355 C CA . ALA B 1 83 ? 0.308 22.797 1.098 1 77.38 83 ALA B CA 1
ATOM 3356 C C . ALA B 1 83 ? 0.311 21.328 0.675 1 77.38 83 ALA B C 1
ATOM 3358 O O . ALA B 1 83 ? 1.362 20.688 0.654 1 77.38 83 ALA B O 1
ATOM 3359 N N . TRP B 1 84 ? -0.767 20.859 0.166 1 76.44 84 TRP B N 1
ATOM 3360 C CA . TRP B 1 84 ? -0.89 19.406 0.042 1 76.44 84 TRP B CA 1
ATOM 3361 C C . TRP B 1 84 ? -0.02 18.875 -1.096 1 76.44 84 TRP B C 1
ATOM 3363 O O . TRP B 1 84 ? 0.617 17.828 -0.967 1 76.44 84 TRP B O 1
ATOM 3373 N N . PRO B 1 85 ? 0.159 19.641 -2.156 1 80.44 85 PRO B N 1
ATOM 3374 C CA . PRO B 1 85 ? 1.004 19.125 -3.232 1 80.44 85 PRO B CA 1
ATOM 3375 C C . PRO B 1 85 ? 2.484 19.078 -2.857 1 80.44 85 PRO B C 1
ATOM 3377 O O . PRO B 1 85 ? 3.264 18.359 -3.475 1 80.44 85 PRO B O 1
ATOM 3380 N N . ILE B 1 86 ? 2.832 19.812 -1.857 1 87.25 86 ILE B N 1
ATOM 3381 C CA . ILE B 1 86 ? 4.223 19.891 -1.422 1 87.25 86 ILE B CA 1
ATOM 3382 C C . ILE B 1 86 ? 4.492 18.844 -0.341 1 87.25 86 ILE B C 1
ATOM 3384 O O . ILE B 1 86 ? 5.566 18.25 -0.308 1 87.25 86 ILE B O 1
ATOM 3388 N N . LEU B 1 87 ? 3.471 18.594 0.441 1 90.38 87 LEU B N 1
ATOM 3389 C CA . LEU B 1 87 ? 3.684 17.812 1.657 1 90.38 87 LEU B CA 1
ATOM 3390 C C . LEU B 1 87 ? 3.955 16.344 1.326 1 90.38 87 LEU B C 1
ATOM 3392 O O . LEU B 1 87 ? 4.836 15.727 1.926 1 90.38 87 LEU B O 1
ATOM 3396 N N . PHE B 1 88 ? 3.334 15.859 0.312 1 90.5 88 PHE B N 1
ATOM 3397 C CA . PHE B 1 88 ? 3.51 14.438 0.042 1 90.5 88 PHE B CA 1
ATOM 3398 C C . PHE B 1 88 ? 4.891 14.164 -0.545 1 90.5 88 PHE B C 1
ATOM 3400 O O . PHE B 1 88 ? 5.648 13.352 -0.009 1 90.5 88 PHE B O 1
ATOM 3407 N N . PRO B 1 89 ? 5.23 14.812 -1.653 1 93.62 89 PRO B N 1
ATOM 3408 C CA . PRO B 1 89 ? 6.574 14.562 -2.186 1 93.62 89 PRO B CA 1
ATOM 3409 C C . PRO B 1 89 ? 7.676 14.891 -1.181 1 93.62 89 PRO B C 1
ATOM 3411 O O . PRO B 1 89 ? 8.711 14.219 -1.155 1 93.62 89 PRO B O 1
ATOM 3414 N N . MET B 1 90 ? 7.43 15.867 -0.39 1 94.88 90 MET B N 1
ATOM 3415 C CA . MET B 1 90 ? 8.438 16.234 0.603 1 94.88 90 MET B CA 1
ATOM 3416 C C . MET B 1 90 ? 8.562 15.156 1.677 1 94.88 90 MET B C 1
ATOM 3418 O O . MET B 1 90 ? 9.648 14.914 2.195 1 94.88 90 MET B O 1
ATOM 3422 N N . TRP B 1 91 ? 7.441 14.586 2.033 1 95.56 91 TRP B N 1
ATOM 3423 C CA . TRP B 1 91 ? 7.461 13.484 2.99 1 95.56 91 TRP B CA 1
ATOM 3424 C C . TRP B 1 91 ? 8.266 12.312 2.451 1 95.56 91 TRP B C 1
ATOM 3426 O O . TRP B 1 91 ? 9.125 11.766 3.148 1 95.56 91 TRP B O 1
ATOM 3436 N N . VAL B 1 92 ? 8.062 11.953 1.267 1 94.75 92 VAL B N 1
ATOM 3437 C CA . VAL B 1 92 ? 8.805 10.875 0.618 1 94.75 92 VAL B CA 1
ATOM 3438 C C . VAL B 1 92 ? 10.289 11.234 0.537 1 94.75 92 VAL B C 1
ATOM 3440 O O . VAL B 1 92 ? 11.148 10.422 0.875 1 94.75 92 VAL B O 1
ATOM 3443 N N . ALA B 1 93 ? 10.523 12.453 0.114 1 95.81 93 ALA B N 1
ATOM 3444 C CA . ALA B 1 93 ? 11.898 12.93 0.017 1 95.81 93 ALA B CA 1
ATOM 3445 C C . ALA B 1 93 ? 12.594 12.883 1.377 1 95.81 93 ALA B C 1
ATOM 3447 O O . ALA B 1 93 ? 13.742 12.461 1.482 1 95.81 93 ALA B O 1
ATOM 3448 N N . THR B 1 94 ? 11.891 13.328 2.355 1 96.62 94 THR B N 1
ATOM 3449 C CA . THR B 1 94 ? 12.453 13.305 3.701 1 96.62 94 THR B CA 1
ATOM 3450 C C . THR B 1 94 ? 12.883 11.891 4.086 1 96.62 94 THR B C 1
ATOM 3452 O O . THR B 1 94 ? 14.008 11.68 4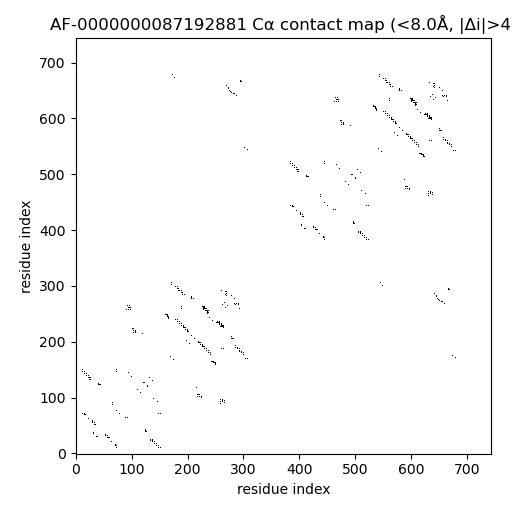.547 1 96.62 94 THR B O 1
ATOM 3455 N N . GLY B 1 95 ? 12.039 10.969 3.92 1 96.62 95 GLY B N 1
ATOM 3456 C CA . GLY B 1 95 ? 12.344 9.594 4.27 1 96.62 95 GLY B CA 1
ATOM 3457 C C . GLY B 1 95 ? 13.562 9.047 3.543 1 96.62 95 GLY B C 1
ATOM 3458 O O . GLY B 1 95 ? 14.453 8.469 4.164 1 96.62 95 GLY B O 1
ATOM 3459 N N . MET B 1 96 ? 13.578 9.281 2.27 1 95.5 96 MET B N 1
ATOM 3460 C CA . MET B 1 96 ? 14.672 8.766 1.444 1 95.5 96 MET B CA 1
ATOM 3461 C C . MET B 1 96 ? 15.984 9.461 1.784 1 95.5 96 MET B C 1
ATOM 3463 O O . MET B 1 96 ? 17.016 8.805 1.927 1 95.5 96 MET B O 1
ATOM 3467 N N . LEU B 1 97 ? 15.938 10.75 1.953 1 96.56 97 LEU B N 1
ATOM 3468 C CA . LEU B 1 97 ? 17.156 11.531 2.141 1 96.56 97 LEU B CA 1
ATOM 3469 C C . LEU B 1 97 ? 17.703 11.352 3.551 1 96.56 97 LEU B C 1
ATOM 3471 O O . LEU B 1 97 ? 18.922 11.242 3.736 1 96.56 97 LEU B O 1
ATOM 3475 N N . VAL B 1 98 ? 16.859 11.328 4.531 1 97.44 98 VAL B N 1
ATOM 3476 C CA . VAL B 1 98 ? 17.328 11.125 5.902 1 97.44 98 VAL B CA 1
ATOM 3477 C C . VAL B 1 98 ? 17.969 9.75 6.035 1 97.44 98 VAL B C 1
ATOM 3479 O O . VAL B 1 98 ? 19.047 9.617 6.629 1 97.44 98 VAL B O 1
ATOM 3482 N N . ALA B 1 99 ? 17.312 8.727 5.492 1 96.69 99 ALA B N 1
ATOM 3483 C CA . ALA B 1 99 ? 17.891 7.387 5.523 1 96.69 99 ALA B CA 1
ATOM 3484 C C . ALA B 1 99 ? 19.281 7.375 4.879 1 96.69 99 ALA B C 1
ATOM 3486 O O . ALA B 1 99 ? 20.234 6.816 5.441 1 96.69 99 ALA B O 1
ATOM 3487 N N . LEU B 1 100 ? 19.391 8.016 3.779 1 95.81 100 LEU B N 1
ATOM 3488 C CA . LEU B 1 100 ? 20.656 8.062 3.037 1 95.81 100 LEU B CA 1
ATOM 3489 C C . LEU B 1 100 ? 21.703 8.844 3.805 1 95.81 100 LEU B C 1
ATOM 3491 O O . LEU B 1 100 ? 22.859 8.398 3.928 1 95.81 100 LEU B O 1
ATOM 3495 N N . MET B 1 101 ? 21.328 9.953 4.309 1 96.88 101 MET B N 1
ATOM 3496 C CA . MET B 1 101 ? 22.25 10.875 4.965 1 96.88 101 MET B CA 1
ATOM 3497 C C . MET B 1 101 ? 22.781 10.289 6.266 1 96.88 101 MET B C 1
ATOM 3499 O O . MET B 1 101 ? 23.812 10.727 6.781 1 96.88 101 MET B O 1
ATOM 3503 N N . ILE B 1 102 ? 22.094 9.328 6.816 1 96.75 102 ILE B N 1
ATOM 3504 C CA . ILE B 1 102 ? 22.578 8.68 8.039 1 96.75 102 ILE B CA 1
ATOM 3505 C C . ILE B 1 102 ? 23.312 7.391 7.68 1 96.75 102 ILE B C 1
ATOM 3507 O O . ILE B 1 102 ? 24.422 7.152 8.156 1 96.75 102 ILE B O 1
ATOM 3511 N N . ALA B 1 103 ? 22.766 6.586 6.777 1 95.31 103 ALA B N 1
ATOM 3512 C CA . ALA B 1 103 ? 23.297 5.266 6.465 1 95.31 103 ALA B CA 1
ATOM 3513 C C . ALA B 1 103 ? 24.656 5.375 5.777 1 95.31 103 ALA B C 1
ATOM 3515 O O . ALA B 1 103 ? 25.562 4.578 6.039 1 95.31 103 ALA B O 1
ATOM 3516 N N . LEU B 1 104 ? 24.828 6.344 4.949 1 95.12 104 LEU B N 1
ATOM 3517 C CA . LEU B 1 104 ? 26.031 6.43 4.145 1 95.12 104 LEU B CA 1
ATOM 3518 C C . LEU B 1 104 ? 27.234 6.844 4.996 1 95.12 104 LEU B C 1
ATOM 3520 O O . LEU B 1 104 ? 28.234 6.137 5.051 1 95.12 104 LEU B O 1
ATOM 3524 N N . PRO B 1 105 ? 27.188 7.961 5.711 1 95.06 105 PRO B N 1
ATOM 3525 C CA . PRO B 1 105 ? 28.344 8.32 6.535 1 95.06 105 PRO B CA 1
ATOM 3526 C C . PRO B 1 105 ? 28.625 7.301 7.641 1 95.06 105 PRO B C 1
ATOM 3528 O O . PRO B 1 105 ? 29.781 7 7.934 1 95.06 105 PRO B O 1
ATOM 3531 N N . VAL B 1 106 ? 27.609 6.742 8.242 1 96.06 106 VAL B N 1
ATOM 3532 C CA . VAL B 1 106 ? 27.812 5.746 9.289 1 96.06 106 VAL B CA 1
ATOM 3533 C C . VAL B 1 106 ? 28.391 4.465 8.688 1 96.06 106 VAL B C 1
ATOM 3535 O O . VAL B 1 106 ? 29.312 3.873 9.242 1 96.06 106 VAL B O 1
ATOM 3538 N N . GLY B 1 107 ? 27.828 4.043 7.527 1 95.44 107 GLY B N 1
ATOM 3539 C CA . GLY B 1 107 ? 28.359 2.885 6.832 1 95.44 107 GLY B CA 1
ATOM 3540 C C . GLY B 1 107 ? 29.812 3.053 6.426 1 95.44 107 GLY B C 1
ATOM 3541 O O . GLY B 1 107 ? 30.609 2.129 6.574 1 95.44 107 GLY B O 1
ATOM 3542 N N . GLN B 1 108 ? 30.141 4.184 5.977 1 94.44 108 GLN B N 1
ATOM 3543 C CA . GLN B 1 108 ? 31.516 4.477 5.613 1 94.44 108 GLN B CA 1
ATOM 3544 C C . GLN B 1 108 ? 32.438 4.453 6.84 1 94.44 108 GLN B C 1
ATOM 3546 O O . GLN B 1 108 ? 33.594 4.031 6.758 1 94.44 108 GLN B O 1
ATOM 3551 N N . GLY B 1 109 ? 31.922 4.934 7.91 1 95.88 109 GLY B N 1
ATOM 3552 C CA . GLY B 1 109 ? 32.656 4.844 9.156 1 95.88 109 GLY B CA 1
ATOM 3553 C C . GLY B 1 109 ? 32.969 3.416 9.57 1 95.88 109 GLY B C 1
ATOM 3554 O O . GLY B 1 109 ? 34.062 3.107 10.008 1 95.88 109 GLY B O 1
ATOM 3555 N N . VAL B 1 110 ? 32.031 2.574 9.406 1 95 110 VAL B N 1
ATOM 3556 C CA . VAL B 1 110 ? 32.188 1.161 9.727 1 95 110 VAL B CA 1
ATOM 3557 C C . VAL B 1 110 ? 33.25 0.542 8.805 1 95 110 VAL B C 1
ATOM 3559 O O . VAL B 1 110 ? 34.094 -0.214 9.25 1 95 110 VAL B O 1
ATOM 3562 N N . ILE B 1 111 ? 33.125 0.884 7.594 1 94.81 111 ILE B N 1
ATOM 3563 C CA . ILE B 1 111 ? 34.094 0.384 6.605 1 94.81 111 ILE B CA 1
ATOM 3564 C C . ILE B 1 111 ? 35.5 0.83 6.977 1 94.81 111 ILE B C 1
ATOM 3566 O O . ILE B 1 111 ? 36.438 0.025 6.969 1 94.81 111 ILE B O 1
ATOM 3570 N N . ALA B 1 112 ? 35.625 2.025 7.305 1 95.25 112 ALA B N 1
ATOM 3571 C CA . ALA B 1 112 ? 36.938 2.564 7.684 1 95.25 112 ALA B CA 1
ATOM 3572 C C . ALA B 1 112 ? 37.469 1.887 8.945 1 95.25 112 ALA B C 1
ATOM 3574 O O . ALA B 1 112 ? 38.656 1.606 9.055 1 95.25 112 ALA B O 1
ATOM 3575 N N . ALA B 1 113 ? 36.656 1.585 9.844 1 96.19 113 ALA B N 1
ATOM 3576 C CA . ALA B 1 113 ? 37.031 1.02 11.133 1 96.19 113 ALA B CA 1
ATOM 3577 C C . ALA B 1 113 ? 37.375 -0.467 11 1 96.19 113 ALA B C 1
ATOM 3579 O O . ALA B 1 113 ? 38.188 -0.994 11.742 1 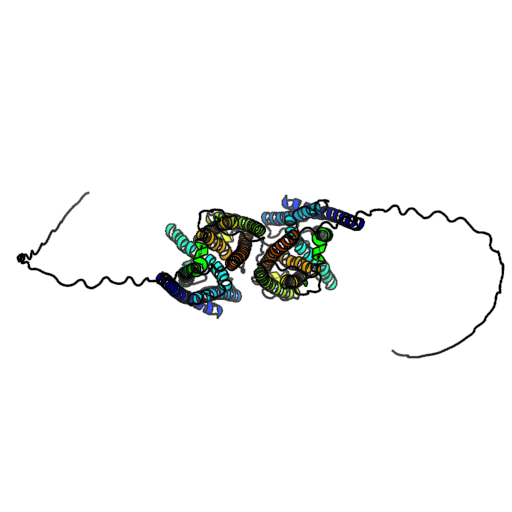96.19 113 ALA B O 1
ATOM 3580 N N . THR B 1 114 ? 36.75 -1.18 10.078 1 93.94 114 THR B N 1
ATOM 3581 C CA . THR B 1 114 ? 36.875 -2.631 10.008 1 93.94 114 THR B CA 1
ATOM 3582 C C . THR B 1 114 ? 37.75 -3.043 8.836 1 93.94 114 THR B C 1
ATOM 3584 O O . THR B 1 114 ? 38.219 -4.188 8.766 1 93.94 114 THR B O 1
ATOM 3587 N N . GLY B 1 115 ? 37.938 -2.236 7.918 1 92.62 115 GLY B N 1
ATOM 3588 C CA . GLY B 1 115 ? 38.688 -2.57 6.715 1 92.62 115 GLY B CA 1
ATOM 3589 C C . GLY B 1 115 ? 37.875 -3.354 5.703 1 92.62 115 GLY B C 1
ATOM 3590 O O . GLY B 1 115 ? 38.438 -4 4.816 1 92.62 115 GLY B O 1
ATOM 3591 N N . ALA B 1 116 ? 36.594 -3.27 5.898 1 90.25 116 ALA B N 1
ATOM 3592 C CA . ALA B 1 116 ? 35.719 -3.975 4.973 1 90.25 116 ALA B CA 1
ATOM 3593 C C . ALA B 1 116 ? 35.781 -3.367 3.574 1 90.25 116 ALA B C 1
ATOM 3595 O O . ALA B 1 116 ? 36.25 -2.24 3.406 1 90.25 116 ALA B O 1
ATOM 3596 N N . GLU B 1 117 ? 35.375 -4.137 2.613 1 88.31 117 GLU B N 1
ATOM 3597 C CA . GLU B 1 117 ? 35.344 -3.646 1.239 1 88.31 117 GLU B CA 1
ATOM 3598 C C . GLU B 1 117 ? 34.344 -2.486 1.084 1 88.31 117 GLU B C 1
ATOM 3600 O O . GLU B 1 117 ? 33.281 -2.51 1.656 1 88.31 117 GLU B O 1
ATOM 3605 N N . ASN B 1 118 ? 34.812 -1.521 0.285 1 89.81 118 ASN B N 1
ATOM 3606 C CA . ASN B 1 118 ? 34 -0.347 0.034 1 89.81 118 ASN B CA 1
ATOM 3607 C C . ASN B 1 118 ? 33.312 -0.417 -1.336 1 89.81 118 ASN B C 1
ATOM 3609 O O . ASN B 1 118 ? 33.969 -0.26 -2.363 1 89.81 118 ASN B O 1
ATOM 3613 N N . PRO B 1 119 ? 32 -0.591 -1.322 1 85.12 119 PRO B N 1
ATOM 3614 C CA . PRO B 1 119 ? 31.328 -0.681 -2.609 1 85.12 119 PRO B CA 1
ATOM 3615 C C . PRO B 1 119 ? 31.453 0.595 -3.439 1 85.12 119 PRO B C 1
ATOM 3617 O O . PRO B 1 119 ? 31.344 0.552 -4.668 1 85.12 119 PRO B O 1
ATOM 3620 N N . ALA B 1 120 ? 31.75 1.674 -2.863 1 85.38 120 ALA B N 1
ATOM 3621 C CA . ALA B 1 120 ? 31.859 2.955 -3.553 1 85.38 120 ALA B CA 1
ATOM 3622 C C . ALA B 1 120 ? 33.125 2.99 -4.43 1 85.38 120 ALA B C 1
ATOM 3624 O O . ALA B 1 120 ? 33.219 3.822 -5.332 1 85.38 120 ALA B O 1
ATOM 3625 N N . LEU B 1 121 ? 33.969 2.109 -4.141 1 86.75 121 LEU B N 1
ATOM 3626 C CA . LEU B 1 121 ? 35.25 2.094 -4.863 1 86.75 121 LEU B CA 1
ATOM 3627 C C . LEU B 1 121 ? 35.25 0.977 -5.902 1 86.75 121 LEU B C 1
ATOM 3629 O O . LEU B 1 121 ? 36.219 0.861 -6.676 1 86.75 121 LEU B O 1
ATOM 3633 N N . SER B 1 122 ? 34.156 0.286 -5.855 1 81.62 122 SER B N 1
ATOM 3634 C CA . SER B 1 122 ? 34.094 -0.804 -6.82 1 81.62 122 SER B CA 1
ATOM 3635 C C . SER B 1 122 ? 34 -0.273 -8.25 1 81.62 122 SER B C 1
ATOM 3637 O O . SER B 1 122 ? 33.344 0.754 -8.484 1 81.62 122 SER B O 1
ATOM 3639 N N . ASP B 1 123 ? 34.656 -0.85 -9.219 1 83.69 123 ASP B N 1
ATOM 3640 C CA . ASP B 1 123 ? 34.656 -0.472 -10.625 1 83.69 123 ASP B CA 1
ATOM 3641 C C . ASP B 1 123 ? 33.906 -1.512 -11.469 1 83.69 123 ASP B C 1
ATOM 3643 O O . ASP B 1 123 ? 34.375 -1.874 -12.555 1 83.69 123 ASP B O 1
ATOM 3647 N N . ASP B 1 124 ? 32.844 -1.931 -11.008 1 83.75 124 ASP B N 1
ATOM 3648 C CA . ASP B 1 124 ? 32.156 -3.01 -11.695 1 83.75 124 ASP B CA 1
ATOM 3649 C C . ASP B 1 124 ? 31.094 -2.459 -12.648 1 83.75 124 ASP B C 1
ATOM 3651 O O . ASP B 1 124 ? 31.328 -2.336 -13.852 1 83.75 124 ASP B O 1
ATOM 3655 N N . MET B 1 125 ? 30.094 -1.927 -12.188 1 86.75 125 MET B N 1
ATOM 3656 C CA . MET B 1 125 ? 29.016 -1.432 -13.047 1 86.75 125 MET B CA 1
ATOM 3657 C C . MET B 1 125 ? 29.219 0.043 -13.375 1 86.75 125 MET B C 1
ATOM 3659 O O . MET B 1 125 ? 29.156 0.438 -14.539 1 86.75 125 MET B O 1
ATOM 3663 N N . LEU B 1 126 ? 29.594 0.811 -12.359 1 92.31 126 LEU B N 1
ATOM 3664 C CA . LEU B 1 126 ? 29.797 2.248 -12.5 1 92.31 126 LEU B CA 1
ATOM 3665 C C . LEU B 1 126 ? 31.203 2.645 -12.047 1 92.31 126 LEU B C 1
ATOM 3667 O O . LEU B 1 126 ? 31.766 2.021 -11.148 1 92.31 126 LEU B O 1
ATOM 3671 N N . ARG B 1 127 ? 31.734 3.664 -12.711 1 94.31 127 ARG B N 1
ATOM 3672 C CA . ARG B 1 127 ? 33 4.215 -12.258 1 94.31 127 ARG B CA 1
ATOM 3673 C C . ARG B 1 127 ? 32.875 4.797 -10.852 1 94.31 127 ARG B C 1
ATOM 3675 O O . ARG B 1 127 ? 31.844 5.359 -10.5 1 94.31 127 ARG B O 1
ATOM 3682 N N . PRO B 1 128 ? 33.938 4.762 -10.141 1 92.5 128 PRO B N 1
ATOM 3683 C CA . PRO B 1 128 ? 33.875 5.16 -8.727 1 92.5 128 PRO B CA 1
ATOM 3684 C C . PRO B 1 128 ? 33.438 6.613 -8.547 1 92.5 128 PRO B C 1
ATOM 3686 O O . PRO B 1 128 ? 32.781 6.938 -7.562 1 92.5 128 PRO B O 1
ATOM 3689 N N . TRP B 1 129 ? 33.781 7.488 -9.453 1 92.75 129 TRP B N 1
ATOM 3690 C CA . TRP B 1 129 ? 33.438 8.898 -9.281 1 92.75 129 TRP B CA 1
ATOM 3691 C C . TRP B 1 129 ? 31.922 9.102 -9.312 1 92.75 129 TRP B C 1
ATOM 3693 O O . TRP B 1 129 ? 31.422 10.094 -8.797 1 92.75 129 TRP B O 1
ATOM 3703 N N . VAL B 1 130 ? 31.219 8.203 -9.938 1 94.88 130 VAL B N 1
ATOM 3704 C CA . VAL B 1 130 ? 29.766 8.305 -10.047 1 94.88 130 VAL B CA 1
ATOM 3705 C C . VAL B 1 130 ? 29.141 8.219 -8.656 1 94.88 130 VAL B C 1
ATOM 3707 O O . VAL B 1 130 ? 28.172 8.93 -8.367 1 94.88 130 VAL B O 1
ATOM 3710 N N . PHE B 1 131 ? 29.719 7.469 -7.84 1 92.44 131 PHE B N 1
ATOM 3711 C CA . PHE B 1 131 ? 29.203 7.332 -6.48 1 92.44 131 PHE B CA 1
ATOM 3712 C C . PHE B 1 131 ? 29.281 8.664 -5.738 1 92.44 131 PHE B C 1
ATOM 3714 O O . PHE B 1 131 ? 28.328 9.062 -5.07 1 92.44 131 PHE B O 1
ATOM 3721 N N . GLY B 1 132 ? 30.391 9.297 -5.836 1 91.44 132 GLY B N 1
ATOM 3722 C CA . GLY B 1 132 ? 30.547 10.594 -5.191 1 91.44 132 GLY B CA 1
ATOM 3723 C C . GLY B 1 132 ? 29.578 11.641 -5.711 1 91.44 132 GLY B C 1
ATOM 3724 O O . GLY B 1 132 ? 29 12.398 -4.934 1 91.44 132 GLY B O 1
ATOM 3725 N N . VAL B 1 133 ? 29.391 11.617 -6.957 1 93.19 133 VAL B N 1
ATOM 3726 C CA . VAL B 1 133 ? 28.531 12.617 -7.578 1 93.19 133 VAL B CA 1
ATOM 3727 C C . VAL B 1 133 ? 27.078 12.359 -7.184 1 93.19 133 VAL B C 1
ATOM 3729 O O . VAL B 1 133 ? 26.359 13.281 -6.797 1 93.19 133 VAL B O 1
ATOM 3732 N N . VAL B 1 134 ? 26.672 11.117 -7.223 1 94.12 134 VAL B N 1
ATOM 3733 C CA . VAL B 1 134 ? 25.281 10.773 -6.973 1 94.12 134 VAL B CA 1
ATOM 3734 C C . VAL B 1 134 ? 24.969 10.906 -5.484 1 94.12 134 VAL B C 1
ATOM 3736 O O . VAL B 1 134 ? 24.125 11.703 -5.082 1 94.12 134 VAL B O 1
ATOM 3739 N N . TYR B 1 135 ? 25.719 10.242 -4.695 1 94.12 135 TYR B N 1
ATOM 3740 C CA . TYR B 1 135 ? 25.375 10.164 -3.281 1 94.12 135 TYR B CA 1
ATOM 3741 C C . TYR B 1 135 ? 25.859 11.398 -2.527 1 94.12 135 TYR B C 1
ATOM 3743 O O . TYR B 1 135 ? 25.203 11.844 -1.58 1 94.12 135 TYR B O 1
ATOM 3751 N N . GLY B 1 136 ? 27.031 11.922 -2.947 1 92.88 136 GLY B N 1
ATOM 3752 C CA . GLY B 1 136 ? 27.438 13.211 -2.393 1 92.88 136 GLY B CA 1
ATOM 3753 C C . GLY B 1 136 ? 26.469 14.328 -2.717 1 92.88 136 GLY B C 1
ATOM 3754 O O . GLY B 1 136 ? 26.141 15.148 -1.852 1 92.88 136 GLY B O 1
ATOM 3755 N N . GLY B 1 137 ? 25.984 14.336 -3.928 1 93.5 137 GLY B N 1
ATOM 3756 C CA . GLY B 1 137 ? 24.984 15.312 -4.34 1 93.5 137 GLY B CA 1
ATOM 3757 C C . GLY B 1 137 ? 23.672 15.18 -3.594 1 93.5 137 GLY B C 1
ATOM 3758 O O . GLY B 1 137 ? 23.094 16.172 -3.158 1 93.5 137 GLY B O 1
ATOM 3759 N N . LEU B 1 138 ? 23.25 13.992 -3.418 1 95.56 138 LEU B N 1
ATOM 3760 C CA . LEU B 1 138 ? 21.984 13.734 -2.725 1 95.56 138 LEU B CA 1
ATOM 3761 C C . LEU B 1 138 ? 22.078 14.141 -1.258 1 95.56 138 LEU B C 1
ATOM 3763 O O . LEU B 1 138 ? 21.125 14.68 -0.697 1 95.56 138 LEU B O 1
ATOM 3767 N N . CYS B 1 139 ? 23.188 13.914 -0.655 1 95.88 139 CYS B N 1
ATOM 3768 C CA . CYS B 1 139 ? 23.375 14.32 0.733 1 95.88 139 CYS B CA 1
ATOM 3769 C C . CYS B 1 139 ? 23.375 15.836 0.864 1 95.88 139 CYS B C 1
ATOM 3771 O O . CYS B 1 139 ? 22.719 16.375 1.752 1 95.88 139 CYS B O 1
ATOM 3773 N N . ALA B 1 140 ? 24.094 16.453 -0.044 1 95.25 140 ALA B N 1
ATOM 3774 C CA . ALA B 1 140 ? 24.125 17.906 -0.026 1 95.25 140 ALA B CA 1
ATOM 3775 C C . ALA B 1 140 ? 22.75 18.5 -0.259 1 95.25 140 ALA B C 1
ATOM 3777 O O . ALA B 1 140 ? 22.312 19.391 0.479 1 95.25 140 ALA B O 1
ATOM 3778 N N . GLU B 1 141 ? 22.078 17.984 -1.207 1 95.94 141 GLU B N 1
ATOM 3779 C CA . GLU B 1 141 ? 20.719 18.453 -1.513 1 95.94 141 GLU B CA 1
ATOM 3780 C C . GLU B 1 141 ? 19.766 18.156 -0.359 1 95.94 141 GLU B C 1
ATOM 3782 O O . GLU B 1 141 ? 18.938 19 -0.009 1 95.94 141 GLU B O 1
ATOM 3787 N N . GLY B 1 142 ? 19.859 16.984 0.169 1 96.62 142 GLY B N 1
ATOM 3788 C CA . GLY B 1 142 ? 19.016 16.625 1.295 1 96.62 142 GLY B CA 1
ATOM 3789 C C . GLY B 1 142 ? 19.172 17.562 2.475 1 96.62 142 GLY B C 1
ATOM 3790 O O . GLY B 1 142 ? 18.172 18 3.066 1 96.62 142 GLY B O 1
ATOM 3791 N N . LEU B 1 143 ? 20.375 17.906 2.799 1 95.88 143 LEU B N 1
ATOM 3792 C CA . LEU B 1 143 ? 20.656 18.781 3.936 1 95.88 143 LEU B CA 1
ATOM 3793 C C . LEU B 1 143 ? 20.016 20.141 3.742 1 95.88 143 LEU B C 1
ATOM 3795 O O . LEU B 1 143 ? 19.312 20.641 4.633 1 95.88 143 LEU B O 1
ATOM 3799 N N . VAL B 1 144 ? 20.156 20.688 2.588 1 95.88 144 VAL B N 1
ATOM 3800 C CA . VAL B 1 144 ? 19.688 22.047 2.355 1 95.88 144 VAL B CA 1
ATOM 3801 C C . VAL B 1 144 ? 18.172 22.047 2.15 1 95.88 144 VAL B C 1
ATOM 3803 O O . VAL B 1 144 ? 17.469 22.953 2.625 1 95.88 144 VAL B O 1
ATOM 3806 N N . LEU B 1 145 ? 17.656 21.094 1.452 1 96.19 145 LEU B N 1
ATOM 3807 C CA . LEU B 1 145 ? 16.219 21.016 1.198 1 96.19 145 LEU B CA 1
ATOM 3808 C C . LEU B 1 145 ? 15.453 20.797 2.496 1 96.19 145 LEU B C 1
ATOM 3810 O O . LEU B 1 145 ? 14.438 21.453 2.738 1 96.19 145 LEU B O 1
ATOM 3814 N N . LEU B 1 146 ? 15.898 19.875 3.301 1 97.12 146 LEU B N 1
ATOM 3815 C CA . LEU B 1 146 ? 15.219 19.594 4.559 1 97.12 146 LEU B CA 1
ATOM 3816 C C . LEU B 1 146 ? 15.289 20.797 5.5 1 97.12 146 LEU B C 1
ATOM 3818 O O . LEU B 1 146 ? 14.336 21.078 6.223 1 97.12 146 LEU B O 1
ATOM 3822 N N . ALA B 1 147 ? 16.422 21.484 5.465 1 95.94 147 ALA B N 1
ATOM 3823 C CA . ALA B 1 147 ? 16.531 22.703 6.262 1 95.94 147 ALA B CA 1
ATOM 3824 C C . ALA B 1 147 ? 15.555 23.766 5.785 1 95.94 147 ALA B C 1
ATOM 3826 O O . ALA B 1 147 ? 14.875 24.391 6.594 1 95.94 147 ALA B O 1
ATOM 3827 N N . ALA B 1 148 ? 15.484 23.922 4.508 1 94.38 148 ALA B N 1
ATOM 3828 C CA . ALA B 1 148 ? 14.539 24.891 3.945 1 94.38 148 ALA B CA 1
ATOM 3829 C C . ALA B 1 148 ? 13.102 24.516 4.293 1 94.38 148 ALA B C 1
ATOM 3831 O O . ALA B 1 148 ? 12.289 25.375 4.621 1 94.38 148 ALA B O 1
ATOM 3832 N N . PHE B 1 149 ? 12.805 23.328 4.234 1 94.56 149 PHE B N 1
ATOM 3833 C CA . PHE B 1 149 ? 11.461 22.859 4.535 1 94.56 149 PHE B CA 1
ATOM 3834 C C . PHE B 1 149 ? 11.133 23.062 6.008 1 94.56 149 PHE B C 1
ATOM 3836 O O . PHE B 1 149 ? 9.992 23.391 6.355 1 94.56 149 PHE B O 1
ATOM 3843 N N . ALA B 1 150 ? 12.125 22.766 6.844 1 93.62 150 ALA B N 1
ATOM 3844 C CA . ALA B 1 150 ? 11.906 23 8.273 1 93.62 150 ALA B CA 1
ATOM 3845 C C . ALA B 1 150 ? 11.539 24.453 8.539 1 93.62 150 ALA B C 1
ATOM 3847 O O . ALA B 1 150 ? 10.648 24.75 9.344 1 93.62 150 ALA B O 1
ATOM 3848 N N . LEU B 1 151 ? 12.219 25.344 7.891 1 92 151 LEU B N 1
ATOM 3849 C CA . LEU B 1 151 ? 11.914 26.766 8.039 1 92 151 LEU B CA 1
ATOM 3850 C C . LEU B 1 151 ? 10.531 27.078 7.488 1 92 151 LEU B C 1
ATOM 3852 O O . LEU B 1 151 ? 9.766 27.828 8.109 1 92 151 LEU B O 1
ATOM 3856 N N . TYR B 1 152 ? 10.234 26.484 6.418 1 90.25 152 TYR B N 1
ATOM 3857 C CA . TYR B 1 152 ? 8.922 26.656 5.809 1 90.25 152 TYR B CA 1
ATOM 3858 C C . TYR B 1 152 ? 7.82 26.172 6.738 1 90.25 152 TYR B C 1
ATOM 3860 O O . TYR B 1 152 ? 6.828 26.859 6.953 1 90.25 152 TYR B O 1
ATOM 3868 N N . ALA B 1 153 ? 7.992 25.016 7.289 1 90.62 153 ALA B N 1
ATOM 3869 C CA . ALA B 1 153 ? 7.02 24.438 8.203 1 90.62 153 ALA B CA 1
ATOM 3870 C C . ALA B 1 153 ? 6.848 25.297 9.453 1 90.62 153 ALA B C 1
ATOM 3872 O O . ALA B 1 153 ? 5.734 25.469 9.953 1 90.62 153 ALA B O 1
ATOM 3873 N N . GLY B 1 154 ? 7.961 25.828 9.914 1 89.25 154 GLY B N 1
ATOM 3874 C CA . GLY B 1 154 ? 7.902 26.719 11.062 1 89.25 154 GLY B CA 1
ATOM 3875 C C . GLY B 1 154 ? 7.121 28 10.789 1 89.25 154 GLY B C 1
ATOM 3876 O O . GLY B 1 154 ? 6.398 28.484 11.656 1 89.25 154 GLY B O 1
ATOM 3877 N N . GLU B 1 155 ? 7.289 28.484 9.633 1 87.19 155 GLU B N 1
ATOM 3878 C CA . GLU B 1 155 ? 6.578 29.688 9.242 1 87.19 155 GLU B CA 1
ATOM 3879 C C . GLU B 1 155 ? 5.086 29.422 9.07 1 87.19 155 GLU B C 1
ATOM 3881 O O . GLU B 1 155 ? 4.254 30.25 9.461 1 87.19 155 GLU B O 1
ATOM 3886 N N . ARG B 1 156 ? 4.816 28.328 8.578 1 84.88 156 ARG B N 1
ATOM 3887 C CA . ARG B 1 156 ? 3.432 28.062 8.211 1 84.88 156 ARG B CA 1
ATOM 3888 C C . ARG B 1 156 ? 2.654 27.484 9.391 1 84.88 156 ARG B C 1
ATOM 3890 O O . ARG B 1 156 ? 1.484 27.828 9.594 1 84.88 156 ARG B O 1
ATOM 3897 N N . TRP B 1 157 ? 3.311 26.609 10.133 1 89.12 157 TRP B N 1
ATOM 3898 C CA . TRP B 1 157 ? 2.592 25.891 11.18 1 89.12 157 TRP B CA 1
ATOM 3899 C C . TRP B 1 157 ? 3.26 26.094 12.539 1 89.12 157 TRP B C 1
ATOM 3901 O O . TRP B 1 157 ? 3.152 25.234 13.422 1 89.12 157 TRP B O 1
ATOM 3911 N N . GLY B 1 158 ? 3.912 27.109 12.719 1 89.44 158 GLY B N 1
ATOM 3912 C CA . GLY B 1 158 ? 4.641 27.359 13.945 1 89.44 158 GLY B CA 1
ATOM 3913 C C . GLY B 1 158 ? 3.781 27.234 15.195 1 89.44 158 GLY B C 1
ATOM 3914 O O . GLY B 1 158 ? 4.203 26.656 16.188 1 89.44 158 GLY B O 1
ATOM 3915 N N . ARG B 1 159 ? 2.637 27.75 15.203 1 89.06 159 ARG B N 1
ATOM 3916 C CA . ARG B 1 159 ? 1.741 27.688 16.344 1 89.06 159 ARG B CA 1
ATOM 3917 C C . ARG B 1 159 ? 1.361 26.25 16.688 1 89.06 159 ARG B C 1
ATOM 3919 O O . ARG B 1 159 ? 1.393 25.844 17.844 1 89.06 159 ARG B O 1
ATOM 3926 N N . LEU B 1 160 ? 1.054 25.531 15.68 1 88.81 160 LEU B N 1
ATOM 3927 C CA . LEU B 1 160 ? 0.696 24.125 15.883 1 88.81 160 LEU B CA 1
ATOM 3928 C C . LEU B 1 160 ? 1.874 23.344 16.438 1 88.81 160 LEU B C 1
ATOM 3930 O O . LEU B 1 160 ? 1.705 22.531 17.359 1 88.81 160 LEU B O 1
ATOM 3934 N N . LEU B 1 161 ? 3.016 23.641 15.938 1 92.88 161 LEU B N 1
ATOM 3935 C CA . LEU B 1 161 ? 4.211 22.891 16.328 1 92.88 161 LEU B CA 1
ATOM 3936 C C . LEU B 1 161 ? 4.586 23.188 17.781 1 92.88 161 LEU B C 1
ATOM 3938 O O . LEU B 1 161 ? 5.219 22.359 18.438 1 92.88 161 LEU B O 1
ATOM 3942 N N . ARG B 1 162 ? 4.137 24.281 18.281 1 93.38 162 ARG B N 1
ATOM 3943 C CA . ARG B 1 162 ? 4.477 24.672 19.656 1 93.38 162 ARG B CA 1
ATOM 3944 C C . ARG B 1 162 ? 3.355 24.328 20.625 1 93.38 162 ARG B C 1
ATOM 3946 O O . ARG B 1 162 ? 3.535 24.406 21.844 1 93.38 162 ARG B O 1
ATOM 3953 N N . THR B 1 163 ? 2.283 23.906 20.094 1 93 163 THR B N 1
ATOM 3954 C CA . THR B 1 163 ? 1.173 23.484 20.938 1 93 163 THR B CA 1
ATOM 3955 C C . THR B 1 163 ? 1.498 22.156 21.641 1 93 163 THR B C 1
ATOM 3957 O O . THR B 1 163 ? 2.205 21.312 21.094 1 93 163 THR B O 1
ATOM 3960 N N . ARG B 1 164 ? 0.971 22.125 22.844 1 94.75 164 ARG B N 1
ATOM 3961 C CA . ARG B 1 164 ? 1.169 20.875 23.578 1 94.75 164 ARG B CA 1
ATOM 3962 C C . ARG B 1 164 ? 0.244 19.781 23.062 1 94.75 164 ARG B C 1
ATOM 3964 O O . ARG B 1 164 ? -0.898 20.047 22.688 1 94.75 164 ARG B O 1
ATOM 3971 N N . VAL B 1 165 ? 0.668 18.531 23.047 1 94.31 165 VAL B N 1
ATOM 3972 C CA . VAL B 1 165 ? -0.071 17.391 22.516 1 94.31 165 VAL B CA 1
ATOM 3973 C C . VAL B 1 165 ? -1.417 17.266 23.219 1 94.31 165 VAL B C 1
ATOM 3975 O O . VAL B 1 165 ? -2.438 17 22.594 1 94.31 165 VAL B O 1
ATOM 3978 N N . ARG B 1 166 ? -1.443 17.531 24.516 1 92.31 166 ARG B N 1
ATOM 3979 C CA . ARG B 1 166 ? -2.674 17.406 25.281 1 92.31 166 ARG B CA 1
ATOM 3980 C C . ARG B 1 166 ? -3.688 18.469 24.891 1 92.31 166 ARG B C 1
ATOM 3982 O O . ARG B 1 166 ? -4.887 18.312 25.141 1 92.31 166 ARG B O 1
ATOM 3989 N N . ASP B 1 167 ? -3.266 19.547 24.297 1 91.44 167 ASP B N 1
ATOM 3990 C CA . ASP B 1 167 ? -4.133 20.688 23.984 1 91.44 167 ASP B CA 1
ATOM 3991 C C . ASP B 1 167 ? -4.684 20.562 22.562 1 91.44 167 ASP B C 1
ATOM 3993 O O . ASP B 1 167 ? -5.449 21.422 22.109 1 91.44 167 ASP B O 1
ATOM 3997 N N . LEU B 1 168 ? -4.352 19.516 21.891 1 88.88 168 LEU B N 1
ATOM 3998 C CA . LEU B 1 168 ? -4.875 19.312 20.547 1 88.88 168 LEU B CA 1
ATOM 3999 C C . LEU B 1 168 ? -6.367 19 20.594 1 88.88 168 LEU B C 1
ATOM 4001 O O . LEU B 1 168 ? -6.832 18.281 21.469 1 88.88 168 LEU B O 1
ATOM 4005 N N . THR B 1 169 ? -7.027 19.625 19.734 1 83.5 169 THR B N 1
ATOM 4006 C CA . THR B 1 169 ? -8.461 19.375 19.641 1 83.5 169 THR B CA 1
ATOM 4007 C C . THR B 1 169 ? -8.719 17.984 19.078 1 83.5 169 THR B C 1
ATOM 4009 O O . THR B 1 169 ? -8.102 17.578 18.094 1 83.5 169 THR B O 1
ATOM 4012 N N . ASP B 1 170 ? -9.602 17.281 19.703 1 81.19 170 ASP B N 1
ATOM 4013 C CA . ASP B 1 170 ? -9.961 15.953 19.219 1 81.19 170 ASP B CA 1
ATOM 4014 C C . ASP B 1 170 ? -10.734 16.047 17.906 1 81.19 170 ASP B C 1
ATOM 4016 O O . ASP B 1 170 ? -11.562 16.938 17.719 1 81.19 170 ASP B O 1
ATOM 4020 N N . PRO B 1 171 ? -10.336 15.195 16.984 1 76.31 171 PRO B N 1
ATOM 4021 C CA . PRO B 1 171 ? -11.078 15.195 15.719 1 76.31 171 PRO B CA 1
ATOM 4022 C C . PRO B 1 171 ? -12.562 14.898 15.898 1 76.31 171 PRO B C 1
ATOM 4024 O O . PRO B 1 171 ? -12.93 14.031 16.703 1 76.31 171 PRO B O 1
ATOM 4027 N N . ALA B 1 172 ? -13.305 15.734 15.219 1 72.19 172 ALA B N 1
ATOM 4028 C CA . ALA B 1 172 ? -14.758 15.625 15.336 1 72.19 172 ALA B CA 1
ATOM 4029 C C . ALA B 1 172 ? -15.266 14.375 14.617 1 72.19 172 ALA B C 1
ATOM 4031 O O . ALA B 1 172 ? -15.148 14.266 13.398 1 72.19 172 ALA B O 1
ATOM 4032 N N . GLY B 1 173 ? -15.523 13.352 15.32 1 73.88 173 GLY B N 1
ATOM 4033 C CA . GLY B 1 173 ? -16.297 12.227 14.805 1 73.88 173 GLY B CA 1
ATOM 4034 C C . GLY B 1 173 ? -15.422 11.117 14.25 1 73.88 173 GLY B C 1
ATOM 4035 O O . GLY B 1 173 ? -15.883 9.984 14.094 1 73.88 173 GLY B O 1
ATOM 4036 N N . THR B 1 174 ? -14.156 11.438 13.898 1 82.5 174 THR B N 1
ATOM 4037 C CA . THR B 1 174 ? -13.383 10.391 13.227 1 82.5 174 THR B CA 1
ATOM 4038 C C . THR B 1 174 ? -12.258 9.883 14.117 1 82.5 174 THR B C 1
ATOM 4040 O O . THR B 1 174 ? -11.375 9.156 13.664 1 82.5 174 THR B O 1
ATOM 4043 N N . GLN B 1 175 ? -12.203 10.305 15.328 1 85.62 175 GLN B N 1
ATOM 4044 C CA . GLN B 1 175 ? -11.125 9.953 16.234 1 85.62 175 GLN B CA 1
ATOM 4045 C C . GLN B 1 175 ? -10.992 8.438 16.391 1 85.62 175 GLN B C 1
ATOM 4047 O O . GLN B 1 175 ? -9.883 7.898 16.359 1 85.62 175 GLN B O 1
ATOM 4052 N N . GLY B 1 176 ? -12.133 7.789 16.578 1 86.56 176 GLY B N 1
ATOM 4053 C CA . GLY B 1 176 ? -12.109 6.34 16.719 1 86.56 176 GLY B CA 1
ATOM 4054 C C . GLY B 1 176 ? -11.484 5.641 15.523 1 86.56 176 GLY B C 1
ATOM 4055 O O . GLY B 1 176 ? -10.641 4.75 15.688 1 86.56 176 GLY B O 1
ATOM 4056 N N . MET B 1 177 ? -11.844 6.047 14.352 1 86.75 177 MET B N 1
ATOM 4057 C CA . MET B 1 177 ? -11.312 5.449 13.133 1 86.75 177 MET B CA 1
ATOM 4058 C C . MET B 1 177 ? -9.828 5.758 12.977 1 86.75 177 MET B C 1
ATOM 4060 O O . MET B 1 177 ? -9.055 4.902 12.539 1 86.75 177 MET B O 1
ATOM 4064 N N . GLN B 1 178 ? -9.438 6.934 13.266 1 91.06 178 GLN B N 1
ATOM 4065 C CA . GLN B 1 178 ? -8.023 7.293 13.219 1 91.06 178 GLN B CA 1
ATOM 4066 C C . GLN B 1 178 ? -7.199 6.426 14.172 1 91.06 178 GLN B C 1
ATOM 4068 O O . GLN B 1 178 ? -6.09 6.016 13.836 1 91.06 178 GLN B O 1
ATOM 4073 N N . ARG B 1 179 ? -7.75 6.152 15.312 1 92.88 179 ARG B N 1
ATOM 4074 C CA . ARG B 1 179 ? -7.051 5.312 16.281 1 92.88 179 ARG B CA 1
ATOM 4075 C C . ARG B 1 179 ? -6.922 3.881 15.766 1 92.88 179 ARG B C 1
ATOM 4077 O O . ARG B 1 179 ? -5.879 3.248 15.945 1 92.88 179 ARG B O 1
ATOM 4084 N N . VAL B 1 180 ? -7.898 3.402 15.141 1 90.75 180 VAL B N 1
ATOM 4085 C CA . VAL B 1 180 ? -7.867 2.049 14.602 1 90.75 180 VAL B CA 1
ATOM 4086 C C . VAL B 1 180 ? -6.824 1.962 13.484 1 90.75 180 VAL B C 1
ATOM 4088 O O . VAL B 1 180 ? -5.977 1.067 13.492 1 90.75 180 VAL B O 1
ATOM 4091 N N . LEU B 1 181 ? -6.898 2.889 12.539 1 93.31 181 LEU B N 1
ATOM 4092 C CA . LEU B 1 181 ? -5.949 2.898 11.43 1 93.31 181 LEU B CA 1
ATOM 4093 C C . LEU B 1 181 ? -4.523 3.08 11.938 1 93.31 181 LEU B C 1
ATOM 4095 O O . LEU B 1 181 ? -3.592 2.459 11.422 1 93.31 181 LEU B O 1
ATOM 4099 N N . THR B 1 182 ? -4.398 3.92 12.93 1 96 182 THR B N 1
ATOM 4100 C CA . THR B 1 182 ? -3.08 4.125 13.516 1 96 182 THR B CA 1
ATOM 4101 C C . THR B 1 182 ? -2.594 2.855 14.211 1 96 182 THR B C 1
ATOM 4103 O O . THR B 1 182 ? -1.424 2.484 14.086 1 96 182 THR B O 1
ATOM 4106 N N . GLY B 1 183 ? -3.477 2.205 14.961 1 96.25 183 GLY B N 1
ATOM 4107 C CA . GLY B 1 183 ? -3.102 0.943 15.578 1 96.25 183 GLY B CA 1
ATOM 4108 C C . GLY B 1 183 ? -2.568 -0.072 14.586 1 96.25 183 GLY B C 1
ATOM 4109 O O . GLY B 1 183 ? -1.563 -0.735 14.844 1 96.25 183 GLY B O 1
ATOM 4110 N N . LEU B 1 184 ? -3.203 -0.155 13.477 1 94.81 184 LEU B N 1
ATOM 4111 C CA . LEU B 1 184 ? -2.748 -1.047 12.414 1 94.81 184 LEU B CA 1
ATOM 4112 C C . LEU B 1 184 ? -1.387 -0.609 11.883 1 94.81 184 LEU B C 1
ATOM 4114 O O . LEU B 1 184 ? -0.482 -1.434 11.727 1 94.81 184 LEU B O 1
ATOM 4118 N N . ALA B 1 185 ? -1.264 0.659 11.609 1 97.69 185 ALA B N 1
ATOM 4119 C CA . ALA B 1 185 ? 0.012 1.186 11.133 1 97.69 185 ALA B CA 1
ATOM 4120 C C . ALA B 1 185 ? 1.138 0.877 12.109 1 97.69 185 ALA B C 1
ATOM 4122 O O . ALA B 1 185 ? 2.24 0.505 11.703 1 97.69 185 ALA B O 1
ATOM 4123 N N . LEU B 1 186 ? 0.834 1.031 13.414 1 98.25 186 LEU B N 1
ATOM 4124 C CA . LEU B 1 186 ? 1.824 0.745 14.445 1 98.25 186 LEU B CA 1
ATOM 4125 C C . LEU B 1 186 ? 2.266 -0.713 14.383 1 98.25 186 LEU B C 1
ATOM 4127 O O . LEU B 1 186 ? 3.461 -1.008 14.461 1 98.25 186 LEU B O 1
ATOM 4131 N N . GLY B 1 187 ? 1.31 -1.568 14.242 1 97.88 187 GLY B N 1
ATOM 4132 C CA . GLY B 1 187 ? 1.648 -2.979 14.133 1 97.88 187 GLY B CA 1
ATOM 4133 C C . GLY B 1 187 ? 2.6 -3.271 12.984 1 97.88 187 GLY B C 1
ATOM 4134 O O . GLY B 1 187 ? 3.588 -3.988 13.164 1 97.88 187 GLY B O 1
ATOM 4135 N N . PHE B 1 188 ? 2.342 -2.705 11.82 1 97.56 188 PHE B N 1
ATOM 4136 C CA . PHE B 1 188 ? 3.18 -2.92 10.648 1 97.56 188 PHE B CA 1
ATOM 4137 C C . PHE B 1 188 ? 4.551 -2.279 10.836 1 97.56 188 PHE B C 1
ATOM 4139 O O . PHE B 1 188 ? 5.566 -2.848 10.438 1 97.56 188 PHE B O 1
ATOM 4146 N N . LEU B 1 189 ? 4.57 -1.081 11.43 1 98.19 189 LEU B N 1
ATOM 4147 C CA . LEU B 1 189 ? 5.836 -0.39 11.648 1 98.19 189 LEU B CA 1
ATOM 4148 C C . LEU B 1 189 ? 6.711 -1.157 12.633 1 98.19 189 LEU B C 1
ATOM 4150 O O . LEU B 1 189 ? 7.918 -1.299 12.422 1 98.19 189 LEU B O 1
ATOM 4154 N N . VAL B 1 190 ? 6.133 -1.641 13.695 1 97.81 190 VAL B N 1
ATOM 4155 C CA . VAL B 1 190 ? 6.887 -2.371 14.711 1 97.81 190 VAL B CA 1
ATOM 4156 C C . VAL B 1 190 ? 7.406 -3.682 14.125 1 97.81 190 VAL B C 1
ATOM 4158 O O . VAL B 1 190 ? 8.562 -4.051 14.344 1 97.81 190 VAL B O 1
ATOM 4161 N N . CYS B 1 191 ? 6.602 -4.344 13.352 1 95.81 191 CYS B N 1
ATOM 4162 C CA . CYS B 1 191 ? 7.016 -5.59 12.719 1 95.81 191 CYS B CA 1
ATOM 4163 C C . CYS B 1 191 ? 8.156 -5.348 11.734 1 95.81 191 CYS B C 1
ATOM 4165 O O . CYS B 1 191 ? 9.188 -6.02 11.789 1 95.81 191 CYS B O 1
ATOM 4167 N N . SER B 1 192 ? 7.984 -4.391 10.891 1 95 192 SER B N 1
ATOM 4168 C CA . SER B 1 192 ? 9.016 -4.051 9.914 1 95 192 SER B CA 1
ATOM 4169 C C . SER B 1 192 ? 10.289 -3.576 10.609 1 95 192 SER B C 1
ATOM 4171 O O . SER B 1 192 ? 11.398 -3.961 10.219 1 95 192 SER B O 1
ATOM 4173 N N . GLY B 1 193 ? 10.102 -2.73 11.602 1 97.19 193 GLY B N 1
ATOM 4174 C CA . GLY B 1 193 ? 11.258 -2.24 12.344 1 97.19 193 GLY B CA 1
ATOM 4175 C C . GLY B 1 193 ? 12.055 -3.346 13.008 1 97.19 193 GLY B C 1
ATOM 4176 O O . GLY B 1 193 ? 13.281 -3.354 12.953 1 97.19 193 GLY B O 1
ATOM 4177 N N . ALA B 1 194 ? 11.375 -4.285 13.602 1 96.88 194 ALA B N 1
ATOM 4178 C CA . ALA B 1 194 ? 12.031 -5.414 14.25 1 96.88 194 ALA B CA 1
ATOM 4179 C C . ALA B 1 194 ? 12.797 -6.262 13.242 1 96.88 194 ALA B C 1
ATOM 4181 O O . ALA B 1 194 ? 13.938 -6.66 13.492 1 96.88 194 ALA B O 1
ATOM 4182 N N . LEU B 1 195 ? 12.203 -6.504 12.117 1 94.19 195 LEU B N 1
ATOM 4183 C CA . LEU B 1 195 ? 12.852 -7.297 11.07 1 94.19 195 LEU B CA 1
ATOM 4184 C C . LEU B 1 195 ? 14.102 -6.598 10.555 1 94.19 195 LEU B C 1
ATOM 4186 O O . LEU B 1 195 ? 15.156 -7.219 10.43 1 94.19 195 LEU B O 1
ATOM 4190 N N . ARG B 1 196 ? 13.961 -5.332 10.336 1 95.69 196 ARG B N 1
ATOM 4191 C CA . ARG B 1 196 ? 15.086 -4.578 9.797 1 95.69 196 ARG B CA 1
ATOM 4192 C C . ARG B 1 196 ? 16.219 -4.484 10.805 1 95.69 196 ARG B C 1
ATOM 4194 O O . ARG B 1 196 ? 17.391 -4.559 10.438 1 95.69 196 ARG B O 1
ATOM 4201 N N . LEU B 1 197 ? 15.891 -4.363 12.031 1 97.19 197 LEU B N 1
ATOM 4202 C CA . LEU B 1 197 ? 16.922 -4.324 13.062 1 97.19 197 LEU B CA 1
ATOM 4203 C C . LEU B 1 197 ? 17.625 -5.672 13.18 1 97.19 197 LEU B C 1
ATOM 4205 O O . LEU B 1 197 ? 18.844 -5.727 13.344 1 97.19 197 LEU B O 1
ATOM 4209 N N . LEU B 1 198 ? 16.875 -6.719 13.062 1 96.19 198 LEU B N 1
ATOM 4210 C CA . LEU B 1 198 ? 17.469 -8.047 13.102 1 96.19 198 LEU B CA 1
ATOM 4211 C C . LEU B 1 198 ? 18.453 -8.227 11.953 1 96.19 198 LEU B C 1
ATOM 4213 O O . LEU B 1 198 ? 19.578 -8.719 12.164 1 96.19 198 LEU B O 1
ATOM 4217 N N . TRP B 1 199 ? 18.047 -7.816 10.805 1 92.69 199 TRP B N 1
ATOM 4218 C CA . TRP B 1 199 ? 18.922 -7.941 9.648 1 92.69 199 TRP B CA 1
ATOM 4219 C C . TRP B 1 199 ? 20.125 -7.004 9.766 1 92.69 199 TRP B C 1
ATOM 4221 O O . TRP B 1 199 ? 21.234 -7.363 9.383 1 92.69 199 TRP B O 1
ATOM 4231 N N . GLY B 1 200 ? 19.938 -5.824 10.25 1 94.75 200 GLY B N 1
ATOM 4232 C CA . GLY B 1 200 ? 21.031 -4.891 10.438 1 94.75 200 GLY B CA 1
ATOM 4233 C C . GLY B 1 200 ? 22.047 -5.363 11.453 1 94.75 200 GLY B C 1
ATOM 4234 O O . GLY B 1 200 ? 23.234 -5.047 11.336 1 94.75 200 GLY B O 1
ATOM 4235 N N . LEU B 1 201 ? 21.609 -6.164 12.336 1 95.31 201 LEU B N 1
ATOM 4236 C CA . LEU B 1 201 ? 22.484 -6.664 13.391 1 95.31 201 LEU B CA 1
ATOM 4237 C C . LEU B 1 201 ? 23.141 -7.977 12.977 1 95.31 201 LEU B C 1
ATOM 4239 O O . LEU B 1 201 ? 23.906 -8.562 13.75 1 95.31 201 LEU B O 1
ATOM 4243 N N . GLY B 1 202 ? 22.766 -8.453 11.789 1 92.12 202 GLY B N 1
ATOM 4244 C CA . GLY B 1 202 ? 23.547 -9.555 11.242 1 92.12 202 GLY B CA 1
ATOM 4245 C C . GLY B 1 202 ? 22.75 -10.828 11.055 1 92.12 202 GLY B C 1
ATOM 4246 O O . GLY B 1 202 ? 23.281 -11.844 10.602 1 92.12 202 GLY B O 1
ATOM 4247 N N . SER B 1 203 ? 21.469 -10.766 11.367 1 93.19 203 SER B N 1
ATOM 4248 C CA . SER B 1 203 ? 20.641 -11.945 11.172 1 93.19 203 SER B CA 1
ATOM 4249 C C . SER B 1 203 ? 20.359 -12.18 9.688 1 93.19 203 SER B C 1
ATOM 4251 O O . SER B 1 203 ? 20.125 -11.234 8.938 1 93.19 203 SER B O 1
ATOM 4253 N N . ASP B 1 204 ? 20.297 -13.461 9.25 1 89.25 204 ASP B N 1
ATOM 4254 C CA . ASP B 1 204 ? 19.938 -13.828 7.883 1 89.25 204 ASP B CA 1
ATOM 4255 C C . ASP B 1 204 ? 18.562 -14.492 7.824 1 89.25 204 ASP B C 1
ATOM 4257 O O . ASP B 1 204 ? 18.281 -15.258 6.902 1 89.25 204 ASP B O 1
ATOM 4261 N N . LEU B 1 205 ? 17.859 -14.148 8.766 1 86.06 205 LEU B N 1
ATOM 4262 C CA . LEU B 1 205 ? 16.531 -14.75 8.836 1 86.06 205 LEU B CA 1
ATOM 4263 C C . LEU B 1 205 ? 15.742 -14.477 7.555 1 86.06 205 LEU B C 1
ATOM 4265 O O . LEU B 1 205 ? 15.594 -13.32 7.148 1 86.06 205 LEU B O 1
ATOM 4269 N N . GLY B 1 206 ? 15.336 -15.539 6.863 1 80.94 206 GLY B N 1
ATOM 4270 C CA . GLY B 1 206 ? 14.453 -15.445 5.711 1 80.94 206 GLY B CA 1
ATOM 4271 C C . GLY B 1 206 ? 15.172 -15.047 4.438 1 80.94 206 GLY B C 1
ATOM 4272 O O . GLY B 1 206 ? 14.539 -14.828 3.402 1 80.94 206 GLY B O 1
ATOM 4273 N N . MET B 1 207 ? 16.469 -14.961 4.477 1 81.5 207 MET B N 1
ATOM 4274 C CA . MET B 1 207 ? 17.188 -14.469 3.307 1 81.5 207 MET B CA 1
ATOM 4275 C C . MET B 1 207 ? 17.828 -15.609 2.541 1 81.5 207 MET B C 1
ATOM 4277 O O . MET B 1 207 ? 18.141 -16.656 3.119 1 81.5 207 MET B O 1
ATOM 4281 N N . ASN B 1 208 ? 17.906 -15.375 1.266 1 76.94 208 ASN B N 1
ATOM 4282 C CA . ASN B 1 208 ? 18.578 -16.375 0.449 1 76.94 208 ASN B CA 1
ATOM 4283 C C . ASN B 1 208 ? 20.094 -16.156 0.433 1 76.94 208 ASN B C 1
ATOM 4285 O O . ASN B 1 208 ? 20.578 -15.164 0.953 1 76.94 208 ASN B O 1
ATOM 4289 N N . ALA B 1 209 ? 20.734 -17.141 -0.156 1 76.69 209 ALA B N 1
ATOM 4290 C CA . ALA B 1 209 ? 22.203 -17.141 -0.167 1 76.69 209 ALA B CA 1
ATOM 4291 C C . ALA B 1 209 ? 22.75 -15.977 -0.985 1 76.69 209 ALA B C 1
ATOM 4293 O O . ALA B 1 209 ? 23.766 -15.383 -0.629 1 76.69 209 ALA B O 1
ATOM 4294 N N . GLU B 1 210 ? 22.047 -15.633 -1.957 1 74.19 210 GLU B N 1
ATOM 4295 C CA . GLU B 1 210 ? 22.5 -14.547 -2.822 1 74.19 210 GLU B CA 1
ATOM 4296 C C . GLU B 1 210 ? 22.453 -13.203 -2.1 1 74.19 210 GLU B C 1
ATOM 4298 O O . GLU B 1 210 ? 23.391 -12.414 -2.186 1 74.19 210 GLU B O 1
ATOM 4303 N N . TRP B 1 211 ? 21.422 -13 -1.382 1 76.81 211 TRP B N 1
ATOM 4304 C CA . TRP B 1 211 ? 21.297 -11.773 -0.6 1 76.81 211 TRP B CA 1
ATOM 4305 C C . TRP B 1 211 ? 22.375 -11.68 0.464 1 76.81 211 TRP B C 1
ATOM 4307 O O . TRP B 1 211 ? 23 -10.633 0.634 1 76.81 211 TRP B O 1
ATOM 4317 N N . THR B 1 212 ? 22.625 -12.766 1.077 1 81.25 212 THR B N 1
ATOM 4318 C CA . THR B 1 212 ? 23.609 -12.797 2.15 1 81.25 212 THR B CA 1
ATOM 4319 C C . THR B 1 212 ? 25.016 -12.539 1.604 1 81.25 212 THR B C 1
ATOM 4321 O O . THR B 1 212 ? 25.812 -11.852 2.24 1 81.25 212 THR B O 1
ATOM 4324 N N . ALA B 1 213 ? 25.25 -13 0.424 1 79.69 213 ALA B N 1
ATOM 4325 C CA . ALA B 1 213 ? 26.578 -12.852 -0.183 1 79.69 213 ALA B CA 1
ATOM 4326 C C . ALA B 1 213 ? 26.844 -11.398 -0.563 1 79.69 213 ALA B C 1
ATOM 4328 O O . ALA B 1 213 ? 28 -10.961 -0.574 1 79.69 213 ALA B O 1
ATOM 4329 N N . HIS B 1 214 ? 25.812 -10.648 -0.751 1 78.12 214 HIS B N 1
ATOM 4330 C CA . HIS B 1 214 ? 26 -9.289 -1.243 1 78.12 214 HIS B CA 1
ATOM 4331 C C . HIS B 1 214 ? 25.828 -8.273 -0.122 1 78.12 214 HIS B C 1
ATOM 4333 O O . HIS B 1 214 ? 25.906 -7.062 -0.356 1 78.12 214 HIS B O 1
ATOM 4339 N N . ARG B 1 215 ? 25.703 -8.82 1.021 1 84 215 ARG B N 1
ATOM 4340 C CA . ARG B 1 215 ? 25.5 -7.93 2.158 1 84 215 ARG B CA 1
ATOM 4341 C C . ARG B 1 215 ? 26.797 -7.211 2.516 1 84 215 ARG B C 1
ATOM 4343 O O . ARG B 1 215 ? 27.859 -7.828 2.572 1 84 215 ARG B O 1
ATOM 4350 N N . ASN B 1 216 ? 26.797 -5.879 2.529 1 87.88 216 ASN B N 1
ATOM 4351 C CA . ASN B 1 216 ? 27.938 -5.066 2.922 1 87.88 216 ASN B CA 1
ATOM 4352 C C . ASN B 1 216 ? 27.594 -4.141 4.086 1 87.88 216 ASN B C 1
ATOM 4354 O O . ASN B 1 216 ? 26.484 -4.172 4.602 1 87.88 216 ASN B O 1
ATOM 4358 N N . ALA B 1 217 ? 28.562 -3.396 4.52 1 89.94 217 ALA B N 1
ATOM 4359 C CA . ALA B 1 217 ? 28.406 -2.562 5.707 1 89.94 217 ALA B CA 1
ATOM 4360 C C . ALA B 1 217 ? 27.359 -1.469 5.48 1 89.94 217 ALA B C 1
ATOM 4362 O O . ALA B 1 217 ? 26.625 -1.104 6.398 1 89.94 217 ALA B O 1
ATOM 4363 N N . ILE B 1 218 ? 27.266 -0.937 4.352 1 89.62 218 ILE B N 1
ATOM 4364 C CA . ILE B 1 218 ? 26.312 0.128 4.047 1 89.62 218 ILE B CA 1
ATOM 4365 C C . ILE B 1 218 ? 24.891 -0.419 4.102 1 89.62 218 ILE B C 1
ATOM 4367 O O . ILE B 1 218 ? 23.984 0.228 4.641 1 89.62 218 ILE B O 1
ATOM 4371 N N . GLY B 1 219 ? 24.719 -1.616 3.58 1 90.25 219 GLY B N 1
ATOM 4372 C CA . GLY B 1 219 ? 23.406 -2.262 3.648 1 90.25 219 GLY B CA 1
ATOM 4373 C C . GLY B 1 219 ? 22.953 -2.539 5.07 1 90.25 219 GLY B C 1
ATOM 4374 O O . GLY B 1 219 ? 21.797 -2.312 5.41 1 90.25 219 GLY B O 1
ATOM 4375 N N . ARG B 1 220 ? 23.844 -3.002 5.867 1 92.88 220 ARG B N 1
ATOM 4376 C CA . ARG B 1 220 ? 23.516 -3.289 7.258 1 92.88 220 ARG B CA 1
ATOM 4377 C C . ARG B 1 220 ? 23.156 -2.012 8.016 1 92.88 220 ARG B C 1
ATOM 4379 O O . ARG B 1 220 ? 22.188 -1.985 8.766 1 92.88 220 ARG B O 1
ATOM 4386 N N . THR B 1 221 ? 23.938 -1.04 7.828 1 94.94 221 THR B N 1
ATOM 4387 C CA . THR B 1 221 ? 23.641 0.241 8.461 1 94.94 221 THR B CA 1
ATOM 4388 C C . THR B 1 221 ? 22.312 0.788 7.973 1 94.94 221 THR B C 1
ATOM 4390 O O . THR B 1 221 ? 21.547 1.365 8.75 1 94.94 221 THR B O 1
ATOM 4393 N N . GLY B 1 222 ? 22.062 0.618 6.691 1 95.38 222 GLY B N 1
ATOM 4394 C CA . GLY B 1 222 ? 20.766 1.018 6.141 1 95.38 222 GLY B CA 1
ATOM 4395 C C . GLY B 1 222 ? 19.594 0.343 6.824 1 95.38 222 GLY B C 1
ATOM 4396 O O . GLY B 1 222 ? 18.578 0.986 7.109 1 95.38 222 GLY B O 1
ATOM 4397 N N . ASP B 1 223 ? 19.75 -0.916 7.074 1 95.19 223 ASP B N 1
ATOM 4398 C CA . ASP B 1 223 ? 18.703 -1.651 7.773 1 95.19 223 ASP B CA 1
ATOM 4399 C C . ASP B 1 223 ? 18.516 -1.125 9.195 1 95.19 223 ASP B C 1
ATOM 4401 O O . ASP B 1 223 ? 17.375 -1.014 9.68 1 95.19 223 ASP B O 1
ATOM 4405 N N . LEU B 1 224 ? 19.594 -0.815 9.828 1 97.5 224 LEU B N 1
ATOM 4406 C CA . LEU B 1 224 ? 19.516 -0.277 11.18 1 97.5 224 LEU B CA 1
ATOM 4407 C C . LEU B 1 224 ? 18.797 1.067 11.188 1 97.5 224 LEU B C 1
ATOM 4409 O O . LEU B 1 224 ? 17.922 1.309 12.031 1 97.5 224 LEU B O 1
ATOM 4413 N N . VAL B 1 225 ? 19.141 1.896 10.234 1 97.75 225 VAL B N 1
ATOM 4414 C CA . VAL B 1 225 ? 18.5 3.205 10.125 1 97.75 225 VAL B CA 1
ATOM 4415 C C . VAL B 1 225 ? 17.016 3.035 9.836 1 97.75 225 VAL B C 1
ATOM 4417 O O . VAL B 1 225 ? 16.172 3.717 10.43 1 97.75 225 VAL B O 1
ATOM 4420 N N . HIS B 1 226 ? 16.703 2.104 8.945 1 97.31 226 HIS B N 1
ATOM 4421 C CA . HIS B 1 226 ? 15.32 1.805 8.602 1 97.31 226 HIS B CA 1
ATOM 4422 C C . HIS B 1 226 ? 14.539 1.334 9.828 1 97.31 226 HIS B C 1
ATOM 4424 O O . HIS B 1 226 ? 13.461 1.848 10.109 1 97.31 226 HIS B O 1
ATOM 4430 N N . GLY B 1 227 ? 15.109 0.38 10.531 1 97.94 227 GLY B N 1
ATOM 4431 C CA . GLY B 1 227 ? 14.438 -0.154 11.703 1 97.94 227 GLY B CA 1
ATOM 4432 C C . GLY B 1 227 ? 14.227 0.882 12.797 1 97.94 227 GLY B C 1
ATOM 4433 O O . GLY B 1 227 ? 13.133 0.986 13.352 1 97.94 227 GLY B O 1
ATOM 4434 N N . LEU B 1 228 ? 15.234 1.669 13.062 1 98.19 228 LEU B N 1
ATOM 4435 C CA . LEU B 1 228 ? 15.133 2.715 14.07 1 98.19 228 LEU B CA 1
ATOM 4436 C C . LEU B 1 228 ? 14.141 3.787 13.641 1 98.19 228 LEU B C 1
ATOM 4438 O O . LEU B 1 228 ? 13.375 4.301 14.469 1 98.19 228 LEU B O 1
ATOM 4442 N N . GLY B 1 229 ? 14.203 4.113 12.398 1 98.31 229 GLY B N 1
ATOM 4443 C CA . GLY B 1 229 ? 13.219 5.051 11.875 1 98.31 229 GLY B CA 1
ATOM 4444 C C . GLY B 1 229 ? 11.789 4.566 12.031 1 98.31 229 GLY B C 1
ATOM 4445 O O . GLY B 1 229 ? 10.922 5.312 12.477 1 98.31 229 GLY B O 1
ATOM 4446 N N . ALA B 1 230 ? 11.578 3.295 11.656 1 98.38 230 ALA B N 1
ATOM 4447 C CA . ALA B 1 230 ? 10.242 2.717 11.766 1 98.38 230 ALA B CA 1
ATOM 4448 C C . ALA B 1 230 ? 9.734 2.766 13.211 1 98.38 230 ALA B C 1
ATOM 4450 O O . ALA B 1 230 ? 8.594 3.143 13.461 1 98.38 230 ALA B O 1
ATOM 4451 N N . LEU B 1 231 ? 10.578 2.469 14.148 1 98.44 231 LEU B N 1
ATOM 4452 C CA . LEU B 1 231 ? 10.18 2.445 15.547 1 98.44 231 LEU B CA 1
ATOM 4453 C C . LEU B 1 231 ? 9.977 3.861 16.078 1 98.44 231 LEU B C 1
ATOM 4455 O O . LEU B 1 231 ? 9.047 4.113 16.844 1 98.44 231 LEU B O 1
ATOM 4459 N N . ALA B 1 232 ? 10.859 4.77 15.688 1 98.44 232 ALA B N 1
ATOM 4460 C CA . ALA B 1 232 ? 10.672 6.168 16.078 1 98.44 232 ALA B CA 1
ATOM 4461 C C . ALA B 1 232 ? 9.383 6.73 15.492 1 98.44 232 ALA B C 1
ATOM 4463 O O . ALA B 1 232 ? 8.656 7.469 16.172 1 98.44 232 ALA B O 1
ATOM 4464 N N . GLY B 1 233 ? 9.156 6.414 14.234 1 98.5 233 GLY B N 1
ATOM 4465 C CA . GLY B 1 233 ? 7.906 6.832 13.617 1 98.5 233 GLY B CA 1
ATOM 4466 C C . GLY B 1 233 ? 6.684 6.277 14.328 1 98.5 233 GLY B C 1
ATOM 4467 O O . GLY B 1 233 ? 5.703 6.996 14.539 1 98.5 233 GLY B O 1
ATOM 4468 N N . ALA B 1 234 ? 6.758 4.988 14.68 1 98.5 234 ALA B N 1
ATOM 4469 C CA . ALA B 1 234 ? 5.668 4.367 15.43 1 98.5 234 ALA B CA 1
ATOM 4470 C C . ALA B 1 234 ? 5.434 5.094 16.75 1 98.5 234 ALA B C 1
ATOM 4472 O O . ALA B 1 234 ? 4.289 5.387 17.109 1 98.5 234 ALA B O 1
ATOM 4473 N N . ALA B 1 235 ? 6.488 5.41 17.453 1 98.25 235 ALA B N 1
ATOM 4474 C CA . ALA B 1 235 ? 6.379 6.102 18.734 1 98.25 235 ALA B CA 1
ATOM 4475 C C . ALA B 1 235 ? 5.758 7.484 18.547 1 98.25 235 ALA B C 1
ATOM 4477 O O . ALA B 1 235 ? 4.898 7.891 19.344 1 98.25 235 ALA B O 1
ATOM 4478 N N . GLY B 1 236 ? 6.195 8.211 17.547 1 98.06 236 GLY B N 1
ATOM 4479 C CA . GLY B 1 236 ? 5.629 9.523 17.281 1 98.06 236 GLY B CA 1
ATOM 4480 C C . GLY B 1 236 ? 4.152 9.477 16.938 1 98.06 236 GLY B C 1
ATOM 4481 O O . GLY B 1 236 ? 3.367 10.281 17.453 1 98.06 236 GLY B O 1
ATOM 4482 N N . LEU B 1 237 ? 3.793 8.562 16.078 1 97.38 237 LEU B N 1
ATOM 4483 C CA . LEU B 1 237 ? 2.395 8.398 15.688 1 97.38 237 LEU B CA 1
ATOM 4484 C C . LEU B 1 237 ? 1.539 8.039 16.906 1 97.38 237 LEU B C 1
ATOM 4486 O O . LEU B 1 237 ? 0.443 8.578 17.078 1 97.38 237 LEU B O 1
ATOM 4490 N N . TYR B 1 238 ? 2.055 7.137 17.703 1 97.38 238 TYR B N 1
ATOM 4491 C CA . TYR B 1 238 ? 1.36 6.727 18.922 1 97.38 238 TYR B CA 1
ATOM 4492 C C . TYR B 1 238 ? 1.13 7.918 19.844 1 97.38 238 TYR B C 1
ATOM 4494 O O . TYR B 1 238 ? 0.023 8.109 20.359 1 97.38 238 TYR B O 1
ATOM 4502 N N . ALA B 1 239 ? 2.109 8.703 20.031 1 96.75 239 ALA B N 1
ATOM 4503 C CA . ALA B 1 239 ? 2.023 9.852 20.922 1 96.75 239 ALA B CA 1
ATOM 4504 C C . ALA B 1 239 ? 0.997 10.867 20.422 1 96.75 239 ALA B C 1
ATOM 4506 O O . ALA B 1 239 ? 0.251 11.445 21.203 1 96.75 239 ALA B O 1
ATOM 4507 N N . LEU B 1 240 ? 0.893 11.07 19.141 1 94.88 240 LEU B N 1
ATOM 4508 C CA . LEU B 1 240 ? 0.027 12.102 18.562 1 94.88 240 LEU B CA 1
ATOM 4509 C C . LEU B 1 240 ? -1.43 11.648 18.578 1 94.88 240 LEU B C 1
ATOM 4511 O O . LEU B 1 240 ? -2.311 12.391 19.016 1 94.88 240 LEU B O 1
ATOM 4515 N N . VAL B 1 241 ? -1.654 10.445 18.125 1 94.38 241 VAL B N 1
ATOM 4516 C CA . VAL B 1 241 ? -3.027 10.016 17.891 1 94.38 241 VAL B CA 1
ATOM 4517 C C . VAL B 1 241 ? -3.66 9.57 19.203 1 94.38 241 VAL B C 1
ATOM 4519 O O . VAL B 1 241 ? -4.848 9.805 19.438 1 94.38 241 VAL B O 1
ATOM 4522 N N . PHE B 1 242 ? -2.881 8.984 20.031 1 93.94 242 PHE B N 1
ATOM 4523 C CA . PHE B 1 242 ? -3.42 8.523 21.297 1 93.94 242 PHE B CA 1
ATOM 4524 C C . PHE B 1 242 ? -3.15 9.539 22.406 1 93.94 242 PHE B C 1
ATOM 4526 O O . PHE B 1 242 ? -3.416 9.266 23.578 1 93.94 242 PHE B O 1
ATOM 4533 N N . ARG B 1 243 ? -2.564 10.703 22.062 1 92.81 243 ARG B N 1
ATOM 4534 C CA . ARG B 1 243 ? -2.346 11.844 22.953 1 92.81 243 ARG B CA 1
ATOM 4535 C C . ARG B 1 243 ? -1.513 11.438 24.172 1 92.81 243 ARG B C 1
ATOM 4537 O O . ARG B 1 243 ? -1.833 11.805 25.297 1 92.81 243 ARG B O 1
ATOM 4544 N N . ARG B 1 244 ? -0.525 10.703 23.719 1 90.19 244 ARG B N 1
ATOM 4545 C CA . ARG B 1 244 ? 0.47 10.383 24.734 1 90.19 244 ARG B CA 1
ATOM 4546 C C . ARG B 1 244 ? 1.565 11.445 24.781 1 90.19 244 ARG B C 1
ATOM 4548 O O . ARG B 1 244 ? 1.613 12.336 23.922 1 90.19 244 ARG B O 1
ATOM 4555 N N . TRP B 1 245 ? 2.312 11.625 25.75 1 92.31 245 TRP B N 1
ATOM 4556 C CA . TRP B 1 245 ? 3.301 12.68 25.953 1 92.31 245 TRP B CA 1
ATOM 4557 C C . TRP B 1 245 ? 2.627 14.047 26.031 1 92.31 245 TRP B C 1
ATOM 4559 O O . TRP B 1 245 ? 3.049 14.992 25.375 1 92.31 245 TRP B O 1
ATOM 4569 N N . GLY B 1 246 ? 1.591 14.117 26.703 1 92.88 246 GLY B N 1
ATOM 4570 C CA . GLY B 1 246 ? 0.678 15.25 26.781 1 92.88 246 GLY B CA 1
ATOM 4571 C C . GLY B 1 246 ? 1.381 16.562 27.047 1 92.88 246 GLY B C 1
ATOM 4572 O O . GLY B 1 246 ? 0.938 17.609 26.578 1 92.88 246 GLY B O 1
ATOM 4573 N N . ARG B 1 247 ? 2.494 16.562 27.766 1 93.75 247 ARG B N 1
ATOM 4574 C CA . ARG B 1 247 ? 3.186 17.781 28.141 1 93.75 247 ARG B CA 1
ATOM 4575 C C . ARG B 1 247 ? 4.164 18.219 27.062 1 93.75 247 ARG B C 1
ATOM 4577 O O . ARG B 1 247 ? 4.672 19.344 27.094 1 93.75 247 ARG B O 1
ATOM 4584 N N . GLY B 1 248 ? 4.395 17.312 26.078 1 94.88 248 GLY B N 1
ATOM 4585 C CA . GLY B 1 248 ? 5.336 17.625 25.016 1 94.88 248 GLY B CA 1
ATOM 4586 C C . GLY B 1 248 ? 4.723 18.453 23.906 1 94.88 248 GLY B C 1
ATOM 4587 O O . GLY B 1 248 ? 3.504 18.438 23.703 1 94.88 248 GLY B O 1
ATOM 4588 N N . ARG B 1 249 ? 5.648 19.172 23.281 1 96.12 249 ARG B N 1
ATOM 4589 C CA . ARG B 1 249 ? 5.199 19.953 22.125 1 96.12 249 ARG B CA 1
ATOM 4590 C C . ARG B 1 249 ? 4.891 19.031 20.953 1 96.12 249 ARG B C 1
ATOM 4592 O O . ARG B 1 249 ? 5.613 18.062 20.703 1 96.12 249 ARG B O 1
ATOM 4599 N N . VAL B 1 250 ? 3.918 19.312 20.141 1 95.31 250 VAL B N 1
ATOM 4600 C CA . VAL B 1 250 ? 3.459 18.531 19 1 95.31 250 VAL B CA 1
ATOM 4601 C C . VAL B 1 250 ? 4.602 18.359 18 1 95.31 250 VAL B C 1
ATOM 4603 O O . VAL B 1 250 ? 4.695 17.344 17.328 1 95.31 250 VAL B O 1
ATOM 4606 N N . GLY B 1 251 ? 5.469 19.344 17.922 1 96.5 251 GLY B N 1
ATOM 4607 C CA . GLY B 1 251 ? 6.551 19.312 16.953 1 96.5 251 GLY B CA 1
ATOM 4608 C C . GLY B 1 251 ? 7.457 18.109 17.094 1 96.5 251 GLY B C 1
ATOM 4609 O O . GLY B 1 251 ? 8.008 17.625 16.094 1 96.5 251 GLY B O 1
ATOM 4610 N N . VAL B 1 252 ? 7.637 17.656 18.281 1 96.5 252 VAL B N 1
ATOM 4611 C CA . VAL B 1 252 ? 8.578 16.562 18.531 1 96.5 252 VAL B CA 1
ATOM 4612 C C . VAL B 1 252 ? 8.008 15.25 18.016 1 96.5 252 VAL B C 1
ATOM 4614 O O . VAL B 1 252 ? 8.586 14.609 17.141 1 96.5 252 VAL B O 1
ATOM 4617 N N . PRO B 1 253 ? 6.832 14.844 18.547 1 97.06 253 PRO B N 1
ATOM 4618 C CA . PRO B 1 253 ? 6.289 13.594 18 1 97.06 253 PRO B CA 1
ATOM 4619 C C . PRO B 1 253 ? 5.926 13.695 16.516 1 97.06 253 PRO B C 1
ATOM 4621 O O . PRO B 1 253 ? 5.98 12.703 15.797 1 97.06 253 PRO B O 1
ATOM 4624 N N . LEU B 1 254 ? 5.598 14.828 16.062 1 96.38 254 LEU B N 1
ATOM 4625 C CA . LEU B 1 254 ? 5.293 15 14.641 1 96.38 254 LEU B CA 1
ATOM 4626 C C . LEU B 1 254 ? 6.543 14.797 13.789 1 96.38 254 LEU B C 1
ATOM 4628 O O . LEU B 1 254 ? 6.484 14.172 12.734 1 96.38 254 LEU B O 1
ATOM 4632 N N . ALA B 1 255 ? 7.652 15.375 14.227 1 97.19 255 ALA B N 1
ATOM 4633 C CA . ALA B 1 255 ? 8.914 15.164 13.523 1 97.19 255 ALA B CA 1
ATOM 4634 C C . ALA B 1 255 ? 9.305 13.688 13.523 1 97.19 255 ALA B C 1
ATOM 4636 O O . ALA B 1 255 ? 9.805 13.172 12.516 1 97.19 255 ALA B O 1
ATOM 4637 N N . MET B 1 256 ? 9.094 13.062 14.641 1 97.88 256 MET B N 1
ATOM 4638 C CA . MET B 1 256 ? 9.367 11.633 14.742 1 97.88 256 MET B CA 1
ATOM 4639 C C . MET B 1 256 ? 8.5 10.836 13.766 1 97.88 256 MET B C 1
ATOM 4641 O O . MET B 1 256 ? 9 9.992 13.023 1 97.88 256 MET B O 1
ATOM 4645 N N . ALA B 1 257 ? 7.219 11.117 13.758 1 98 257 ALA B N 1
ATOM 4646 C CA . ALA B 1 257 ? 6.289 10.43 12.867 1 98 257 ALA B CA 1
ATOM 4647 C C . ALA B 1 257 ? 6.586 10.742 11.406 1 98 257 ALA B C 1
ATOM 4649 O O . ALA B 1 257 ? 6.629 9.836 10.562 1 98 257 ALA B O 1
ATOM 4650 N N . TRP B 1 258 ? 6.832 12.016 11.125 1 97.38 258 TRP B N 1
ATOM 4651 C CA . TRP B 1 258 ? 7.109 12.469 9.766 1 97.38 258 TRP B CA 1
ATOM 4652 C C . TRP B 1 258 ? 8.352 11.789 9.203 1 97.38 258 TRP B C 1
ATOM 4654 O O . TRP B 1 258 ? 8.297 11.172 8.133 1 97.38 258 TRP B O 1
ATOM 4664 N N . THR B 1 259 ? 9.367 11.867 9.938 1 98 259 THR B N 1
ATOM 4665 C CA . THR B 1 259 ? 10.648 11.352 9.477 1 98 259 THR B CA 1
ATOM 4666 C C . THR B 1 259 ? 10.688 9.828 9.57 1 98 259 THR B C 1
ATOM 4668 O O . THR B 1 259 ? 11.109 9.148 8.633 1 98 259 THR B O 1
ATOM 4671 N N . GLY B 1 260 ? 10.25 9.305 10.688 1 98.44 260 GLY B N 1
ATOM 4672 C CA . GLY B 1 260 ? 10.344 7.875 10.914 1 98.44 260 GLY B CA 1
ATOM 4673 C C . GLY B 1 260 ? 9.492 7.062 9.961 1 98.44 260 GLY B C 1
ATOM 4674 O O . GLY B 1 260 ? 9.977 6.125 9.328 1 98.44 260 GLY B O 1
ATOM 4675 N N . VAL B 1 261 ? 8.227 7.398 9.844 1 98.25 261 VAL B N 1
ATOM 4676 C CA . VAL B 1 261 ? 7.355 6.707 8.898 1 98.25 261 VAL B CA 1
ATOM 4677 C C . VAL B 1 261 ? 7.828 6.965 7.473 1 98.25 261 VAL B C 1
ATOM 4679 O O . VAL B 1 261 ? 7.75 6.082 6.617 1 98.25 261 VAL B O 1
ATOM 4682 N N . GLY B 1 262 ? 8.367 8.133 7.234 1 97.69 262 GLY B N 1
ATOM 4683 C CA . GLY B 1 262 ? 8.945 8.43 5.934 1 97.69 262 GLY B CA 1
ATOM 4684 C C . GLY B 1 262 ? 10.109 7.531 5.574 1 97.69 262 GLY B C 1
ATOM 4685 O O . GLY B 1 262 ? 10.211 7.062 4.438 1 97.69 262 GLY B O 1
ATOM 4686 N N . VAL B 1 263 ? 10.906 7.352 6.516 1 97.69 263 VAL B N 1
ATOM 4687 C CA . VAL B 1 263 ? 12.055 6.48 6.301 1 97.69 263 VAL B CA 1
ATOM 4688 C C . VAL B 1 263 ? 11.578 5.062 5.996 1 97.69 263 VAL B C 1
ATOM 4690 O O . VAL B 1 263 ? 12.055 4.434 5.043 1 97.69 263 VAL B O 1
ATOM 4693 N N . ALA B 1 264 ? 10.672 4.582 6.754 1 96.62 264 ALA B N 1
ATOM 4694 C CA . ALA B 1 264 ? 10.148 3.24 6.523 1 96.62 264 ALA B CA 1
ATOM 4695 C C . ALA B 1 264 ? 9.492 3.137 5.148 1 96.62 264 ALA B C 1
ATOM 4697 O O . ALA B 1 264 ? 9.711 2.164 4.422 1 96.62 264 ALA B O 1
ATOM 4698 N N . PHE B 1 265 ? 8.742 4.125 4.777 1 95.62 265 PHE B N 1
ATOM 4699 C CA . PHE B 1 265 ? 8.031 4.148 3.504 1 95.62 265 PHE B CA 1
ATOM 4700 C C . PHE B 1 265 ? 9 4.367 2.346 1 95.62 265 PHE B C 1
ATOM 4702 O O . PHE B 1 265 ? 8.922 3.672 1.33 1 95.62 265 PHE B O 1
ATOM 4709 N N . GLY B 1 266 ? 9.898 5.238 2.502 1 90.81 266 GLY B N 1
ATOM 4710 C CA . GLY B 1 266 ? 10.773 5.664 1.422 1 90.81 266 GLY B CA 1
ATOM 4711 C C . GLY B 1 266 ? 11.93 4.707 1.184 1 90.81 266 GLY B C 1
ATOM 4712 O O . GLY B 1 266 ? 12.445 4.613 0.066 1 90.81 266 GLY B O 1
ATOM 4713 N N . SER B 1 267 ? 12.32 4.133 2.213 1 84.06 267 SER B N 1
ATOM 4714 C CA . SER B 1 267 ? 13.469 3.24 2.064 1 84.06 267 SER B CA 1
ATOM 4715 C C . SER B 1 267 ? 13.023 1.788 1.922 1 84.06 267 SER B C 1
ATOM 4717 O O . SER B 1 267 ? 13.852 0.883 1.845 1 84.06 267 SER B O 1
ATOM 4719 N N . GLY B 1 268 ? 11.734 1.674 1.943 1 79.5 268 GLY B N 1
ATOM 4720 C CA . GLY B 1 268 ? 11.25 0.322 1.723 1 79.5 268 GLY B CA 1
ATOM 4721 C C . GLY B 1 268 ? 11.438 -0.156 0.296 1 79.5 268 GLY B C 1
ATOM 4722 O O . GLY B 1 268 ? 11.484 0.651 -0.635 1 79.5 268 GLY B O 1
ATOM 4723 N N . GLY B 1 269 ? 11.734 -1.358 0.062 1 77.5 269 GLY B N 1
ATOM 4724 C CA . GLY B 1 269 ? 12 -1.954 -1.236 1 77.5 269 GLY B CA 1
ATOM 4725 C C . GLY B 1 269 ? 10.766 -2.102 -2.098 1 77.5 269 GLY B C 1
ATOM 4726 O O . GLY B 1 269 ? 10.828 -2.654 -3.197 1 77.5 269 GLY B O 1
ATOM 4727 N N . TRP B 1 270 ? 9.672 -1.454 -1.606 1 71.69 270 TRP B N 1
ATOM 4728 C CA . TRP B 1 270 ? 8.453 -1.606 -2.391 1 71.69 270 TRP B CA 1
ATOM 4729 C C . TRP B 1 270 ? 8.523 -0.788 -3.676 1 71.69 270 TRP B C 1
ATOM 4731 O O . TRP B 1 270 ? 7.828 -1.084 -4.648 1 71.69 270 TRP B O 1
ATOM 4741 N N . MET B 1 271 ? 9.445 0.072 -3.66 1 67.38 271 MET B N 1
ATOM 4742 C CA . MET B 1 271 ? 9.594 0.914 -4.844 1 67.38 271 MET B CA 1
ATOM 4743 C C . MET B 1 271 ? 10.5 0.25 -5.875 1 67.38 271 MET B C 1
ATOM 4745 O O . MET B 1 271 ? 10.586 0.699 -7.02 1 67.38 271 MET B O 1
ATOM 4749 N N . ASP B 1 272 ? 11.125 -0.809 -5.32 1 65.19 272 ASP B N 1
ATOM 4750 C CA . ASP B 1 272 ? 12.023 -1.498 -6.238 1 65.19 272 ASP B CA 1
ATOM 4751 C C . ASP B 1 272 ? 11.258 -2.42 -7.176 1 65.19 272 ASP B C 1
ATOM 4753 O O . ASP B 1 272 ? 11.016 -3.586 -6.855 1 65.19 272 ASP B O 1
ATOM 4757 N N . VAL B 1 273 ? 10.617 -1.953 -8.102 1 54.47 273 VAL B N 1
ATOM 4758 C CA . VAL B 1 273 ? 9.758 -2.709 -9.008 1 54.47 273 VAL B CA 1
ATOM 4759 C C . VAL B 1 273 ? 10.602 -3.643 -9.867 1 54.47 273 VAL B C 1
ATOM 4761 O O . VAL B 1 273 ? 10.086 -4.582 -10.469 1 54.47 273 VAL B O 1
ATOM 4764 N N . GLY B 1 274 ? 11.875 -3.346 -9.922 1 50.56 274 GLY B N 1
ATOM 4765 C CA . GLY B 1 274 ? 12.703 -4.289 -10.656 1 50.56 274 GLY B CA 1
ATOM 4766 C C . GLY B 1 274 ? 13.227 -5.418 -9.789 1 50.56 274 GLY B C 1
ATOM 4767 O O . GLY B 1 274 ? 14.422 -5.461 -9.477 1 50.56 274 GLY B O 1
ATOM 4768 N N . ARG B 1 275 ? 12.273 -5.965 -9.023 1 49.53 275 ARG B N 1
ATOM 4769 C CA . ARG B 1 275 ? 12.688 -6.93 -8.008 1 49.53 275 ARG B CA 1
ATOM 4770 C C . ARG B 1 275 ? 13.633 -7.969 -8.602 1 49.53 275 ARG B C 1
ATOM 4772 O O . ARG B 1 275 ? 13.352 -8.547 -9.656 1 49.53 275 ARG B O 1
ATOM 4779 N N . SER B 1 276 ? 14.867 -7.805 -8.336 1 48.59 276 SER B N 1
ATOM 4780 C CA . SER B 1 276 ? 15.836 -8.867 -8.57 1 48.59 276 SER B CA 1
ATOM 4781 C C . SER B 1 276 ? 15.359 -10.188 -7.973 1 48.59 276 SER B C 1
ATOM 4783 O O . SER B 1 276 ? 14.547 -10.203 -7.043 1 48.59 276 SER B O 1
ATOM 4785 N N . LEU B 1 277 ? 15.562 -11.305 -8.633 1 46.31 277 LEU B N 1
ATOM 4786 C CA . LEU B 1 277 ? 15.469 -12.727 -8.344 1 46.31 277 LEU B CA 1
ATOM 4787 C C . LEU B 1 277 ? 15.625 -12.984 -6.848 1 46.31 277 LEU B C 1
ATOM 4789 O O . LEU B 1 277 ? 15.133 -13.992 -6.336 1 46.31 277 LEU B O 1
ATOM 4793 N N . ASP B 1 278 ? 16.375 -12.102 -6.16 1 49.44 278 ASP B N 1
ATOM 4794 C CA . ASP B 1 278 ? 16.906 -12.469 -4.852 1 49.44 278 ASP B CA 1
ATOM 4795 C C . ASP B 1 278 ? 15.898 -12.18 -3.744 1 49.44 278 ASP B C 1
ATOM 4797 O O . ASP B 1 278 ? 16.25 -12.133 -2.566 1 49.44 278 ASP B O 1
ATOM 4801 N N . THR B 1 279 ? 14.602 -11.883 -4.199 1 58.06 279 THR B N 1
ATOM 4802 C CA . THR B 1 279 ? 13.867 -11.289 -3.094 1 58.06 279 THR B CA 1
ATOM 4803 C C . THR B 1 279 ? 13.219 -12.367 -2.23 1 58.06 279 THR B C 1
ATOM 4805 O O . THR B 1 279 ? 12.633 -13.32 -2.75 1 58.06 279 THR B O 1
ATOM 4808 N N . SER B 1 280 ? 13.812 -12.547 -0.956 1 71.88 280 SER B N 1
ATOM 4809 C CA . SER B 1 280 ? 13.234 -13.344 0.127 1 71.88 280 SER B CA 1
ATOM 4810 C C . SER B 1 280 ? 11.789 -12.938 0.398 1 71.88 280 SER B C 1
ATOM 4812 O O . SER B 1 280 ? 11.43 -11.766 0.265 1 71.88 280 SER B O 1
ATOM 4814 N N . ALA B 1 281 ? 10.93 -14 0.447 1 74.69 281 ALA B N 1
ATOM 4815 C CA . ALA B 1 281 ? 9.523 -13.789 0.789 1 74.69 281 ALA B CA 1
ATOM 4816 C C . ALA B 1 281 ? 9.383 -12.875 1.999 1 74.69 281 ALA B C 1
ATOM 4818 O O . ALA B 1 281 ? 8.492 -12.023 2.041 1 74.69 281 ALA B O 1
ATOM 4819 N N . LEU B 1 282 ? 10.281 -12.992 2.916 1 81.94 282 LEU B N 1
ATOM 4820 C CA . LEU B 1 282 ? 10.195 -12.211 4.141 1 81.94 282 LEU B CA 1
ATOM 4821 C C . LEU B 1 282 ? 10.531 -10.742 3.875 1 81.94 282 LEU B C 1
ATOM 4823 O O . LEU B 1 282 ? 9.945 -9.844 4.48 1 81.94 282 LEU B O 1
ATOM 4827 N N . LEU B 1 283 ? 11.445 -10.523 2.977 1 83.56 283 LEU B N 1
ATOM 4828 C CA . LEU B 1 283 ? 11.75 -9.156 2.576 1 83.56 283 LEU B CA 1
ATOM 4829 C C . LEU B 1 283 ? 10.555 -8.508 1.89 1 83.56 283 LEU B C 1
ATOM 4831 O O . LEU B 1 283 ? 10.266 -7.332 2.121 1 83.56 283 LEU B O 1
ATOM 4835 N N . GLY B 1 284 ? 9.938 -9.297 1.054 1 82.81 284 GLY B N 1
ATOM 4836 C CA . GLY B 1 284 ? 8.734 -8.805 0.403 1 82.81 284 GLY B CA 1
ATOM 4837 C C . GLY B 1 284 ? 7.637 -8.43 1.382 1 82.81 284 GLY B C 1
ATOM 4838 O O . GLY B 1 284 ? 6.977 -7.398 1.218 1 82.81 284 GLY B O 1
ATOM 4839 N N . VAL B 1 285 ? 7.492 -9.211 2.387 1 83.69 285 VAL B N 1
ATOM 4840 C CA . VAL B 1 285 ? 6.508 -8.938 3.43 1 83.69 285 VAL B CA 1
ATOM 4841 C C . VAL B 1 285 ? 6.867 -7.645 4.156 1 83.69 285 VAL B C 1
ATOM 4843 O O . VAL B 1 285 ? 5.996 -6.812 4.426 1 83.69 285 VAL B O 1
ATOM 4846 N N . GLY B 1 286 ? 8.117 -7.535 4.465 1 87.31 286 GLY B N 1
ATOM 4847 C CA . GLY B 1 286 ? 8.562 -6.309 5.102 1 87.31 286 GLY B CA 1
ATOM 4848 C C . GLY B 1 286 ? 8.312 -5.07 4.262 1 87.31 286 GLY B C 1
ATOM 4849 O O . GLY B 1 286 ? 7.836 -4.055 4.77 1 87.31 286 GLY B O 1
ATOM 4850 N N . ASN B 1 287 ? 8.602 -5.152 2.998 1 88.31 287 ASN B N 1
ATOM 4851 C CA . ASN B 1 287 ? 8.383 -4.031 2.09 1 88.31 287 ASN B CA 1
ATOM 4852 C C . ASN B 1 287 ? 6.906 -3.684 1.973 1 88.31 287 ASN B C 1
ATOM 4854 O O . ASN B 1 287 ? 6.539 -2.506 1.941 1 88.31 287 ASN B O 1
ATOM 4858 N N . THR B 1 288 ? 6.133 -4.652 1.874 1 88.38 288 THR B N 1
ATOM 4859 C CA . THR B 1 288 ? 4.691 -4.438 1.796 1 88.38 288 THR B CA 1
ATOM 4860 C C . THR B 1 288 ? 4.168 -3.805 3.082 1 88.38 288 THR B C 1
ATOM 4862 O O . THR B 1 288 ? 3.314 -2.916 3.039 1 88.38 288 THR B O 1
ATOM 4865 N N . ALA B 1 289 ? 4.68 -4.277 4.203 1 91.94 289 ALA B N 1
ATOM 4866 C CA . ALA B 1 289 ? 4.305 -3.701 5.492 1 91.94 289 ALA B CA 1
ATOM 4867 C C . ALA B 1 289 ? 4.633 -2.211 5.543 1 91.94 289 ALA B C 1
ATOM 4869 O O . ALA B 1 289 ? 3.834 -1.411 6.035 1 91.94 289 ALA B O 1
ATOM 4870 N N . ASP B 1 290 ? 5.75 -1.884 5.043 1 94.88 290 ASP B N 1
ATOM 4871 C CA . ASP B 1 290 ? 6.16 -0.483 5.023 1 94.88 290 ASP B CA 1
ATOM 4872 C C . ASP B 1 290 ? 5.211 0.355 4.172 1 94.88 290 ASP B C 1
ATOM 4874 O O . ASP B 1 290 ? 4.836 1.466 4.559 1 94.88 290 ASP B O 1
ATOM 4878 N N . LEU B 1 291 ? 4.867 -0.166 3.057 1 93.38 291 LEU B N 1
ATOM 4879 C CA . LEU B 1 291 ? 3.945 0.534 2.166 1 93.38 291 LEU B CA 1
ATOM 4880 C C . LEU B 1 291 ? 2.592 0.741 2.836 1 93.38 291 LEU B C 1
ATOM 4882 O O . LEU B 1 291 ? 2.047 1.847 2.816 1 93.38 291 LEU B O 1
ATOM 4886 N N . ILE B 1 292 ? 2.098 -0.28 3.439 1 94.88 292 ILE B N 1
ATOM 4887 C CA . ILE B 1 292 ? 0.794 -0.214 4.094 1 94.88 292 ILE B CA 1
ATOM 4888 C C . ILE B 1 292 ? 0.849 0.777 5.254 1 94.88 292 ILE B C 1
ATOM 4890 O O . ILE B 1 292 ? -0.013 1.65 5.371 1 94.88 292 ILE B O 1
ATOM 4894 N N . ALA B 1 293 ? 1.865 0.624 6.055 1 96.94 293 ALA B N 1
ATOM 4895 C CA . ALA B 1 293 ? 2.014 1.516 7.203 1 96.94 293 ALA B CA 1
ATOM 4896 C C . ALA B 1 293 ? 2.123 2.971 6.754 1 96.94 293 ALA B C 1
ATOM 4898 O O . ALA B 1 293 ? 1.51 3.857 7.352 1 96.94 293 ALA B O 1
ATOM 4899 N N . GLY B 1 294 ? 2.898 3.172 5.758 1 97 294 GLY B N 1
ATOM 4900 C CA . GLY B 1 294 ? 3.051 4.523 5.238 1 97 294 GLY B CA 1
ATOM 4901 C C . GLY B 1 294 ? 1.753 5.117 4.727 1 97 294 GLY B C 1
ATOM 4902 O O . GLY B 1 294 ? 1.441 6.277 5.004 1 97 294 GLY B O 1
ATOM 4903 N N . LEU B 1 295 ? 0.985 4.348 4.02 1 95.5 295 LEU B N 1
ATOM 4904 C CA . LEU B 1 295 ? -0.273 4.832 3.461 1 95.5 295 LEU B CA 1
ATOM 4905 C C . LEU B 1 295 ? -1.29 5.098 4.566 1 95.5 295 LEU B C 1
ATOM 4907 O O . LEU B 1 295 ? -2.023 6.09 4.516 1 95.5 295 LEU B O 1
ATOM 4911 N N . LEU B 1 296 ? -1.351 4.23 5.508 1 96.25 296 LEU B N 1
ATOM 4912 C CA . LEU B 1 296 ? -2.262 4.434 6.629 1 96.25 296 LEU B CA 1
ATOM 4913 C C . LEU B 1 296 ? -1.903 5.703 7.398 1 96.25 296 LEU B C 1
ATOM 4915 O O . LEU B 1 296 ? -2.783 6.496 7.738 1 96.25 296 LEU B O 1
ATOM 4919 N N . ALA B 1 297 ? -0.64 5.855 7.641 1 96.12 297 ALA B N 1
ATOM 4920 C CA . ALA B 1 297 ? -0.188 7.051 8.344 1 96.12 297 ALA B CA 1
ATOM 4921 C C . ALA B 1 297 ? -0.503 8.312 7.551 1 96.12 297 ALA B C 1
ATOM 4923 O O . ALA B 1 297 ? -0.894 9.336 8.117 1 96.12 297 ALA B O 1
ATOM 4924 N N . LEU B 1 298 ? -0.319 8.203 6.273 1 93.31 298 LEU B N 1
ATOM 4925 C CA . LEU B 1 298 ? -0.632 9.328 5.398 1 93.31 298 LEU B CA 1
ATOM 4926 C C . LEU B 1 298 ? -2.117 9.664 5.465 1 93.31 298 LEU B C 1
ATOM 4928 O O . LEU B 1 298 ? -2.484 10.836 5.578 1 93.31 298 LEU B O 1
ATOM 4932 N N . CYS B 1 299 ? -2.98 8.688 5.418 1 91.81 299 CYS B N 1
ATOM 4933 C CA . CYS B 1 299 ? -4.422 8.906 5.473 1 91.81 299 CYS B CA 1
ATOM 4934 C C . CYS B 1 299 ? -4.832 9.523 6.801 1 91.81 299 CYS B C 1
ATOM 4936 O O . CYS B 1 299 ? -5.574 10.508 6.832 1 91.81 299 CYS B O 1
ATOM 4938 N N . VAL B 1 300 ? -4.297 9.008 7.875 1 92 300 VAL B N 1
ATOM 4939 C CA . VAL B 1 300 ? -4.594 9.539 9.203 1 92 300 VAL B CA 1
ATOM 4940 C C . VAL B 1 300 ? -4.133 10.992 9.289 1 92 300 VAL B C 1
ATOM 4942 O O . VAL B 1 300 ? -4.859 11.852 9.789 1 92 300 VAL B O 1
ATOM 4945 N N . GLY B 1 301 ? -2.934 11.234 8.805 1 90 301 GLY B N 1
ATOM 4946 C CA . GLY B 1 301 ? -2.41 12.594 8.812 1 90 301 GLY B CA 1
ATOM 4947 C C . GLY B 1 301 ? -3.254 13.562 8.016 1 90 301 GLY B C 1
ATOM 4948 O O . GLY B 1 301 ? -3.48 14.695 8.438 1 90 301 GLY B O 1
ATOM 4949 N N . CYS B 1 302 ? -3.717 13.148 6.855 1 87 302 CYS B N 1
ATOM 4950 C CA . CYS B 1 302 ? -4.543 13.992 6.004 1 87 302 CYS B CA 1
ATOM 4951 C C . CYS B 1 302 ? -5.863 14.336 6.688 1 87 302 CYS B C 1
ATOM 4953 O O . CYS B 1 302 ? -6.277 15.492 6.695 1 87 302 CYS B O 1
ATOM 4955 N N . PHE B 1 303 ? -6.492 13.391 7.273 1 85.31 303 PHE B N 1
ATOM 4956 C CA . PHE B 1 303 ? -7.773 13.633 7.926 1 85.31 303 PHE B CA 1
ATOM 4957 C C . PHE B 1 303 ? -7.59 14.461 9.195 1 85.31 303 PHE B C 1
ATOM 4959 O O . PHE B 1 303 ? -8.383 15.359 9.469 1 85.31 303 PHE B O 1
ATOM 4966 N N . ALA B 1 304 ? -6.52 14.18 9.922 1 84.25 304 ALA B N 1
ATOM 4967 C CA . ALA B 1 304 ? -6.238 14.953 11.133 1 84.25 304 ALA B CA 1
ATOM 4968 C C . ALA B 1 304 ? -5.965 16.406 10.789 1 84.25 304 ALA B C 1
ATOM 4970 O O . ALA B 1 304 ? -6.473 17.312 11.461 1 84.25 304 ALA B O 1
ATOM 4971 N N . LEU B 1 305 ? -5.18 16.656 9.812 1 80.56 305 LEU B N 1
ATOM 4972 C CA . LEU B 1 305 ? -4.84 18.016 9.414 1 80.56 305 LEU B CA 1
ATOM 4973 C C . LEU B 1 305 ? -6.07 18.766 8.906 1 80.56 305 LEU B C 1
ATOM 4975 O O . LEU B 1 305 ? -6.238 19.953 9.188 1 80.56 305 LEU B O 1
ATOM 4979 N N . THR B 1 306 ? -6.895 18.078 8.18 1 79.31 306 THR B N 1
ATOM 4980 C CA . THR B 1 306 ? -8.117 18.688 7.66 1 79.31 306 THR B CA 1
ATOM 4981 C C . THR B 1 306 ? -9.039 19.094 8.797 1 79.31 306 THR B C 1
ATOM 4983 O O . THR B 1 306 ? -9.586 20.203 8.797 1 79.31 306 THR B O 1
ATOM 4986 N N . GLU B 1 307 ? -9.148 18.297 9.727 1 79.62 307 GLU B N 1
ATOM 4987 C CA . GLU B 1 307 ? -10.031 18.594 10.852 1 79.62 307 GLU B CA 1
ATOM 4988 C C . GLU B 1 307 ? -9.445 19.703 11.734 1 79.62 307 GLU B C 1
ATOM 4990 O O . GLU B 1 307 ? -10.188 20.531 12.258 1 79.62 307 GLU B O 1
ATOM 4995 N N . LEU B 1 308 ? -8.172 19.719 11.883 1 77.56 308 LEU B N 1
ATOM 4996 C CA . LEU B 1 308 ? -7.512 20.75 12.68 1 77.56 308 LEU B CA 1
ATOM 4997 C C . LEU B 1 308 ? -7.637 22.109 12.008 1 77.56 308 LEU B C 1
ATOM 4999 O O . LEU B 1 308 ? -7.848 23.125 12.68 1 77.56 308 LEU B O 1
ATOM 5003 N N . THR B 1 309 ? -7.52 22.125 10.734 1 75.31 309 THR B N 1
ATOM 5004 C CA . THR B 1 309 ? -7.637 23.391 10 1 75.31 309 THR B CA 1
ATOM 5005 C C . THR B 1 309 ? -9.086 23.875 9.984 1 75.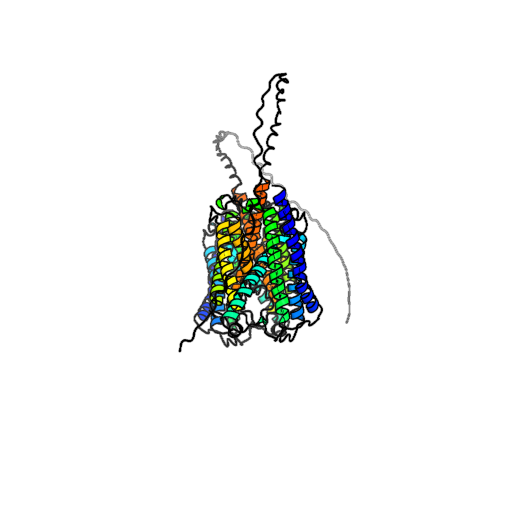31 309 THR B C 1
ATOM 5007 O O . THR B 1 309 ? -9.336 25.078 10.062 1 75.31 309 THR B O 1
ATOM 5010 N N . ALA B 1 310 ? -10.023 22.984 9.891 1 74.88 310 ALA B N 1
ATOM 5011 C CA . ALA B 1 310 ? -11.438 23.344 9.922 1 74.88 310 ALA B CA 1
ATOM 5012 C C . ALA B 1 310 ? -11.836 23.922 11.281 1 74.88 310 ALA B C 1
ATOM 5014 O O . ALA B 1 310 ? -12.633 24.844 11.359 1 74.88 310 ALA B O 1
ATOM 5015 N N . SER B 1 311 ? -11.32 23.391 12.266 1 71.75 311 SER B N 1
ATOM 5016 C CA . SER B 1 311 ? -11.617 23.859 13.617 1 71.75 311 SER B CA 1
ATOM 5017 C C . SER B 1 311 ? -11.031 25.25 13.852 1 71.75 311 SER B C 1
ATOM 5019 O O . SER B 1 311 ? -11.617 26.062 14.562 1 71.75 311 SER B O 1
ATOM 5021 N N . GLU B 1 312 ? -9.938 25.516 13.32 1 67.81 312 GLU B N 1
ATOM 5022 C CA . GLU B 1 312 ? -9.312 26.828 13.484 1 67.81 312 GLU B CA 1
ATOM 5023 C C . GLU B 1 312 ? -10.07 27.891 12.711 1 67.81 312 GLU B C 1
ATOM 5025 O O . GLU B 1 312 ? -10.125 29.047 13.148 1 67.81 312 GLU B O 1
ATOM 5030 N N . SER B 1 313 ? -10.586 27.438 11.617 1 63.59 313 SER B N 1
ATOM 5031 C CA . SER B 1 313 ? -11.352 28.391 10.828 1 63.59 313 SER B CA 1
ATOM 5032 C C . SER B 1 313 ? -12.695 28.703 11.477 1 63.59 313 SER B C 1
ATOM 5034 O O . SER B 1 313 ? -13.297 29.75 11.211 1 63.59 313 SER B O 1
ATOM 5036 N N . ALA B 1 314 ? -13.25 27.891 12.273 1 60.53 314 ALA B N 1
ATOM 5037 C CA . ALA B 1 314 ? -14.539 28.078 12.938 1 60.53 314 ALA B CA 1
ATOM 5038 C C . ALA B 1 314 ? -14.406 28.969 14.172 1 60.53 314 ALA B C 1
ATOM 5040 O O . ALA B 1 314 ? -15.406 29.422 14.727 1 60.53 314 ALA B O 1
ATOM 5041 N N . LEU B 1 315 ? -13.305 29.156 14.633 1 54.91 315 LEU B N 1
ATOM 5042 C CA . LEU B 1 315 ? -13.133 30.094 15.742 1 54.91 315 LEU B CA 1
ATOM 5043 C C . LEU B 1 315 ? -13.422 31.516 15.305 1 54.91 315 LEU B C 1
ATOM 5045 O O . LEU B 1 315 ? -12.938 31.969 14.266 1 54.91 315 LEU B O 1
ATOM 5049 N N . PRO B 1 316 ? -14.531 32.031 15.844 1 55.84 316 PRO B N 1
ATOM 5050 C CA . PRO B 1 316 ? -14.852 33.438 15.5 1 55.84 316 PRO B CA 1
ATOM 5051 C C . PRO B 1 316 ? -13.633 34.344 15.562 1 55.84 316 PRO B C 1
ATOM 5053 O O . PRO B 1 316 ? -12.719 34.125 16.359 1 55.84 316 PRO B O 1
ATOM 5056 N N . PRO B 1 317 ? -13.492 35.062 14.5 1 51.5 317 PRO B N 1
ATOM 5057 C CA . PRO B 1 317 ? -12.414 36.031 14.625 1 51.5 317 PRO B CA 1
ATOM 5058 C C . PRO B 1 317 ? -12.414 36.75 15.969 1 51.5 317 PRO B C 1
ATOM 5060 O O . PRO B 1 317 ? -13.477 36.969 16.562 1 51.5 317 PRO B O 1
ATOM 5063 N N . SER B 1 318 ? -11.383 36.562 16.672 1 52.81 318 SER B N 1
ATOM 5064 C CA . SER B 1 318 ? -11.297 37.375 17.891 1 52.81 318 SER B CA 1
ATOM 5065 C C . SER B 1 318 ? -11.914 38.75 17.703 1 52.81 318 SER B C 1
ATOM 5067 O O . SER B 1 318 ? -11.719 39.375 16.672 1 52.81 318 SER B O 1
ATOM 5069 N N . PRO B 1 319 ? -12.836 39.062 18.453 1 52.12 319 PRO B N 1
ATOM 5070 C CA . PRO B 1 319 ? -13.359 40.438 18.297 1 52.12 319 PRO B CA 1
ATOM 5071 C C . PRO B 1 319 ? -12.258 41.469 18.141 1 52.12 319 PRO B C 1
ATOM 5073 O O . PRO B 1 319 ? -11.156 41.312 18.672 1 52.12 319 PRO B O 1
ATOM 5076 N N . PRO B 1 320 ? -12.367 42.188 17.172 1 50.94 320 PRO B N 1
ATOM 5077 C CA . PRO B 1 320 ? -11.367 43.25 17.109 1 50.94 320 PRO B CA 1
ATOM 5078 C C . PRO B 1 320 ? -11.133 43.906 18.469 1 50.94 320 PRO B C 1
ATOM 5080 O O . PRO B 1 320 ? -12.078 44.125 19.219 1 50.94 320 PRO B O 1
ATOM 5083 N N . GLN B 1 321 ? -10.023 43.688 19.047 1 48.72 321 GLN B N 1
ATOM 5084 C CA . GLN B 1 321 ? -9.719 44.438 20.25 1 48.72 321 GLN B CA 1
ATOM 5085 C C . GLN B 1 321 ? -10.141 45.906 20.109 1 48.72 321 GLN B C 1
ATOM 5087 O O . GLN B 1 321 ? -9.867 46.531 19.078 1 48.72 321 GLN B O 1
ATOM 5092 N N . PRO B 1 322 ? -11.055 46.406 20.859 1 48.44 322 PRO B N 1
ATOM 5093 C CA . PRO B 1 322 ? -11.414 47.812 20.734 1 48.44 322 PRO B CA 1
ATOM 5094 C C . PRO B 1 322 ? -10.203 48.719 20.594 1 48.44 322 PRO B C 1
ATOM 5096 O O . PRO B 1 322 ? -9.203 48.531 21.297 1 48.44 322 PRO B O 1
ATOM 5099 N N . ASP B 1 323 ? -10.023 49.25 19.453 1 45.5 323 ASP B N 1
ATOM 5100 C CA . ASP B 1 323 ? -9.023 50.281 19.312 1 45.5 323 ASP B CA 1
ATOM 5101 C C . ASP B 1 323 ? -9.133 51.312 20.453 1 45.5 323 ASP B C 1
ATOM 5103 O O . ASP B 1 323 ? -10.094 52.062 20.516 1 45.5 323 ASP B O 1
ATOM 5107 N N . VAL B 1 324 ? -8.758 51.031 21.672 1 48.84 324 VAL B N 1
ATOM 5108 C CA . VAL B 1 324 ? -8.602 52.094 22.641 1 48.84 324 VAL B CA 1
ATOM 5109 C C . VAL B 1 324 ? -7.898 53.281 22 1 48.84 324 VAL B C 1
ATOM 5111 O O . VAL B 1 324 ? -6.703 53.219 21.703 1 48.84 324 VAL B O 1
ATOM 5114 N N . HIS B 1 325 ? -8.508 53.969 21.109 1 42.5 325 HIS B N 1
ATOM 5115 C CA . HIS B 1 325 ? -8.016 55.281 20.703 1 42.5 325 HIS B CA 1
ATOM 5116 C C . HIS B 1 325 ? -7.469 56.031 21.891 1 42.5 325 HIS B C 1
ATOM 5118 O O . HIS B 1 325 ? -8.148 56.188 22.906 1 42.5 325 HIS B O 1
ATOM 5124 N N . ARG B 1 326 ? -6.109 56.062 22.078 1 44.47 326 ARG B N 1
ATOM 5125 C CA . ARG B 1 326 ? -5.363 56.969 22.953 1 44.47 326 ARG B CA 1
ATOM 5126 C C . ARG B 1 326 ? -5.938 58.375 22.891 1 44.47 326 ARG B C 1
ATOM 5128 O O . ARG B 1 326 ? -5.809 59.062 21.875 1 44.47 326 ARG B O 1
ATOM 5135 N N . GLY B 1 327 ? -7.191 58.656 23.375 1 39.16 327 GLY B N 1
ATOM 5136 C CA . GLY B 1 327 ? -7.473 60.031 23.641 1 39.16 327 GLY B CA 1
ATOM 5137 C C . GLY B 1 327 ? -6.312 60.781 24.312 1 39.16 327 GLY B C 1
ATOM 5138 O O . GLY B 1 327 ? -6.008 60.531 25.469 1 39.16 327 GLY B O 1
ATOM 5139 N N . THR B 1 328 ? -5.238 61 23.531 1 40.41 328 THR B N 1
ATOM 5140 C CA . THR B 1 328 ? -4.184 61.906 23.969 1 40.41 328 THR B CA 1
ATOM 5141 C C . THR B 1 328 ? -4.785 63.188 24.594 1 40.41 328 THR B C 1
ATOM 5143 O O . THR B 1 328 ? -5.293 64.062 23.891 1 40.41 328 THR B O 1
ATOM 5146 N N . ALA B 1 329 ? -5.484 63.062 25.703 1 42.12 329 ALA B N 1
ATOM 5147 C CA . ALA B 1 329 ? -5.766 64.25 26.469 1 42.12 329 ALA B CA 1
ATOM 5148 C C . ALA B 1 329 ? -4.52 65.125 26.594 1 42.12 329 ALA B C 1
ATOM 5150 O O . ALA B 1 329 ? -3.475 64.688 27.047 1 42.12 329 ALA B O 1
ATOM 5151 N N . ALA B 1 330 ? -4.352 66.188 25.812 1 41.84 330 ALA B N 1
ATOM 5152 C CA . ALA B 1 330 ? -3.438 67.312 25.906 1 41.84 330 ALA B CA 1
ATOM 5153 C C . ALA B 1 330 ? -3.326 67.812 27.344 1 41.84 330 ALA B C 1
ATOM 5155 O O . ALA B 1 330 ? -4.273 68.375 27.891 1 41.84 330 ALA B O 1
ATOM 5156 N N . TRP B 1 331 ? -2.674 67 28.281 1 38.5 331 TRP B N 1
ATOM 5157 C CA . TRP B 1 331 ? -2.398 67.438 29.625 1 38.5 331 TRP B CA 1
ATOM 5158 C C . TRP B 1 331 ? -1.722 68.812 29.578 1 38.5 331 TRP B C 1
ATOM 5160 O O . TRP B 1 331 ? -0.638 69 29.016 1 38.5 331 TRP B O 1
ATOM 5170 N N . ALA B 1 332 ? -2.404 69.938 29.578 1 37.5 332 ALA B N 1
ATOM 5171 C CA . ALA B 1 332 ? -1.995 71.312 29.75 1 37.5 332 ALA B CA 1
ATOM 5172 C C . ALA B 1 332 ? -1.09 71.438 30.969 1 37.5 332 ALA B C 1
ATOM 5174 O O . ALA B 1 332 ? -1.5 71.188 32.094 1 37.5 332 ALA B O 1
ATOM 5175 N N . GLY B 1 333 ? 0.293 71.188 30.812 1 31.25 333 GLY B N 1
ATOM 5176 C CA . GLY B 1 333 ? 1.378 71.312 31.766 1 31.25 333 GLY B CA 1
ATOM 5177 C C . GLY B 1 333 ? 1.284 72.562 32.625 1 31.25 333 GLY B C 1
ATOM 5178 O O . GLY B 1 333 ? 0.768 73.562 32.188 1 31.25 333 GLY B O 1
ATOM 5179 N N . PRO B 1 334 ? 1.154 72.312 33.938 1 33.5 334 PRO B N 1
ATOM 5180 C CA . PRO B 1 334 ? 0.962 73.5 34.844 1 33.5 334 PRO B CA 1
ATOM 5181 C C . PRO B 1 334 ? 2.029 74.562 34.656 1 33.5 334 PRO B C 1
ATOM 5183 O O . PRO B 1 334 ? 3.119 74.25 34.156 1 33.5 334 PRO B O 1
ATOM 5186 N N . ALA B 1 335 ? 1.718 75.812 34.75 1 31.56 335 ALA B N 1
ATOM 5187 C CA . ALA B 1 335 ? 2.447 77.062 34.594 1 31.56 335 ALA B CA 1
ATOM 5188 C C . ALA B 1 335 ? 3.66 77.125 35.531 1 31.56 335 ALA B C 1
ATOM 5190 O O . ALA B 1 335 ? 3.613 76.625 36.656 1 31.56 335 ALA B O 1
ATOM 5191 N N . PRO B 1 336 ? 4.875 77.375 34.969 1 31.09 336 PRO B N 1
ATOM 5192 C CA . PRO B 1 336 ? 6.199 77.375 35.594 1 31.09 336 PRO B CA 1
ATOM 5193 C C . PRO B 1 336 ? 6.238 78.25 36.844 1 31.09 336 PRO B C 1
ATOM 5195 O O . PRO B 1 336 ? 5.688 79.312 36.875 1 31.09 336 PRO B O 1
ATOM 5198 N N . SER B 1 337 ? 5.984 77.562 38 1 24.62 337 SER B N 1
ATOM 5199 C CA . SER B 1 337 ? 6.086 78.5 39.125 1 24.62 337 SER B CA 1
ATOM 5200 C C . SER B 1 337 ? 7.461 79.188 39.156 1 24.62 337 SER B C 1
ATOM 5202 O O . SER B 1 337 ? 8.469 78.562 38.875 1 24.62 337 SER B O 1
ATOM 5204 N N . PRO B 1 338 ? 7.516 80.438 39.469 1 23.14 338 PRO B N 1
ATOM 5205 C CA . PRO B 1 338 ? 8.633 81.375 39.312 1 23.14 338 PRO B CA 1
ATOM 5206 C C . PRO B 1 338 ? 9.836 81 40.156 1 23.14 338 PRO B C 1
ATOM 5208 O O . PRO B 1 338 ? 10.977 81 39.688 1 23.14 338 PRO B O 1
ATOM 5211 N N . HIS B 1 339 ? 9.602 80.875 41.5 1 20.19 339 HIS B N 1
ATOM 5212 C CA . HIS B 1 339 ? 10.398 81.875 42.156 1 20.19 339 HIS B CA 1
ATOM 5213 C C . HIS B 1 339 ? 11.836 81.438 42.344 1 20.19 339 HIS B C 1
ATOM 5215 O O . HIS B 1 339 ? 12.781 82.125 41.969 1 20.19 339 HIS B O 1
ATOM 5221 N N . GLY B 1 340 ? 12.148 80.875 43.625 1 19.52 340 GLY B N 1
ATOM 5222 C CA . GLY B 1 340 ? 13.047 81.625 44.531 1 19.52 340 GLY B CA 1
ATOM 5223 C C . GLY B 1 340 ? 14.5 81.25 44.344 1 19.52 340 GLY B C 1
ATOM 5224 O O . GLY B 1 340 ? 14.797 80.25 43.688 1 19.52 340 GLY B O 1
ATOM 5225 N N . GLY B 1 341 ? 15.375 81.812 45.188 1 18.75 341 GLY B N 1
ATOM 5226 C CA . GLY B 1 341 ? 16.734 82.375 45.219 1 18.75 341 GLY B CA 1
ATOM 5227 C C . GLY B 1 341 ? 17.781 81.312 45.438 1 18.75 341 GLY B C 1
ATOM 5228 O O . GLY B 1 341 ? 17.453 80.125 45.594 1 18.75 341 GLY B O 1
ATOM 5229 N N . ALA B 1 342 ? 18.734 81.562 46.281 1 19.73 342 ALA B N 1
ATOM 5230 C CA . ALA B 1 342 ? 20.188 81.688 46.188 1 19.73 342 ALA B CA 1
ATOM 5231 C C . ALA B 1 342 ? 20.891 80.5 46.812 1 19.73 342 ALA B C 1
ATOM 5233 O O . ALA B 1 342 ? 22.078 80.25 46.562 1 19.73 342 ALA B O 1
ATOM 5234 N N . PRO B 1 343 ? 20.25 79.438 47.531 1 20.25 343 PRO B N 1
ATOM 5235 C CA . PRO B 1 343 ? 21.219 79.438 48.625 1 20.25 343 PRO B CA 1
ATOM 5236 C C . PRO B 1 343 ? 22.594 78.875 48.188 1 20.25 343 PRO B C 1
ATOM 5238 O O . PRO B 1 343 ? 22.719 78.25 47.156 1 20.25 343 PRO B O 1
ATOM 5241 N N . ARG B 1 344 ? 23.516 78.75 49.344 1 18.5 344 ARG B N 1
ATOM 5242 C CA . ARG B 1 344 ? 24.891 78.938 49.75 1 18.5 344 ARG B CA 1
ATOM 5243 C C . ARG B 1 344 ? 25.734 77.688 49.5 1 18.5 344 ARG B C 1
ATOM 5245 O O . ARG B 1 344 ? 25.219 76.562 49.469 1 18.5 344 ARG B O 1
ATOM 5252 N N . ASN B 1 345 ? 26.969 77.875 49.219 1 18.11 345 ASN B N 1
ATOM 5253 C CA . ASN B 1 345 ? 28.234 77.438 48.656 1 18.11 345 ASN B CA 1
ATOM 5254 C C . ASN B 1 345 ? 28.859 76.312 49.531 1 18.11 345 ASN B C 1
ATOM 5256 O O . ASN B 1 345 ? 29.844 75.688 49.125 1 18.11 345 ASN B O 1
ATOM 5260 N N . THR B 1 346 ? 28.438 75.938 50.781 1 18.17 346 THR B N 1
ATOM 5261 C CA . THR B 1 346 ? 29.641 75.75 51.594 1 18.17 346 THR B CA 1
ATOM 5262 C C . THR B 1 346 ? 30.422 74.562 51.156 1 18.17 346 THR B C 1
ATOM 5264 O O . THR B 1 346 ? 29.844 73.625 50.594 1 18.17 346 THR B O 1
ATOM 5267 N N . SER B 1 347 ? 31.781 74.5 51.406 1 17.48 347 SER B N 1
ATOM 5268 C CA . SER B 1 347 ? 33.125 74.125 51.031 1 17.48 347 SER B CA 1
ATOM 5269 C C . SER B 1 347 ? 33.469 72.75 51.5 1 17.48 347 SER B C 1
ATOM 5271 O O . SER B 1 347 ? 34.25 72 50.875 1 17.48 347 SER B O 1
ATOM 5273 N N . ARG B 1 348 ? 33 72.125 52.688 1 17.84 348 ARG B N 1
ATOM 5274 C CA . ARG B 1 348 ? 34.188 71.688 53.406 1 17.84 348 ARG B CA 1
ATOM 5275 C C . ARG B 1 348 ? 34.75 70.438 52.844 1 17.84 348 ARG B C 1
ATOM 5277 O O . ARG B 1 348 ? 34 69.562 52.344 1 17.84 348 ARG B O 1
ATOM 5284 N N . ALA B 1 349 ? 36.094 70.188 52.969 1 19.02 349 ALA B N 1
ATOM 5285 C CA . ALA B 1 349 ? 37.312 69.562 52.406 1 19.02 349 ALA B CA 1
ATOM 5286 C C . ALA B 1 349 ? 37.469 68.188 52.969 1 19.02 349 ALA B C 1
ATOM 5288 O O . ALA B 1 349 ? 38.281 67.375 52.469 1 19.02 349 ALA B O 1
ATOM 5289 N N . PRO B 1 350 ? 36.625 67.562 53.875 1 17.2 350 PRO B N 1
ATOM 5290 C CA . PRO B 1 350 ? 37.562 66.875 54.75 1 17.2 350 PRO B CA 1
ATOM 5291 C C . PRO B 1 350 ? 38.375 65.75 54.062 1 17.2 350 PRO B C 1
ATOM 5293 O O . PRO B 1 350 ? 38 65.375 52.938 1 17.2 350 PRO B O 1
ATOM 5296 N N . GLY B 1 351 ? 39.125 64.938 55 1 16.95 351 GLY B N 1
ATOM 5297 C CA . GLY B 1 351 ? 40.375 64.312 55.344 1 16.95 351 GLY B CA 1
ATOM 5298 C C . GLY B 1 351 ? 40.531 62.906 54.812 1 16.95 351 GLY B C 1
ATOM 5299 O O . GLY B 1 351 ? 39.562 62.281 54.406 1 16.95 351 GLY B O 1
ATOM 5300 N N . PRO B 1 352 ? 41.781 62.406 54.75 1 18.92 352 PRO B N 1
ATOM 5301 C CA . PRO B 1 352 ? 42.688 61.531 54.031 1 18.92 352 PRO B CA 1
ATOM 5302 C C . PRO B 1 352 ? 42.531 60.062 54.469 1 18.92 352 PRO B C 1
ATOM 5304 O O . PRO B 1 352 ? 42.906 59.156 53.75 1 18.92 352 PRO B O 1
ATOM 5307 N N . SER B 1 353 ? 42.062 59.688 55.719 1 15.84 353 SER B N 1
ATOM 5308 C CA . SER B 1 353 ? 43 58.844 56.438 1 15.84 353 SER B CA 1
ATOM 5309 C C . SER B 1 353 ? 43.156 57.5 55.75 1 15.84 353 SER B C 1
ATOM 5311 O O . SER B 1 353 ? 42.344 57.094 54.938 1 15.84 353 SER B O 1
ATOM 5313 N N . CYS B 1 354 ? 43.719 56.469 56.625 1 15.96 354 CYS B N 1
ATOM 5314 C CA . CYS B 1 354 ? 44.906 55.625 56.844 1 15.96 354 CYS B CA 1
ATOM 5315 C C . CYS B 1 354 ? 44.656 54.188 56.375 1 15.96 354 CYS B C 1
ATOM 5317 O O . CYS B 1 354 ? 45.5 53.625 55.688 1 15.96 354 CYS B O 1
ATOM 5319 N N . PRO B 1 355 ? 43.844 53.25 57.062 1 16.02 355 PRO B N 1
ATOM 5320 C CA . PRO B 1 355 ? 44.656 52.25 57.781 1 16.02 355 PRO B CA 1
ATOM 5321 C C . PRO B 1 355 ? 45.031 51.062 56.938 1 16.02 355 PRO B C 1
ATOM 5323 O O . PRO B 1 355 ? 44.469 50.844 55.844 1 16.02 355 PRO B O 1
ATOM 5326 N N . THR B 1 356 ? 45.75 49.969 57.625 1 16.05 356 THR B N 1
ATOM 5327 C CA . THR B 1 356 ? 46.875 49.031 57.719 1 16.05 356 THR B CA 1
ATOM 5328 C C . THR B 1 356 ? 46.469 47.625 57.281 1 16.05 356 THR B C 1
ATOM 5330 O O . THR B 1 356 ? 47.281 46.875 56.75 1 16.05 356 THR B O 1
ATOM 5333 N N . LEU B 1 357 ? 45.312 46.969 57.562 1 15.41 357 LEU B N 1
ATOM 5334 C CA . LEU B 1 357 ? 45.625 45.75 58.281 1 15.41 357 LEU B CA 1
ATOM 5335 C C . LEU B 1 357 ? 46.219 44.719 57.344 1 15.41 357 LEU B C 1
ATOM 5337 O O . LEU B 1 357 ? 45.938 44.719 56.156 1 15.41 357 LEU B O 1
ATOM 5341 N N . THR B 1 358 ? 46.781 43.562 58.031 1 15.8 358 THR B N 1
ATOM 5342 C CA . THR B 1 358 ? 47.812 42.562 58.25 1 15.8 358 THR B CA 1
ATOM 5343 C C . THR B 1 358 ? 47.531 41.312 57.406 1 15.8 358 THR B C 1
ATOM 5345 O O . THR B 1 358 ? 48.438 40.844 56.688 1 15.8 358 THR B O 1
ATOM 5348 N N . ALA B 1 359 ? 46.844 40.125 57.906 1 15.52 359 ALA B N 1
ATOM 5349 C CA . ALA B 1 359 ? 47.5 38.906 58.375 1 15.52 359 ALA B CA 1
ATOM 5350 C C . ALA B 1 359 ? 47.656 37.906 57.219 1 15.52 359 ALA B C 1
ATOM 5352 O O . ALA B 1 359 ? 46.938 37.969 56.25 1 15.52 359 ALA B O 1
ATOM 5353 N N . SER B 1 360 ? 48.062 36.562 57.625 1 15.61 360 SER B N 1
ATOM 5354 C CA . SER B 1 360 ? 49.125 35.531 57.625 1 15.61 360 SER B CA 1
ATOM 5355 C C . SER B 1 360 ? 48.812 34.438 56.625 1 15.61 360 SER B C 1
ATOM 5357 O O . SER B 1 360 ? 49.625 34.125 55.75 1 15.61 360 SER B O 1
ATOM 5359 N N . PRO B 1 361 ? 48.656 33.062 57.094 1 15.73 361 PRO B N 1
ATOM 5360 C CA . PRO B 1 361 ? 49.625 31.984 57.094 1 15.73 361 PRO B CA 1
ATOM 5361 C C . PRO B 1 361 ? 49.469 31.016 55.938 1 15.73 361 PRO B C 1
ATOM 5363 O O . PRO B 1 361 ? 48.469 31.094 55.219 1 15.73 361 PRO B O 1
ATOM 5366 N N . SER B 1 362 ? 49.5 29.578 56.25 1 15.3 362 SER B N 1
ATOM 5367 C CA . SER B 1 362 ? 50.406 28.438 56.188 1 15.3 362 SER B CA 1
ATOM 5368 C C . SER B 1 362 ? 50 27.469 55.094 1 15.3 362 SER B C 1
ATOM 5370 O O . SER B 1 362 ? 50.844 27.094 54.25 1 15.3 362 SER B O 1
ATOM 5372 N N . VAL B 1 363 ? 49.469 26.141 55.406 1 16.05 363 VAL B N 1
ATOM 5373 C CA . VAL B 1 363 ? 50.219 24.875 55.531 1 16.05 363 VAL B CA 1
ATOM 5374 C C . VAL B 1 363 ? 50.094 24.078 54.25 1 16.05 363 VAL B C 1
ATOM 5376 O O . VAL B 1 363 ? 49.219 24.359 53.406 1 16.05 363 VAL B O 1
ATOM 5379 N N . GLY B 1 364 ? 49.906 22.609 54.344 1 15.48 364 GLY B N 1
ATOM 5380 C CA . GLY B 1 364 ? 50.688 21.375 54.312 1 15.48 364 GLY B CA 1
ATOM 5381 C C . GLY B 1 364 ? 50.438 20.547 53.062 1 15.48 364 GLY B C 1
ATOM 5382 O O . GLY B 1 364 ? 51.375 20.156 52.375 1 15.48 364 GLY B O 1
ATOM 5383 N N . ARG B 1 365 ? 49.469 19.547 52.906 1 16.23 365 ARG B N 1
ATOM 5384 C CA . ARG B 1 365 ? 49.938 18.156 53.031 1 16.23 365 ARG B CA 1
ATOM 5385 C C . ARG B 1 365 ? 50.406 17.625 51.688 1 16.23 365 ARG B C 1
ATOM 5387 O O . ARG B 1 365 ? 50.062 18.156 50.625 1 16.23 365 ARG B O 1
ATOM 5394 N N . PRO B 1 366 ? 50.5 16.188 51.562 1 16.92 366 PRO B N 1
ATOM 5395 C CA . PRO B 1 366 ? 51.375 15.031 51.531 1 16.92 366 PRO B CA 1
ATOM 5396 C C . PRO B 1 366 ? 51.625 14.508 50.125 1 16.92 366 PRO B C 1
ATOM 5398 O O . PRO B 1 366 ? 50.938 14.922 49.188 1 16.92 366 PRO B O 1
ATOM 5401 N N . GLY B 1 367 ? 51.812 13.055 50.062 1 16.11 367 GLY B N 1
ATOM 5402 C CA . GLY B 1 367 ? 52.75 11.945 49.875 1 16.11 367 GLY B CA 1
ATOM 5403 C C . GLY B 1 367 ? 52.625 11.273 48.531 1 16.11 367 GLY B C 1
ATOM 5404 O O . GLY B 1 367 ? 53.656 11.016 47.875 1 16.11 367 GLY B O 1
ATOM 5405 N N . PHE B 1 368 ? 51.656 10.391 48.219 1 19.25 368 PHE B N 1
ATOM 5406 C CA . PHE B 1 368 ? 52.125 9.039 47.969 1 19.25 368 PHE B CA 1
ATOM 5407 C C . PHE B 1 368 ? 52.906 8.953 46.656 1 19.25 368 PHE B C 1
ATOM 5409 O O . PHE B 1 368 ? 52.625 9.711 45.719 1 19.25 368 PHE B O 1
ATOM 5416 N N . PRO B 1 369 ? 53.875 7.969 46.625 1 18.09 369 PRO B N 1
ATOM 5417 C CA . PRO B 1 369 ? 55.125 7.34 46.219 1 18.09 369 PRO B CA 1
ATOM 5418 C C . PRO B 1 369 ? 55.094 6.898 44.75 1 18.09 369 PRO B C 1
ATOM 5420 O O . PRO B 1 369 ? 55.688 7.57 43.875 1 18.09 369 PRO B O 1
ATOM 5423 N N . SER B 1 370 ? 55.219 5.469 44.75 1 17.12 370 SER B N 1
ATOM 5424 C CA . SER B 1 370 ? 56.281 4.566 44.375 1 17.12 370 SER B CA 1
ATOM 5425 C C . SER B 1 370 ? 56.312 4.34 42.844 1 17.12 370 SER B C 1
ATOM 5427 O O . SER B 1 370 ? 57.344 4.492 42.188 1 17.12 370 SER B O 1
ATOM 5429 N N . ALA B 1 371 ? 56.094 2.859 42.562 1 17.2 371 ALA B N 1
ATOM 5430 C CA . ALA B 1 371 ? 57.031 1.834 42.094 1 17.2 371 ALA B CA 1
ATOM 5431 C C . ALA B 1 371 ? 57.219 1.945 40.594 1 17.2 371 ALA B C 1
ATOM 5433 O O . ALA B 1 371 ? 56.438 2.598 39.906 1 17.2 371 ALA B O 1
ATOM 5434 N N . GLN B 1 372 ? 57.469 0.497 40.062 1 18.41 372 GLN B N 1
ATOM 5435 C CA . GLN B 1 372 ? 58.031 -0.41 39.062 1 18.41 372 GLN B CA 1
ATOM 5436 C C . GLN B 1 372 ? 57.25 -0.34 37.75 1 18.41 372 GLN B C 1
ATOM 5438 O O . GLN B 1 372 ? 56.031 -0.333 37.75 1 18.41 372 GLN B O 1
#

Sequence (744 aa):
MPDHSERRARRRRILARLAVVACLPYLVLKLLWVAGADVGVRDLGSLSRAQWIAANAVTFGMDAIAALIAHVLTRPGGRHVRAWPILFPMWVATGMLVALMIALPVGQGVIAATGAENPALSDDMLRPWVFGVVYGGLCAEGLVLLAAFALYAGERWGRLLRTRVRDLTDPAGTQGMQRVLTGLALGFLVCSGALRLLWGLGSDLGMNAEWTAHRNAIGRTGDLVHGLGALAGAAGLYALVFRRWGRGRVGVPLAMAWTGVGVAFGSGGWMDVGRSLDTSALLGVGNTADLIAGLLALCVGCFALTELTASESALPPSPPQPDVHRGTAAWAGPAPSPHGGAPRNTSRAPGPSCPTLTASPSVGRPGFPSAQMPDHSERRARRRRILARLAVVACLPYLVLKLLWVAGADVGVRDLGSLSRAQWIAANAVTFGMDAIAALIAHVLTRPGGRHVRAWPILFPMWVATGMLVALMIALPVGQGVIAATGAENPALSDDMLRPWVFGVVYGGLCAEGLVLLAAFALYAGERWGRLLRTRVRDLTDPAGTQGMQRVLTGLALGFLVCSGALRLLWGLGSDLGMNAEWTAHRNAIGRTGDLVHGLGALAGAAGLYALVFRRWGRGRVGVPLAMAWTGVGVAFGSGGWMDVGRSLDTSALLGVGNTADLIAGLLALCVGCFALTELTASESALPPSPPQPDVHRGTAAWAGPAPSPHGGAPRNTSRAPGPSCPTLTASPSVGRPGFPSAQ

Organism: Streptomyces mobaraensis (NCBI:txid35621)

Foldseek 3Di:
DVVVLVVLLQLLLVLLVQLLVLLPLLLVVLVCLLVPHCVQFDAPPPDDSVNSNVVSVVVSVLSVLLSVLSVLLNDPCSLVPDCVVNQVSVLLLLQQLVLLLQLVVVLVVVCVVPVFDDPLPDSDGGHNVVSCSNSVSSNSSNVSSVSSVVSVCCSNCVVQQQDFLLPADQFDPCLVVLVVLLVLLLVLLQVLLVVLLCVLVPDCPQFDPVVNVPDGSSSSSSSNSLSVLSNQLNVLSCCNSVVNPRRDGNNRSVCSNSRSLSNLQNVQCPVVPVDDPGDGPVSVSSSVSSNSSSVSSVVSVVSSVVRRVVVVVPPPDDPPDPPPPPPPPPPPPPDDDDDDDDDDDDDDDDDDDDDDDDDDDDDDDDYDDDDD/DVVVLVVLLQLLLVLLVQLLVLLPLLLVVLVCLLVPHCVQFDDPPPDDSVNSNVVSVVVSVLSVLLSVLSVLLNDPCSLVPDCVVNQPSVLLLLQQLVLLLQLVVVLVVVCVVPVFDDPLPDSDGGHNVVSCSNSVSSNSSNVSSVSSVVSVCCVNCVVQQQDFLLPADQFDPCLVVLVVLLVLLLVLLQVLLVVLLCVLVPDCPQFDPVVNVPDGSSSSSSSNSLSVLSNQLNVLSCCNSVVNPRRDGNNRSVCSNSRSLSNLQNVQCPVVPVDDPGDGPVSVSSSVSSNSSSVSSVVSVVSSVVRRVVVVVPPPDDPDDPPPPPPVPPPPPDDPDDDDDDDDDDDDDDDDDDDDDDDDDDDDDDDDDYDD

Nearest PDB structures (foldseek):
  2elb-assembly1_A-2  TM=3.055E-01  e=4.123E+00  Homo sapiens
  2q12-assembly1_A-2  TM=2.571E-01  e=3.205E+00  Homo sapiens
  7zw1-assembly1_A  TM=2.167E-01  e=2.197E+00  Homo sapiens
  8ex4-assembly1_A  TM=2.131E-01  e=8.418E+00  Homo sapiens
  2elb-assembly1_A-2  TM=3.064E-01  e=3.949E+00  Homo sapiens

pLDDT: mean 79.29, std 25.05, range [14.99, 98.56]

Radius of gyration: 38.94 Å; Cα contacts (8 Å, |Δi|>4): 887; chains: 2; bounding box: 153×129×113 Å